Protein AF-A0A7C5RZA8-F1 (afdb_monomer)

Secondary structure (DSSP, 8-state):
-HHHHHHHHHHSS-SS--SSHHHHHHHHHHT----HHHH-TTS-HHHHHHHHHHT-SSSTTS-SSHHHHHHHHHHHHHHTT----HHHHHHHHHHHTHHHHHHHHHHHHHHHHHTTS----PPPPPPPP----------PPP----------------------------------------------------------PPPPPP-----PPP----------------SSHHHHHHHHHHHHHHHHS-------EEEEEEEEESTT-EEEETTEEEESSSPEEEEEEESEEEEEEEE-TTBPPEEEEEEEPTT-EEEEEEEPPBSS--EEEEEEEEESS--EEEETTEEPSSSSSEEEEEETTS-EEEEEE-TTS--EEEEE---TT-EEEEEEEPPPPEEEEEEEEESS--EEEETTEEEEESSEEEEEETT-EEEEEEE-TTSPPEEEEEE--SSS-EEEEEEPPPP-----------------------------SEEEEEEEEES-EEEEETTEEEEE--SS---EEEESEEEEEEEEETT--EEEEEEEEPTT-EEEEEEETT-

Mean predicted aligned error: 24.22 Å

Sequence (571 aa):
FLGIIFYEILTGERLFIGESDFSTLEKVRNVEIMPPTAYNRNIPESLEKIILKALAKDADDRYQYASEMAEDVQRFMISQGILFTRKDLGNFMKTLFAEDIARDNAQDEAKKVSSSLPPTTAQPPQQQKKPISKPDRPVPPPVPGELDNAKTVVFGGDSQKSSAPIGNEIGFKEAADEPIELATEEATKPVVKAPSKVQPAVPQPKVTAEIKKPQTAELKKGGQNKLIFIGGGAVLALVLVIVLIKLFTGGGEEAGEASLEILYTPPDSEIFIDGVKVASKSPYKNPKITAGQHTIEIKRAGFLPLKEVVILKTQERFSNNYILKPEKEVYGNITIETNPPGATVTIDGQIKSGVTPINTKVLASVEHTIIVERSGYKTIEEKFSVGENESKTLNYELKSPIAKLIINSTPKGADIFINKKKVGRTPYSQEVKVGEKYEIEISKASYETIKEVVSVEKEEDITIDRELKKPSAISEKKEKVTEKKEEVKTAKKEEKVSGGGMGYISVSVFPWAYVFIDGKEMGVGTPASKRHEVKAGPHTVLLRTSDGKEKSYKVTVKANEEVSVKENFKK

Nearest PDB structures (foldseek):
  2fum-assembly4_D  TM=9.404E-01  e=1.027E-04  Mycobacterium tuberculosis H37Rv
  2fum-assembly2_B  TM=9.627E-01  e=1.707E-04  Mycobacterium tuberculosis H37Rv
  2fum-assembly3_C  TM=9.376E-01  e=1.362E-04  Mycobacterium tuberculosis H37Rv
  2j90-assembly1_A  TM=8.344E-01  e=4.767E-03  Homo sapiens
  6hif-assembly1_Y  TM=7.015E-01  e=2.562E-03  Candidatus Kuenenia stuttgartensis

Solvent-accessible surface area (backbone atoms only — not comparable to full-atom values): 36197 Å² total; per-residue (Å²): 103,72,28,53,57,52,47,27,71,70,50,74,46,79,83,73,77,49,101,41,73,65,54,25,53,49,46,64,70,71,53,77,74,78,63,59,49,80,74,27,74,85,56,51,70,74,59,47,53,53,37,50,33,48,55,38,83,55,75,83,67,26,63,90,44,75,64,60,51,49,49,54,50,50,53,51,32,52,75,74,68,49,86,81,50,78,64,51,54,54,49,49,52,50,65,77,42,42,68,59,55,51,52,52,51,53,51,52,52,50,52,53,59,65,69,71,60,80,86,77,91,77,80,85,84,83,87,85,87,82,86,86,86,84,86,85,86,92,83,86,86,86,83,91,85,91,82,90,90,87,88,85,89,86,87,86,84,91,87,90,84,91,86,88,85,91,84,89,88,87,87,89,85,81,87,81,89,88,91,86,88,90,83,85,89,83,92,84,84,84,84,90,86,86,87,90,83,85,88,86,89,87,86,83,87,86,87,86,84,90,84,85,83,85,82,92,86,82,89,86,89,86,84,84,87,86,90,86,90,86,86,74,65,66,63,59,52,51,50,51,51,53,52,52,43,63,74,68,56,81,73,90,68,81,73,36,49,14,26,42,38,42,38,41,40,68,46,71,31,36,34,22,51,72,82,45,78,77,45,56,43,50,66,43,75,40,83,74,39,68,28,45,81,44,35,45,35,38,42,45,94,70,34,46,68,45,75,50,79,48,75,44,46,64,73,36,77,50,69,52,76,47,72,60,51,60,64,61,94,51,45,11,40,36,38,39,39,37,48,76,66,62,28,43,40,26,48,76,87,41,75,49,91,69,44,26,71,37,78,51,72,48,60,32,76,40,84,41,44,39,38,41,39,40,95,60,37,51,70,46,77,52,77,48,69,40,44,74,76,36,78,47,78,48,82,44,80,58,50,61,47,53,21,42,41,34,40,38,38,43,70,62,64,24,42,31,23,50,71,85,41,79,76,54,40,26,72,38,73,48,84,43,54,26,76,45,73,43,43,39,34,45,36,41,94,84,38,46,67,50,74,51,77,48,74,31,86,47,78,52,75,46,78,43,82,44,78,56,50,59,73,81,87,77,76,94,78,89,85,91,84,80,88,84,80,91,87,82,88,81,78,95,69,84,85,70,82,79,52,88,37,52,15,30,40,30,44,44,38,39,71,56,22,42,33,25,52,75,81,45,78,76,49,73,24,41,101,58,67,64,69,40,81,40,64,36,42,80,45,40,43,37,40,35,35,92,89,69,52,73,51,77,44,81,48,74,36,44,52,79,36,76,47,76,50,76,51,51,88,84,115

Radius of gyration: 41.5 Å; Cα contacts (8 Å, |Δi|>4): 790; chains: 1; bounding box: 116×96×117 Å

Foldseek 3Di:
DVLQVVLCVLLVDRQFDDPDPVSSVVCLQVLDGDQSCVRPVVDDPLNSVLSCQCSDNDPVSHPPDPVVSVVSVVVVCVVVVNDDDPVNVVVVVCVVCVVVVVVVVVVVVVVVVVVPDDDDDDDDDDDDDDDDDDDDDDDDDDDDDDDDDDDDDDDDDDDDDDDDDDDDDDDDDDDDDDDDDDDDDDDDDDDDDDDDDDDDDDDDDDDDDDDDDDDDDDDDDDDDDDDDDDDDCPVVVVVVVVVVCPVVVDDPDPQAWEWEWEFEPPQQKWKDKQNHTDDRGPTDIDRTDTAAKIKIWIDDPQFDIDIDIDGGDHHYHDYDYYYTHGPDFFKEKEWEAEVVWFKWKDKQNHTDPGTPRDIDIDGAPDKIWMWTGDQQWDIDIDIDHHHGHHYYYHYYYTHGQKAKEFEAEVVWFWFKDKPNHTDGTPRDMDIDTAQDKIWIWTGDPQWDIDTDIDHRHDRYHHYHYYYTHGPDDDDDDDDDDDDDDDDDDDDDDDPPPPLAAKEWEWEAEPPWWFKDKQNHTDGIHDPPGPTDIDGQAWIKIWTAHPVGDIDIDIDGTGHHYYHYDYYYPVD

Structure (mmCIF, N/CA/C/O backbone):
data_AF-A0A7C5RZA8-F1
#
_entry.id   AF-A0A7C5RZA8-F1
#
loop_
_atom_site.group_PDB
_atom_site.id
_atom_site.type_symbol
_atom_site.label_atom_id
_atom_site.label_alt_id
_atom_site.label_comp_id
_atom_site.label_asym_id
_atom_site.label_entity_id
_atom_site.label_seq_id
_atom_site.pdbx_PDB_ins_code
_atom_site.Cartn_x
_atom_site.Cartn_y
_atom_site.Cartn_z
_atom_site.occupancy
_atom_site.B_iso_or_equiv
_atom_site.auth_seq_id
_atom_site.auth_comp_id
_atom_site.auth_asym_id
_atom_site.auth_atom_id
_atom_site.pdbx_PDB_model_num
ATOM 1 N N . PHE A 1 1 ? -1.577 -25.838 2.732 1.00 80.75 1 PHE A N 1
ATOM 2 C CA . PHE A 1 1 ? -0.475 -25.556 3.681 1.00 80.75 1 PHE A CA 1
ATOM 3 C C . PHE A 1 1 ? -0.761 -24.376 4.599 1.00 80.75 1 PHE A C 1
ATOM 5 O O . PHE A 1 1 ? -0.976 -24.643 5.769 1.00 80.75 1 PHE A O 1
ATOM 12 N N . LEU A 1 2 ? -0.807 -23.114 4.143 1.00 89.19 2 LEU A N 1
ATOM 13 C CA . LEU A 1 2 ? -0.928 -21.972 5.073 1.00 89.19 2 LEU A CA 1
ATOM 14 C C . LEU A 1 2 ? -2.187 -22.032 5.967 1.00 89.19 2 LEU A C 1
ATOM 16 O O . LEU A 1 2 ? -2.076 -21.836 7.171 1.00 89.19 2 LEU A O 1
ATOM 20 N N . GLY A 1 3 ? -3.344 -22.423 5.416 1.00 92.19 3 GLY A N 1
ATOM 21 C CA . GLY A 1 3 ? -4.563 -22.673 6.202 1.00 92.19 3 GLY A CA 1
ATOM 22 C C . GLY A 1 3 ? -4.440 -23.794 7.247 1.00 92.19 3 GLY A C 1
ATOM 23 O O . GLY A 1 3 ? -5.113 -23.732 8.267 1.00 92.19 3 GLY A O 1
ATOM 24 N N . ILE A 1 4 ? -3.542 -24.771 7.045 1.00 92.06 4 ILE A N 1
ATOM 25 C CA . ILE A 1 4 ? -3.255 -25.829 8.033 1.00 92.06 4 ILE A CA 1
ATOM 26 C C . ILE A 1 4 ? -2.528 -25.195 9.217 1.00 92.06 4 ILE A C 1
ATOM 28 O O . ILE A 1 4 ? -3.005 -25.276 10.336 1.00 92.06 4 ILE A O 1
ATOM 32 N N . ILE A 1 5 ? -1.436 -24.469 8.958 1.00 93.00 5 ILE A N 1
ATOM 33 C CA . ILE A 1 5 ? -0.673 -23.761 10.000 1.00 93.00 5 ILE A CA 1
ATOM 34 C C . ILE A 1 5 ? -1.592 -22.823 10.801 1.00 93.00 5 ILE A C 1
ATOM 36 O O . ILE A 1 5 ? -1.494 -22.759 12.022 1.00 93.00 5 ILE A O 1
ATOM 40 N N . PHE A 1 6 ? -2.523 -22.136 10.133 1.00 92.00 6 PHE A N 1
ATOM 41 C CA . PHE A 1 6 ? -3.474 -21.243 10.798 1.00 92.00 6 PHE A CA 1
ATOM 42 C C . PHE A 1 6 ? -4.470 -21.994 11.695 1.00 92.00 6 PHE A C 1
ATOM 44 O O . PHE A 1 6 ? -4.730 -21.561 12.816 1.00 92.00 6 PHE A O 1
ATOM 51 N N . TYR A 1 7 ? -4.991 -23.133 11.224 1.00 93.00 7 TYR A N 1
ATOM 52 C CA . TYR A 1 7 ? -5.832 -24.030 12.016 1.00 93.00 7 TYR A CA 1
ATOM 53 C C . TYR A 1 7 ? -5.098 -24.504 13.278 1.00 93.00 7 TYR A C 1
ATOM 55 O O . TYR A 1 7 ? -5.622 -24.366 14.383 1.00 93.00 7 TYR A O 1
ATOM 63 N N . GLU A 1 8 ? -3.873 -25.013 13.123 1.00 93.19 8 GLU A N 1
ATOM 64 C CA . GLU A 1 8 ? -3.071 -25.564 14.224 1.00 93.19 8 GLU A CA 1
ATOM 65 C C . GLU A 1 8 ? -2.702 -24.487 15.262 1.00 93.19 8 GLU A C 1
ATOM 67 O O . GLU A 1 8 ? -2.755 -24.747 16.460 1.00 93.19 8 GLU A O 1
ATOM 72 N N . ILE A 1 9 ? -2.419 -23.248 14.836 1.00 92.19 9 ILE A N 1
ATOM 73 C CA . ILE A 1 9 ? -2.160 -22.113 15.746 1.00 92.19 9 ILE A CA 1
ATOM 74 C C . ILE A 1 9 ? -3.398 -21.726 16.574 1.00 92.19 9 ILE A C 1
ATOM 76 O O . ILE A 1 9 ? -3.260 -21.345 17.735 1.00 92.19 9 ILE A O 1
ATOM 80 N N . LEU A 1 10 ? -4.602 -21.785 15.996 1.00 88.75 10 LEU A N 1
ATOM 81 C CA . LEU A 1 10 ? -5.829 -21.293 16.642 1.00 88.75 10 LEU A CA 1
ATOM 82 C C . LEU A 1 10 ? -6.563 -22.356 17.473 1.00 88.75 10 LEU A C 1
ATOM 84 O O . LEU A 1 10 ? -7.300 -22.010 18.400 1.00 88.75 10 LEU A O 1
ATOM 88 N N . THR A 1 11 ? -6.361 -23.634 17.150 1.00 89.81 11 THR A N 1
ATOM 89 C CA . THR A 1 11 ? -6.908 -24.780 17.898 1.00 89.81 11 THR A CA 1
ATOM 90 C C . THR A 1 11 ? -5.916 -25.388 18.887 1.00 89.81 11 THR A C 1
ATOM 92 O O . THR A 1 11 ? -6.345 -25.965 19.880 1.00 89.81 11 THR A O 1
ATOM 95 N N . GLY A 1 12 ? -4.610 -25.263 18.628 1.00 89.25 12 GLY A N 1
ATOM 96 C CA . GLY A 1 12 ? -3.543 -25.980 19.332 1.00 89.25 12 GLY A CA 1
ATOM 97 C C . GLY A 1 12 ? -3.318 -27.418 18.842 1.00 89.25 12 GLY A C 1
ATOM 98 O O . GLY A 1 12 ? -2.342 -28.046 19.248 1.00 89.25 12 GLY A O 1
ATOM 99 N N . GLU A 1 13 ? -4.181 -27.934 17.960 1.00 84.56 13 GLU A N 1
ATOM 100 C CA . GLU A 1 13 ? -4.232 -29.345 17.561 1.00 84.56 13 GLU A CA 1
ATOM 101 C C . GLU A 1 13 ? -3.749 -29.569 16.126 1.00 84.56 13 GLU A C 1
ATOM 103 O O . GLU A 1 13 ? -3.962 -28.731 15.250 1.00 84.56 13 GLU A O 1
ATOM 108 N N . ARG A 1 14 ? -3.136 -30.731 15.856 1.00 86.75 14 ARG A N 1
ATOM 109 C CA . ARG A 1 14 ? -2.719 -31.117 14.495 1.00 86.75 14 ARG A CA 1
ATOM 110 C C . ARG A 1 14 ? -3.937 -31.470 13.645 1.00 86.75 14 ARG A C 1
ATOM 112 O O . ARG A 1 14 ? -4.663 -32.405 13.973 1.00 86.75 14 ARG A O 1
ATOM 119 N N . LEU A 1 15 ? -4.122 -30.781 12.517 1.00 86.75 15 LEU A N 1
ATOM 120 C CA . LEU A 1 15 ? -5.304 -30.978 11.665 1.00 86.75 15 LEU A CA 1
ATOM 121 C C . LEU A 1 15 ? -5.330 -32.369 11.010 1.00 86.75 15 LEU A C 1
ATOM 123 O O . LEU A 1 15 ? -6.376 -33.007 10.936 1.00 86.75 15 LEU A O 1
ATOM 127 N N . PHE A 1 16 ? -4.176 -32.842 10.535 1.00 85.31 16 PHE A N 1
ATOM 128 C CA . PHE A 1 16 ? -4.043 -34.147 9.893 1.00 85.31 16 PHE A CA 1
ATOM 129 C C . PHE A 1 16 ? -2.987 -34.979 10.614 1.00 85.31 16 PHE A C 1
ATOM 131 O O . PHE A 1 16 ? -1.788 -34.747 10.470 1.00 85.31 16 PHE A O 1
ATOM 138 N N . ILE A 1 17 ? -3.450 -35.968 11.376 1.00 80.12 17 ILE A N 1
ATOM 139 C CA . ILE A 1 17 ? -2.612 -36.962 12.047 1.00 80.12 17 ILE A CA 1
ATOM 140 C C . ILE A 1 17 ? -3.235 -38.354 11.892 1.00 80.12 17 ILE A C 1
ATOM 142 O O . ILE A 1 17 ? -4.459 -38.526 11.967 1.00 80.12 17 ILE A O 1
ATOM 146 N N . GLY A 1 18 ? -2.400 -39.356 11.644 1.00 78.12 18 GLY A N 1
ATOM 147 C CA . GLY A 1 18 ? -2.783 -40.757 11.507 1.00 78.12 18 GLY A CA 1
ATOM 148 C C . GLY A 1 18 ? -1.699 -41.676 12.063 1.00 78.12 18 GLY A C 1
ATOM 149 O O . GLY A 1 18 ? -0.566 -41.253 12.273 1.00 78.12 18 GLY A O 1
ATOM 150 N N . GLU A 1 19 ? -2.049 -42.938 12.300 1.00 78.00 19 GLU A N 1
ATOM 151 C CA . GLU A 1 19 ? -1.149 -43.953 12.876 1.00 78.00 19 GLU A CA 1
ATOM 152 C C . GLU A 1 19 ? -0.025 -44.374 11.907 1.00 78.00 19 GLU A C 1
ATOM 154 O O . GLU A 1 19 ? 0.937 -45.033 12.293 1.00 78.00 19 GLU A O 1
ATOM 159 N N . SER A 1 20 ? -0.138 -43.974 10.639 1.00 83.31 20 SER A N 1
ATOM 160 C CA . SER A 1 20 ? 0.870 -44.138 9.590 1.00 83.31 20 SER A CA 1
ATOM 161 C C . SER A 1 20 ? 0.825 -42.985 8.582 1.00 83.31 20 SER A C 1
ATOM 163 O O . SER A 1 20 ? -0.217 -42.338 8.404 1.00 83.31 20 SER A O 1
ATOM 165 N N . ASP A 1 21 ? 1.920 -42.783 7.844 1.00 79.06 21 ASP A N 1
ATOM 166 C CA . ASP A 1 21 ? 1.997 -41.816 6.738 1.00 79.06 21 ASP A CA 1
ATOM 167 C C . ASP A 1 21 ? 0.872 -42.025 5.712 1.00 79.06 21 ASP A C 1
ATOM 169 O O . ASP A 1 21 ? 0.241 -41.063 5.277 1.00 79.06 21 ASP A O 1
ATOM 173 N N . PHE A 1 22 ? 0.556 -43.285 5.383 1.00 76.12 22 PHE A N 1
ATOM 174 C CA . PHE A 1 22 ? -0.534 -43.633 4.468 1.00 76.12 22 PHE A CA 1
ATOM 175 C C . PHE A 1 22 ? -1.890 -43.127 4.981 1.00 76.12 22 PHE A C 1
ATOM 177 O O . PHE A 1 22 ? -2.585 -42.406 4.268 1.00 76.12 22 PHE A O 1
ATOM 184 N N . SER A 1 23 ? -2.231 -43.418 6.242 1.00 77.38 23 SER A N 1
ATOM 185 C CA . SER A 1 23 ? -3.481 -42.936 6.854 1.00 77.38 23 SER A CA 1
ATOM 186 C C . SER A 1 23 ? -3.541 -41.405 6.979 1.00 77.38 23 SER A C 1
ATOM 188 O O . SER A 1 23 ? -4.618 -40.814 6.930 1.00 77.38 23 SER A O 1
ATOM 190 N N . THR A 1 24 ? -2.388 -40.738 7.090 1.00 81.88 24 THR A N 1
ATOM 191 C CA . THR A 1 24 ? -2.309 -39.270 7.099 1.00 81.88 24 THR A CA 1
ATOM 192 C C . THR A 1 24 ? -2.561 -38.701 5.699 1.00 81.88 24 THR A C 1
ATOM 194 O O . THR A 1 24 ? -3.351 -37.769 5.549 1.00 81.88 24 THR A O 1
ATOM 197 N N . LEU A 1 25 ? -1.967 -39.295 4.657 1.00 81.94 25 LEU A N 1
ATOM 198 C CA . LEU A 1 25 ? -2.222 -38.938 3.256 1.00 81.94 25 LEU A CA 1
ATOM 199 C C . LEU A 1 25 ? -3.679 -39.194 2.842 1.00 81.94 25 LEU A C 1
ATOM 201 O O . LEU A 1 25 ? -4.242 -38.408 2.082 1.00 81.94 25 LEU A O 1
ATOM 205 N N . GLU A 1 26 ? -4.307 -40.250 3.359 1.00 80.50 26 GLU A N 1
ATOM 206 C CA . GLU A 1 26 ? -5.721 -40.553 3.120 1.00 80.50 26 GLU A CA 1
ATOM 207 C C . GLU A 1 26 ? -6.646 -39.488 3.730 1.00 80.50 26 GLU A C 1
ATOM 209 O O . GLU A 1 26 ? -7.493 -38.941 3.022 1.00 80.50 26 GLU A O 1
ATOM 214 N N . LYS A 1 27 ? -6.411 -39.072 4.984 1.00 79.56 27 LYS A N 1
ATOM 215 C CA . LYS A 1 27 ? -7.138 -37.947 5.607 1.00 79.56 27 LYS A CA 1
ATOM 216 C C . LYS A 1 27 ? -6.947 -36.630 4.844 1.00 79.56 27 LYS A C 1
ATOM 218 O O . LYS A 1 27 ? -7.921 -35.920 4.595 1.00 79.56 27 LYS A O 1
ATOM 223 N N . VAL A 1 28 ? -5.720 -36.336 4.400 1.00 84.94 28 VAL A N 1
ATOM 224 C CA . VAL A 1 28 ? -5.402 -35.163 3.558 1.00 84.94 28 VAL A CA 1
ATOM 225 C C . VAL A 1 28 ? -6.107 -35.223 2.195 1.00 84.94 28 VAL A C 1
ATOM 227 O O . VAL A 1 28 ? -6.487 -34.183 1.664 1.00 84.94 28 VAL A O 1
ATOM 230 N N . ARG A 1 29 ? -6.312 -36.416 1.621 1.00 81.50 29 ARG A N 1
ATOM 231 C CA . ARG A 1 29 ? -7.035 -36.613 0.353 1.00 81.50 29 ARG A CA 1
ATOM 232 C C . ARG A 1 29 ? -8.554 -36.507 0.518 1.00 81.50 29 ARG A C 1
ATOM 234 O O . ARG A 1 29 ? -9.236 -35.991 -0.370 1.00 81.50 29 ARG A O 1
ATOM 241 N N . ASN A 1 30 ? -9.090 -36.996 1.633 1.00 79.44 30 ASN A N 1
ATOM 242 C CA . ASN A 1 30 ? -10.524 -36.953 1.908 1.00 79.44 30 ASN A CA 1
ATOM 243 C C . ASN A 1 30 ? -10.986 -35.559 2.347 1.00 79.44 30 ASN A C 1
ATOM 245 O O . ASN A 1 30 ? -12.092 -35.163 1.974 1.00 79.44 30 ASN A O 1
ATOM 249 N N . VAL A 1 31 ? -10.107 -34.799 3.012 1.00 74.25 31 VAL A N 1
ATOM 250 C CA . VAL A 1 31 ? -10.339 -33.435 3.523 1.00 74.25 31 VAL A CA 1
ATOM 251 C C . VAL A 1 31 ? -11.439 -33.423 4.593 1.00 74.25 31 VAL A C 1
ATOM 253 O O . VAL A 1 31 ? -12.384 -32.640 4.581 1.00 74.25 31 VAL A O 1
ATOM 256 N N . GLU A 1 32 ? -11.294 -34.340 5.548 1.00 73.12 32 GLU A N 1
ATOM 257 C CA . GLU A 1 32 ? -12.110 -34.413 6.760 1.00 73.12 32 GLU A CA 1
ATOM 258 C C . GLU A 1 32 ? -11.626 -33.355 7.761 1.00 73.12 32 GLU A C 1
ATOM 260 O O . GLU A 1 32 ? -10.637 -33.550 8.467 1.00 73.12 32 GLU A O 1
ATOM 265 N N . ILE A 1 33 ? -12.305 -32.206 7.787 1.00 84.94 33 ILE A N 1
ATOM 266 C CA . ILE A 1 33 ? -11.981 -31.065 8.651 1.00 84.94 33 ILE A CA 1
ATOM 267 C C . ILE A 1 33 ? -13.157 -30.814 9.592 1.00 84.94 33 ILE A C 1
ATOM 269 O O . ILE A 1 33 ? -14.260 -30.492 9.148 1.00 84.94 33 ILE A O 1
ATOM 273 N N . MET A 1 34 ? -12.918 -30.913 10.899 1.00 84.44 34 MET A N 1
ATOM 274 C CA . MET A 1 34 ? -13.840 -30.364 11.894 1.00 84.44 34 MET A CA 1
ATOM 275 C C . MET A 1 34 ? -13.669 -28.836 11.971 1.00 84.44 34 MET A C 1
ATOM 277 O O . MET A 1 34 ? -12.545 -28.357 11.835 1.00 84.44 34 MET A O 1
ATOM 281 N N . PRO A 1 35 ? -14.737 -28.045 12.184 1.00 88.06 35 PRO A N 1
ATOM 282 C CA . PRO A 1 35 ? -14.608 -26.595 12.323 1.00 88.06 35 PRO A CA 1
ATOM 283 C C . PRO A 1 35 ? -13.701 -26.211 13.513 1.00 88.06 35 PRO A C 1
ATOM 285 O O . PRO A 1 35 ? -13.876 -26.779 14.596 1.00 88.06 35 PRO A O 1
ATOM 288 N N . PRO A 1 36 ? -12.767 -25.249 13.368 1.00 90.31 36 PRO A N 1
ATOM 289 C CA . PRO A 1 36 ? -11.951 -24.729 14.471 1.00 90.31 36 PRO A CA 1
ATOM 290 C C . PRO A 1 36 ? -12.734 -24.398 15.757 1.00 90.31 36 PRO A C 1
ATOM 292 O O . PRO A 1 36 ? -12.257 -24.664 16.863 1.00 90.31 36 PRO A O 1
ATOM 295 N N . THR A 1 37 ? -13.956 -23.872 15.630 1.00 90.38 37 THR A N 1
ATOM 296 C CA . THR A 1 37 ? -14.863 -23.540 16.745 1.00 90.38 37 THR A CA 1
ATOM 297 C C . THR A 1 37 ? -15.310 -24.746 17.576 1.00 90.38 37 THR A C 1
ATOM 299 O O . THR A 1 37 ? -15.703 -24.571 18.733 1.00 90.38 37 THR A O 1
ATOM 302 N N . ALA A 1 38 ? -15.206 -25.972 17.047 1.00 87.69 38 ALA A N 1
ATOM 303 C CA . ALA A 1 38 ? -15.447 -27.202 17.803 1.00 87.69 38 ALA A CA 1
ATOM 304 C C . ALA A 1 38 ? -14.391 -27.421 18.903 1.00 87.69 38 ALA A C 1
ATOM 306 O O . ALA A 1 38 ? -14.724 -27.928 19.974 1.00 87.69 38 ALA A O 1
ATOM 307 N N . TYR A 1 39 ? -13.150 -26.989 18.655 1.00 87.56 39 TYR A N 1
ATOM 308 C CA . TYR A 1 39 ? -12.032 -27.051 19.601 1.00 87.56 39 TYR A CA 1
ATOM 309 C C . TYR A 1 39 ? -11.949 -25.779 20.452 1.00 87.56 39 TYR A C 1
ATOM 311 O O . TYR A 1 39 ? -11.837 -25.846 21.674 1.00 87.56 39 TYR A O 1
ATOM 319 N N . ASN A 1 40 ? -12.045 -24.609 19.814 1.00 86.50 40 ASN A N 1
ATOM 320 C CA . ASN A 1 40 ? -11.888 -23.312 20.464 1.00 86.50 40 ASN A CA 1
ATOM 321 C C . ASN A 1 40 ? -13.057 -22.377 20.118 1.00 86.50 40 ASN A C 1
ATOM 323 O O . ASN A 1 40 ? -13.032 -21.640 19.133 1.00 86.50 40 ASN A O 1
ATOM 327 N N . ARG A 1 41 ? -14.078 -22.366 20.983 1.00 87.56 41 ARG A N 1
ATOM 328 C CA . ARG A 1 41 ? -15.298 -21.547 20.829 1.00 87.56 41 ARG A CA 1
ATOM 329 C C . ARG A 1 41 ? -15.073 -20.029 20.858 1.00 87.56 41 ARG A C 1
ATOM 331 O O . ARG A 1 41 ? -16.017 -19.290 20.600 1.00 87.56 41 ARG A O 1
ATOM 338 N N . ASN A 1 42 ? -13.864 -19.561 21.176 1.00 85.75 42 ASN A N 1
ATOM 339 C CA . ASN A 1 42 ? -13.523 -18.137 21.143 1.00 85.75 42 ASN A CA 1
ATOM 340 C C . ASN A 1 42 ? -13.069 -17.665 19.747 1.00 85.75 42 ASN A C 1
ATOM 342 O O . ASN A 1 42 ? -12.857 -16.469 19.558 1.00 85.75 42 ASN A O 1
ATOM 346 N N . ILE A 1 43 ? -12.904 -18.572 18.773 1.00 89.75 43 ILE A N 1
ATOM 347 C CA . ILE A 1 43 ? -12.603 -18.219 17.378 1.00 89.75 43 ILE A CA 1
ATOM 348 C C . ILE A 1 43 ? -13.838 -17.546 16.751 1.00 89.75 43 ILE A C 1
ATOM 350 O O . ILE A 1 43 ? -14.902 -18.166 16.714 1.00 89.75 43 ILE A O 1
ATOM 354 N N . PRO A 1 44 ? -13.736 -16.312 16.218 1.00 90.44 44 PRO A N 1
ATOM 355 C CA . PRO A 1 44 ? -14.857 -15.677 15.534 1.00 90.44 44 PRO A CA 1
ATOM 356 C C . PRO A 1 44 ? -15.220 -16.393 14.226 1.00 90.44 44 PRO A C 1
ATOM 358 O O . PRO A 1 44 ? -14.343 -16.757 13.442 1.00 90.44 44 PRO A O 1
ATOM 361 N N . GLU A 1 45 ? -16.517 -16.507 13.939 1.00 89.12 45 GLU A N 1
ATOM 362 C CA . GLU A 1 45 ? -17.066 -17.159 12.735 1.00 89.12 45 GLU A CA 1
ATOM 363 C C . GLU A 1 45 ? -16.478 -16.600 11.419 1.00 89.12 45 GLU A C 1
ATOM 365 O O . GLU A 1 45 ? -16.275 -17.322 10.443 1.00 89.12 45 GLU A O 1
ATOM 370 N N . SER A 1 46 ? -16.160 -15.303 11.389 1.00 91.00 46 SER A N 1
ATOM 371 C CA . SER A 1 46 ? -15.507 -14.638 10.255 1.00 91.00 46 SER A CA 1
ATOM 372 C C . SER A 1 46 ? -14.072 -15.119 10.015 1.00 91.00 46 SER A C 1
ATOM 374 O O . SER A 1 46 ? -13.673 -15.253 8.862 1.00 91.00 46 SER A O 1
ATOM 376 N N . LEU A 1 47 ? -13.318 -15.433 11.073 1.00 92.88 47 LEU A N 1
ATOM 377 C CA . LEU A 1 47 ? -11.978 -16.019 10.976 1.00 92.88 47 LEU A CA 1
ATOM 378 C C . LEU A 1 47 ? -12.048 -17.509 10.612 1.00 92.88 47 LEU A C 1
ATOM 380 O O . LEU A 1 47 ? -11.273 -17.976 9.779 1.00 92.88 47 LEU A O 1
ATOM 384 N N . GLU A 1 48 ? -13.017 -18.242 11.165 1.00 93.31 48 GLU A N 1
ATOM 385 C CA . GLU A 1 48 ? -13.269 -19.641 10.802 1.00 93.31 48 GLU A CA 1
ATOM 386 C C . GLU A 1 48 ? -13.547 -19.810 9.299 1.00 93.31 48 GLU A C 1
ATOM 388 O O . GLU A 1 48 ? -12.942 -20.669 8.657 1.00 93.31 48 GLU A O 1
ATOM 393 N N . LYS A 1 49 ? -14.376 -18.945 8.701 1.00 94.75 49 LYS A N 1
ATOM 394 C CA . LYS A 1 49 ? -14.662 -18.966 7.252 1.00 94.75 49 LYS A CA 1
ATOM 395 C C . LYS A 1 49 ? -13.408 -18.809 6.387 1.00 94.75 49 LYS A C 1
ATOM 397 O O . LYS A 1 49 ? -13.285 -19.496 5.374 1.00 94.75 49 LYS A O 1
ATOM 402 N N . ILE A 1 50 ? -12.462 -17.962 6.797 1.00 95.31 50 ILE A N 1
ATOM 403 C CA . ILE A 1 50 ? -11.179 -17.766 6.099 1.00 95.31 50 ILE A CA 1
ATOM 404 C C . ILE A 1 50 ? -10.332 -19.045 6.163 1.00 95.31 50 ILE A C 1
ATOM 406 O O . ILE A 1 50 ? -9.767 -19.469 5.154 1.00 95.31 50 ILE A O 1
ATOM 410 N N . ILE A 1 51 ? -10.272 -19.690 7.333 1.00 94.50 51 ILE A N 1
ATOM 411 C CA . ILE A 1 51 ? -9.523 -20.939 7.540 1.00 94.50 51 ILE A CA 1
ATOM 412 C C . ILE A 1 51 ? -10.128 -22.069 6.704 1.00 94.50 51 ILE A C 1
ATOM 414 O O . ILE A 1 51 ? -9.401 -22.740 5.974 1.00 94.50 51 ILE A O 1
ATOM 418 N N . LEU A 1 52 ? -11.453 -22.244 6.751 1.00 93.94 52 LEU A N 1
ATOM 419 C CA . LEU A 1 52 ? -12.154 -23.282 5.993 1.00 93.94 52 LEU A CA 1
ATOM 420 C C . LEU A 1 52 ? -12.026 -23.068 4.476 1.00 93.94 52 LEU A C 1
ATOM 422 O O . LEU A 1 52 ? -11.755 -24.030 3.763 1.00 93.94 52 LEU A O 1
ATOM 426 N N . LYS A 1 53 ? -12.093 -21.824 3.974 1.00 94.94 53 LYS A N 1
ATOM 427 C CA . LYS A 1 53 ? -11.800 -21.520 2.560 1.00 94.94 53 LYS A CA 1
ATOM 428 C C . LYS A 1 53 ? -10.343 -21.830 2.192 1.00 94.94 53 LYS A C 1
ATOM 430 O O . LYS A 1 53 ? -10.079 -22.455 1.169 1.00 94.94 53 LYS A O 1
ATOM 435 N N . ALA A 1 54 ? -9.377 -21.470 3.039 1.00 95.38 54 ALA A N 1
ATOM 436 C CA . ALA A 1 54 ? -7.961 -21.800 2.832 1.00 95.38 54 ALA A CA 1
ATOM 437 C C . ALA A 1 54 ? -7.644 -23.311 2.922 1.00 95.38 54 ALA A C 1
ATOM 439 O O . ALA A 1 54 ? -6.533 -23.732 2.576 1.00 95.38 54 ALA A O 1
ATOM 440 N N . LEU A 1 55 ? -8.606 -24.114 3.383 1.00 94.00 55 LEU A N 1
ATOM 441 C CA . LEU A 1 55 ? -8.545 -25.565 3.523 1.00 94.00 55 LEU A CA 1
ATOM 442 C C . LEU A 1 55 ? -9.551 -26.319 2.631 1.00 94.00 55 LEU A C 1
ATOM 444 O O . LEU A 1 55 ? -9.633 -27.541 2.747 1.00 94.00 55 LEU A O 1
ATOM 448 N N . ALA A 1 56 ? -10.286 -25.635 1.741 1.00 92.81 56 ALA A N 1
ATOM 449 C CA . ALA A 1 56 ? -11.297 -26.250 0.875 1.00 92.81 56 ALA A CA 1
ATOM 450 C C . ALA A 1 56 ? -10.735 -27.459 0.103 1.00 92.81 56 ALA A C 1
ATOM 452 O O . ALA A 1 56 ? -9.528 -27.532 -0.150 1.00 92.81 56 ALA A O 1
ATOM 453 N N . LYS A 1 57 ? -11.582 -28.437 -0.238 1.00 88.56 57 LYS A N 1
ATOM 454 C CA . LYS A 1 57 ? -11.127 -29.721 -0.796 1.00 88.56 57 LYS A CA 1
ATOM 455 C C . LYS A 1 57 ? -10.511 -29.568 -2.180 1.00 88.56 57 LYS A C 1
ATOM 457 O O . LYS A 1 57 ? -9.354 -29.947 -2.392 1.00 88.56 57 LYS A O 1
ATOM 462 N N . ASP A 1 58 ? -11.271 -28.976 -3.080 1.00 89.31 58 ASP A N 1
ATOM 463 C CA . ASP A 1 58 ? -10.864 -28.715 -4.447 1.00 89.31 58 ASP A CA 1
ATOM 464 C C . ASP A 1 58 ? -9.999 -27.451 -4.515 1.00 89.31 58 ASP A C 1
ATOM 466 O O . ASP A 1 58 ? -10.006 -26.610 -3.613 1.00 89.31 58 ASP A O 1
ATOM 470 N N . ALA A 1 59 ? -9.142 -27.360 -5.533 1.00 89.31 59 ALA A N 1
ATOM 471 C CA . ALA A 1 59 ? -8.153 -26.285 -5.601 1.00 89.31 59 ALA A CA 1
ATOM 472 C C . ALA A 1 59 ? -8.795 -24.923 -5.896 1.00 89.31 59 ALA A C 1
ATOM 474 O O . ALA A 1 59 ? -8.333 -23.918 -5.360 1.00 89.31 59 ALA A O 1
ATOM 475 N N . ASP A 1 60 ? -9.862 -24.908 -6.696 1.00 92.69 60 ASP A N 1
ATOM 476 C CA . ASP A 1 60 ? -10.470 -23.680 -7.209 1.00 92.69 60 ASP A CA 1
ATOM 477 C C . ASP A 1 60 ? -11.405 -22.973 -6.216 1.00 92.69 60 ASP A C 1
ATOM 479 O O . ASP A 1 60 ? -11.616 -21.768 -6.337 1.00 92.69 60 ASP A O 1
ATOM 483 N N . ASP A 1 61 ? -11.880 -23.683 -5.185 1.00 91.69 61 ASP A N 1
ATOM 484 C CA . ASP A 1 61 ? -12.634 -23.111 -4.056 1.00 91.69 61 ASP A CA 1
ATOM 485 C C . ASP A 1 61 ? -11.731 -22.401 -3.026 1.00 91.69 61 ASP A C 1
ATOM 487 O O . ASP A 1 61 ? -12.212 -21.691 -2.134 1.00 91.69 61 ASP A O 1
ATOM 491 N N . ARG A 1 62 ? -10.408 -22.594 -3.114 1.00 94.56 62 ARG A N 1
ATOM 492 C CA . ARG A 1 62 ? -9.431 -21.951 -2.226 1.00 94.56 62 ARG A CA 1
ATOM 493 C C . ARG A 1 62 ? -9.158 -20.509 -2.654 1.00 94.56 62 ARG A C 1
ATOM 495 O O . ARG A 1 62 ? -9.609 -20.015 -3.680 1.00 94.56 62 ARG A O 1
ATOM 502 N N . TYR A 1 63 ? -8.354 -19.821 -1.851 1.00 93.50 63 TYR A N 1
ATOM 503 C CA . TYR A 1 63 ? -7.642 -18.633 -2.312 1.00 93.50 63 TYR A CA 1
ATOM 504 C C . TYR A 1 63 ? -6.650 -19.019 -3.418 1.00 93.50 63 TYR A C 1
ATOM 506 O O . TYR A 1 63 ? -5.770 -19.853 -3.189 1.00 93.50 63 TYR A O 1
ATOM 514 N N . GLN A 1 64 ? -6.789 -18.404 -4.592 1.00 94.44 64 GLN A N 1
ATOM 515 C CA . GLN A 1 64 ? -5.917 -18.616 -5.751 1.00 94.44 64 GLN A CA 1
ATOM 516 C C . GLN A 1 64 ? -4.572 -17.901 -5.556 1.00 94.44 64 GLN A C 1
ATOM 518 O O . GLN A 1 64 ? -3.533 -18.368 -6.027 1.00 94.44 64 GLN A O 1
ATOM 523 N N . TYR A 1 65 ? -4.567 -16.805 -4.786 1.00 92.19 65 TYR A N 1
ATOM 524 C CA . TYR A 1 65 ? -3.356 -16.076 -4.416 1.00 92.19 65 TYR A CA 1
ATOM 525 C C . TYR A 1 65 ? -3.262 -15.852 -2.903 1.00 92.19 65 TYR A C 1
ATOM 527 O O . TYR A 1 65 ? -4.241 -15.544 -2.227 1.00 92.19 65 TYR A O 1
ATOM 535 N N . ALA A 1 66 ? -2.044 -15.930 -2.358 1.00 87.38 66 ALA A N 1
ATOM 536 C CA . ALA A 1 66 ? -1.798 -15.663 -0.937 1.00 87.38 66 ALA A CA 1
ATOM 537 C C . ALA A 1 66 ? -2.153 -14.217 -0.522 1.00 87.38 66 ALA A C 1
ATOM 539 O O . ALA A 1 66 ? -2.433 -13.973 0.650 1.00 87.38 66 ALA A O 1
ATOM 540 N N . SER A 1 67 ? -2.180 -13.277 -1.474 1.00 85.69 67 SER A N 1
ATOM 541 C CA . SER A 1 67 ? -2.665 -11.907 -1.277 1.00 85.69 67 SER A CA 1
ATOM 542 C C . SER A 1 67 ? -4.156 -11.851 -0.947 1.00 85.69 67 SER A C 1
ATOM 544 O O . SER A 1 67 ? -4.526 -11.132 -0.031 1.00 85.69 67 SER A O 1
ATOM 546 N N . GLU A 1 68 ? -5.002 -12.646 -1.607 1.00 89.31 68 GLU A N 1
ATOM 547 C CA . GLU A 1 68 ? -6.448 -12.693 -1.331 1.00 89.31 68 GLU A CA 1
ATOM 548 C C . GLU A 1 68 ? -6.723 -13.194 0.095 1.00 89.31 68 GLU A C 1
ATOM 550 O O . GLU A 1 68 ? -7.566 -12.655 0.810 1.00 89.31 68 GLU A O 1
ATOM 555 N N . MET A 1 69 ? -5.967 -14.211 0.527 1.00 93.31 69 MET A N 1
ATOM 556 C CA . MET A 1 69 ? -6.036 -14.723 1.894 1.00 93.31 69 MET A CA 1
ATOM 557 C C . MET A 1 69 ? -5.549 -13.672 2.901 1.00 93.31 69 MET A C 1
ATOM 559 O O . MET A 1 69 ? -6.170 -13.494 3.945 1.00 93.31 69 MET A O 1
ATOM 563 N N . ALA A 1 70 ? -4.466 -12.952 2.592 1.00 89.31 70 ALA A N 1
ATOM 564 C CA . ALA A 1 70 ? -3.966 -11.868 3.436 1.00 89.31 70 ALA A CA 1
ATOM 565 C C . ALA A 1 70 ? -4.955 -10.690 3.524 1.00 89.31 70 ALA A C 1
ATOM 567 O O . ALA A 1 70 ? -5.142 -10.146 4.610 1.00 89.31 70 ALA A O 1
ATOM 568 N N . GLU A 1 71 ? -5.630 -10.335 2.427 1.00 88.25 71 GLU A N 1
ATOM 569 C CA . GLU A 1 71 ? -6.680 -9.314 2.406 1.00 88.25 71 GLU A CA 1
ATOM 570 C C . GLU A 1 71 ? -7.859 -9.686 3.304 1.00 88.25 71 GLU A C 1
ATOM 572 O O . GLU A 1 71 ? -8.269 -8.866 4.122 1.00 88.25 71 GLU A O 1
ATOM 577 N N . ASP A 1 72 ? -8.396 -10.905 3.203 1.00 93.50 72 ASP A N 1
ATOM 578 C CA . ASP A 1 72 ? -9.513 -11.324 4.057 1.00 93.50 72 ASP A CA 1
ATOM 579 C C . ASP A 1 72 ? -9.108 -11.396 5.541 1.00 93.50 72 ASP A C 1
ATOM 581 O O . ASP A 1 72 ? -9.875 -10.965 6.406 1.00 93.50 72 ASP A O 1
ATOM 585 N N . VAL A 1 73 ? -7.882 -11.836 5.856 1.00 91.19 73 VAL A N 1
ATOM 586 C CA . VAL A 1 73 ? -7.334 -11.787 7.226 1.00 91.19 73 VAL A CA 1
ATOM 587 C C . VAL A 1 73 ? -7.208 -10.343 7.719 1.00 91.19 73 VAL A C 1
ATOM 589 O O . VAL A 1 73 ? -7.613 -10.040 8.841 1.00 91.19 73 VAL A O 1
ATOM 592 N N . GLN A 1 74 ? -6.706 -9.428 6.888 1.00 88.31 74 GLN A N 1
ATOM 593 C CA . GLN A 1 74 ? -6.575 -8.012 7.233 1.00 88.31 74 GLN A CA 1
ATOM 594 C C . GLN A 1 74 ? -7.949 -7.346 7.424 1.00 88.31 74 GLN A C 1
ATOM 596 O O . GLN A 1 74 ? -8.136 -6.605 8.389 1.00 88.31 74 GLN A O 1
ATOM 601 N N . ARG A 1 75 ? -8.937 -7.652 6.571 1.00 86.88 75 ARG A N 1
ATOM 602 C CA . ARG A 1 75 ? -10.338 -7.217 6.725 1.00 86.88 75 ARG A CA 1
ATOM 603 C C . ARG A 1 75 ? -10.940 -7.744 8.028 1.00 86.88 75 ARG A C 1
ATOM 605 O O . ARG A 1 75 ? -11.577 -6.979 8.751 1.00 86.88 75 ARG A O 1
ATOM 612 N N . PHE A 1 76 ? -10.694 -9.012 8.370 1.00 89.75 76 PHE A N 1
ATOM 613 C CA . PHE A 1 76 ? -11.091 -9.575 9.660 1.00 89.75 76 PHE A CA 1
ATOM 614 C C . PHE A 1 76 ? -10.463 -8.794 10.826 1.00 89.75 76 PHE A C 1
ATOM 616 O O . PHE A 1 76 ? -11.199 -8.321 11.692 1.00 89.75 76 PHE A O 1
ATOM 623 N N . MET A 1 77 ? -9.144 -8.579 10.830 1.00 86.81 77 MET A N 1
ATOM 624 C CA . MET A 1 77 ? -8.456 -7.842 11.900 1.00 86.81 77 MET A CA 1
ATOM 625 C C . MET A 1 77 ? -9.009 -6.416 12.059 1.00 86.81 77 MET A C 1
ATOM 627 O O . MET A 1 77 ? -9.367 -6.023 13.171 1.00 86.81 77 MET A O 1
ATOM 631 N N . ILE A 1 78 ? -9.208 -5.691 10.952 1.00 82.69 78 ILE A N 1
ATOM 632 C CA . ILE A 1 78 ? -9.842 -4.362 10.943 1.00 82.69 78 ILE A CA 1
ATOM 633 C C . ILE A 1 78 ? -11.264 -4.417 11.531 1.00 82.69 78 ILE A C 1
ATOM 635 O O . ILE A 1 78 ? -11.596 -3.585 12.375 1.00 82.69 78 ILE A O 1
ATOM 639 N N . SER A 1 79 ? -12.084 -5.417 11.176 1.00 82.19 79 SER A N 1
ATOM 640 C CA . SER A 1 79 ? -13.449 -5.568 11.720 1.00 82.19 79 SER A CA 1
ATOM 641 C C . SER A 1 79 ? -13.476 -5.723 13.248 1.00 82.19 79 SER A C 1
ATOM 643 O O . SER A 1 79 ? -14.366 -5.194 13.916 1.00 82.19 79 SER A O 1
ATOM 645 N N . GLN A 1 80 ? -12.467 -6.392 13.817 1.00 80.56 80 GLN A N 1
ATOM 646 C CA . GLN A 1 80 ? -12.310 -6.556 15.264 1.00 80.56 80 GLN A CA 1
ATOM 647 C C . GLN A 1 80 ? -11.696 -5.314 15.944 1.00 80.56 80 GLN A C 1
ATOM 649 O O . GLN A 1 80 ? -11.630 -5.253 17.168 1.00 80.56 80 GLN A O 1
ATOM 654 N N . GLY A 1 81 ? -11.263 -4.304 15.179 1.00 78.25 81 GLY A N 1
ATOM 655 C CA . GLY A 1 81 ? -10.499 -3.157 15.683 1.00 78.25 81 GLY A CA 1
ATOM 656 C C . GLY A 1 81 ? -9.024 -3.466 15.967 1.00 78.25 81 GLY A C 1
ATOM 657 O O . GLY A 1 81 ? -8.349 -2.666 16.610 1.00 78.25 81 GLY A O 1
ATOM 658 N N . ILE A 1 82 ? -8.514 -4.610 15.500 1.00 75.38 82 ILE A N 1
ATOM 659 C CA . ILE A 1 82 ? -7.123 -5.031 15.685 1.00 75.38 82 ILE A CA 1
ATOM 660 C C . ILE A 1 82 ? -6.264 -4.351 14.615 1.00 75.38 82 ILE A C 1
ATOM 662 O O . ILE A 1 82 ? -6.144 -4.827 13.486 1.00 75.38 82 ILE A O 1
ATOM 666 N N . LEU A 1 83 ? -5.644 -3.232 14.984 1.00 72.69 83 LEU A N 1
ATOM 667 C CA . LEU A 1 83 ? -4.582 -2.618 14.193 1.00 72.69 83 LEU A CA 1
ATOM 668 C C . LEU A 1 83 ? -3.262 -3.341 14.485 1.00 72.69 83 LEU A C 1
ATOM 670 O O . LEU A 1 83 ? -2.786 -3.334 15.617 1.00 72.69 83 LEU A O 1
ATOM 674 N N . PHE A 1 84 ? -2.673 -3.962 13.464 1.00 75.31 84 PHE A N 1
ATOM 675 C CA . PHE A 1 84 ? -1.390 -4.657 13.562 1.00 75.31 84 PHE A CA 1
ATOM 676 C C . PHE A 1 84 ? -0.472 -4.198 12.432 1.00 75.31 84 PHE A C 1
ATOM 678 O O . PHE A 1 84 ? -0.787 -4.359 11.253 1.00 75.31 84 PHE A O 1
ATOM 685 N N . THR A 1 85 ? 0.660 -3.592 12.782 1.00 81.12 85 THR A N 1
ATOM 686 C CA . THR A 1 85 ? 1.573 -2.963 11.824 1.00 81.12 85 THR A CA 1
ATOM 687 C C . THR A 1 85 ? 2.905 -3.709 11.720 1.00 81.12 85 THR A C 1
ATOM 689 O O . THR A 1 85 ? 3.263 -4.542 12.556 1.00 81.12 85 THR A O 1
ATOM 692 N N . A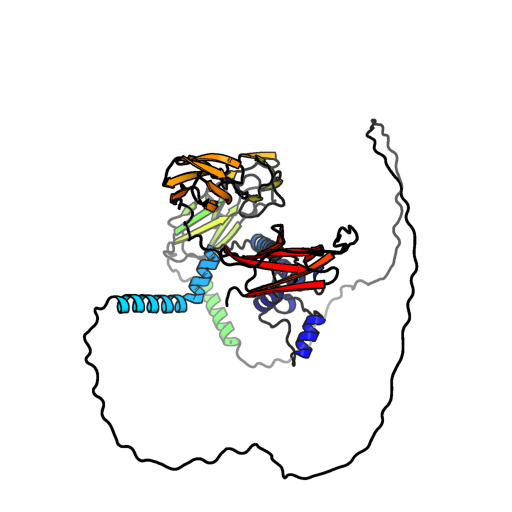RG A 1 86 ? 3.725 -3.339 10.725 1.00 77.94 86 ARG A N 1
ATOM 693 C CA . ARG A 1 86 ? 5.122 -3.806 10.624 1.00 77.94 86 ARG A CA 1
ATOM 694 C C . ARG A 1 86 ? 5.965 -3.452 11.864 1.00 77.94 86 ARG A C 1
ATOM 696 O O . ARG A 1 86 ? 6.927 -4.160 12.151 1.00 77.94 86 ARG A O 1
ATOM 703 N N . LYS A 1 87 ? 5.598 -2.406 12.618 1.00 76.94 87 LYS A N 1
ATOM 704 C CA . LYS A 1 87 ? 6.240 -2.048 13.894 1.00 76.94 87 LYS A CA 1
ATOM 705 C C . LYS A 1 87 ? 5.880 -3.044 14.997 1.00 76.94 87 LYS A C 1
ATOM 707 O O . LYS A 1 87 ? 6.757 -3.423 15.763 1.00 76.94 87 LYS A O 1
ATOM 712 N N . ASP A 1 88 ? 4.634 -3.506 15.041 1.00 79.75 88 ASP A N 1
ATOM 713 C CA . ASP A 1 88 ? 4.149 -4.420 16.081 1.00 79.75 88 ASP A CA 1
ATOM 714 C C . ASP A 1 88 ? 4.701 -5.831 15.875 1.00 79.75 88 ASP A C 1
ATOM 716 O O . ASP A 1 88 ? 5.199 -6.432 16.823 1.00 79.75 88 ASP A O 1
ATOM 720 N N . LEU A 1 89 ? 4.771 -6.297 14.621 1.00 82.06 89 LEU A N 1
ATOM 721 C CA . LEU A 1 89 ? 5.534 -7.497 14.262 1.00 82.06 89 LEU A CA 1
ATOM 722 C C . LEU A 1 89 ? 7.020 -7.355 14.637 1.00 82.06 89 LEU A C 1
ATOM 724 O O . LEU A 1 89 ? 7.596 -8.259 15.238 1.00 82.06 89 LEU A O 1
ATOM 728 N N . GLY A 1 90 ? 7.642 -6.214 14.321 1.00 82.12 90 GLY A N 1
ATOM 729 C CA . GLY A 1 90 ? 9.040 -5.944 14.667 1.00 82.12 90 GLY A CA 1
ATOM 730 C C . GLY A 1 90 ? 9.306 -5.910 16.177 1.00 82.12 90 GLY A C 1
ATOM 731 O O . GLY A 1 90 ? 10.363 -6.353 16.619 1.00 82.12 90 GLY A O 1
ATOM 732 N N . ASN A 1 91 ? 8.350 -5.427 16.973 1.00 83.88 91 ASN A N 1
ATOM 733 C CA . ASN A 1 91 ? 8.406 -5.461 18.433 1.00 83.88 91 ASN A CA 1
ATOM 734 C C . ASN A 1 91 ? 8.220 -6.890 18.958 1.00 83.88 91 ASN A C 1
ATOM 736 O O . ASN A 1 91 ? 9.047 -7.356 19.734 1.00 83.88 91 ASN A O 1
ATOM 740 N N . PHE A 1 92 ? 7.197 -7.608 18.484 1.00 83.62 92 PHE A N 1
ATOM 741 C CA . PHE A 1 92 ? 6.920 -8.992 18.872 1.00 83.62 92 PHE A CA 1
ATOM 742 C C . PHE A 1 92 ? 8.121 -9.912 18.619 1.00 83.62 92 PHE A C 1
ATOM 744 O O . PHE A 1 92 ? 8.542 -10.628 19.522 1.00 83.62 92 PHE A O 1
ATOM 751 N N . MET A 1 93 ? 8.742 -9.827 17.437 1.00 86.94 93 MET A N 1
ATOM 752 C CA . MET A 1 93 ? 9.946 -10.601 17.109 1.00 86.94 93 MET A CA 1
ATOM 753 C C . MET A 1 93 ? 11.135 -10.241 18.017 1.00 86.94 93 MET A C 1
ATOM 755 O O . MET A 1 93 ? 11.859 -11.133 18.452 1.00 86.94 93 MET A O 1
ATOM 759 N N . LYS A 1 94 ? 11.325 -8.957 18.361 1.00 85.19 94 LYS A N 1
ATOM 760 C CA . LYS A 1 94 ? 12.369 -8.532 19.314 1.00 85.19 94 LYS A CA 1
ATOM 761 C C . LYS A 1 94 ? 12.128 -9.052 20.729 1.00 85.19 94 LYS A C 1
ATOM 763 O O . LYS A 1 94 ? 13.095 -9.360 21.412 1.00 85.19 94 LYS A O 1
ATOM 768 N N . THR A 1 95 ? 10.874 -9.137 21.171 1.00 87.31 95 THR A N 1
ATOM 769 C CA . THR A 1 95 ? 10.517 -9.709 22.477 1.00 87.31 95 THR A CA 1
ATOM 770 C C . THR A 1 95 ? 10.693 -11.227 22.483 1.00 87.31 95 THR A C 1
ATOM 772 O O . THR A 1 95 ? 11.273 -11.760 23.422 1.00 87.31 95 THR A O 1
ATOM 775 N N . LEU A 1 96 ? 10.237 -11.917 21.432 1.00 89.31 96 LEU A N 1
ATOM 776 C CA . LEU A 1 96 ? 10.263 -13.380 21.340 1.00 89.31 96 LEU A CA 1
ATOM 777 C C . LEU A 1 96 ? 11.688 -13.949 21.227 1.00 89.31 96 LEU A C 1
ATOM 779 O O . LEU A 1 96 ? 11.965 -14.996 21.798 1.00 89.31 96 LEU A O 1
ATOM 783 N N . PHE A 1 97 ? 12.589 -13.245 20.533 1.00 90.81 97 PHE A N 1
ATOM 784 C CA . PHE A 1 97 ? 13.980 -13.664 20.305 1.00 90.81 97 PHE A CA 1
ATOM 785 C C . PHE A 1 97 ? 15.005 -12.798 21.062 1.00 90.81 97 PHE A C 1
ATOM 787 O O . PHE A 1 97 ? 16.162 -12.700 20.654 1.00 90.81 97 PHE A O 1
ATOM 794 N N . ALA A 1 98 ? 14.599 -12.148 22.159 1.00 85.50 98 ALA A N 1
ATOM 795 C CA . ALA A 1 98 ? 15.443 -11.205 22.902 1.00 85.50 98 ALA A CA 1
ATOM 796 C C . ALA A 1 98 ? 16.783 -11.815 23.363 1.00 85.50 98 ALA A C 1
ATOM 798 O O . ALA A 1 98 ? 17.828 -11.174 23.246 1.00 85.50 98 ALA A O 1
ATOM 799 N N . GLU A 1 99 ? 16.761 -13.060 23.849 1.00 82.75 99 GLU A N 1
ATOM 800 C CA . GLU A 1 99 ? 17.959 -13.773 24.314 1.00 82.75 99 GLU A CA 1
ATOM 801 C C . GLU A 1 99 ? 18.901 -14.161 23.169 1.00 82.75 99 GLU A C 1
ATOM 803 O O . GLU A 1 99 ? 20.119 -14.056 23.312 1.00 82.75 99 GLU A O 1
ATOM 808 N N . ASP A 1 100 ? 18.354 -14.572 22.024 1.00 84.56 100 ASP A N 1
ATOM 809 C CA . ASP A 1 100 ? 19.145 -14.949 20.850 1.00 84.56 100 ASP A CA 1
ATOM 810 C C . ASP A 1 100 ? 19.811 -13.715 20.231 1.00 84.56 100 ASP A C 1
ATOM 812 O O . ASP A 1 100 ? 21.018 -13.712 20.000 1.00 84.56 100 ASP A O 1
ATOM 816 N N . ILE A 1 101 ? 19.059 -12.615 20.098 1.00 82.75 101 ILE A N 1
ATOM 817 C CA . ILE A 1 101 ? 19.578 -11.310 19.667 1.00 82.75 101 ILE A CA 1
ATOM 818 C C . ILE A 1 101 ? 20.688 -10.826 20.614 1.00 82.75 101 ILE A C 1
ATOM 820 O O . ILE A 1 101 ? 21.709 -10.310 20.158 1.00 82.75 101 ILE A O 1
ATOM 824 N N . ALA A 1 102 ? 20.533 -10.992 21.932 1.00 82.31 102 ALA A N 1
ATOM 825 C CA . ALA A 1 102 ? 21.579 -10.645 22.894 1.00 82.31 102 ALA A CA 1
ATOM 826 C C . ALA A 1 102 ? 22.831 -11.532 22.743 1.00 82.31 102 ALA A C 1
ATOM 828 O O . ALA A 1 102 ? 23.953 -11.023 22.805 1.00 82.31 102 ALA A O 1
ATOM 829 N N . ARG A 1 103 ? 22.651 -12.837 22.500 1.00 83.31 103 ARG A N 1
ATOM 830 C CA . ARG A 1 103 ? 23.743 -13.805 22.318 1.00 83.31 103 ARG A CA 1
ATOM 831 C C . ARG A 1 103 ? 24.547 -13.539 21.046 1.00 83.31 103 ARG A C 1
ATOM 833 O O . ARG A 1 103 ? 25.776 -13.560 21.100 1.00 83.31 103 ARG A O 1
ATOM 840 N N . ASP A 1 104 ? 23.876 -13.254 19.935 1.00 83.06 104 ASP A N 1
ATOM 841 C CA . ASP A 1 104 ? 24.521 -12.978 18.648 1.00 83.06 104 ASP A CA 1
ATOM 842 C C . ASP A 1 104 ? 25.273 -11.640 18.680 1.00 83.06 104 ASP A C 1
ATOM 844 O O . ASP A 1 104 ? 26.449 -11.584 18.313 1.00 83.06 104 ASP A O 1
ATOM 848 N N . ASN A 1 105 ? 24.658 -10.587 19.238 1.00 81.88 105 ASN A N 1
ATOM 849 C CA . ASN A 1 105 ? 25.331 -9.304 19.459 1.00 81.88 105 ASN A CA 1
ATOM 850 C C . ASN A 1 105 ? 26.596 -9.467 20.320 1.00 81.88 105 ASN A C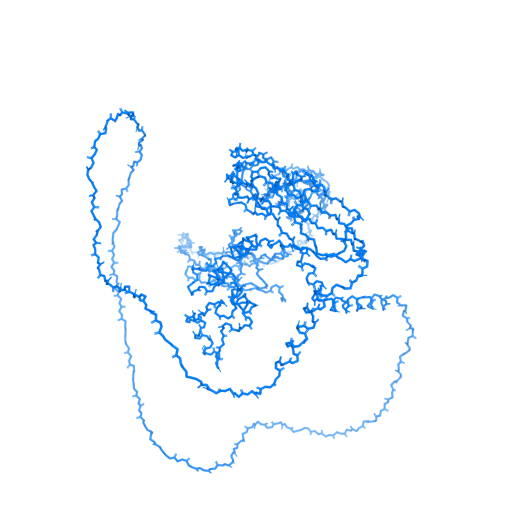 1
ATOM 852 O O . ASN A 1 105 ? 27.649 -8.944 19.963 1.00 81.88 105 ASN A O 1
ATOM 856 N N . ALA A 1 106 ? 26.531 -10.231 21.418 1.00 79.44 106 ALA A N 1
ATOM 857 C CA . ALA A 1 106 ? 27.690 -10.481 22.277 1.00 79.44 106 ALA A CA 1
ATOM 858 C C . ALA A 1 106 ? 28.816 -11.251 21.556 1.00 79.44 106 ALA A C 1
ATOM 860 O O . ALA A 1 106 ? 29.996 -10.982 21.793 1.00 79.44 106 ALA A O 1
ATOM 861 N N . GLN A 1 107 ? 28.481 -12.173 20.645 1.00 76.25 107 GLN A N 1
ATOM 862 C CA . GLN A 1 107 ? 29.479 -12.846 19.810 1.00 76.25 107 GLN A CA 1
ATOM 863 C C . GLN A 1 107 ? 30.134 -11.898 18.799 1.00 76.25 107 GLN A C 1
ATOM 865 O O . GLN A 1 107 ? 31.338 -12.002 18.572 1.00 76.25 107 GLN A O 1
ATOM 870 N N . ASP A 1 108 ? 29.381 -10.985 18.188 1.00 77.38 108 ASP A N 1
ATOM 871 C CA . ASP A 1 108 ? 29.926 -10.042 17.204 1.00 77.38 108 ASP A CA 1
ATOM 872 C C . ASP A 1 108 ? 30.736 -8.909 17.853 1.00 77.38 108 ASP A C 1
ATOM 874 O O . ASP A 1 108 ? 31.768 -8.506 17.311 1.00 77.38 108 ASP A O 1
ATOM 878 N N . GLU A 1 109 ? 30.361 -8.466 19.055 1.00 74.94 109 GLU A N 1
ATOM 879 C CA . GLU A 1 109 ? 31.201 -7.631 19.924 1.00 74.94 109 GLU A CA 1
ATOM 880 C C . GLU A 1 109 ? 32.525 -8.348 20.254 1.00 74.94 109 GLU A C 1
ATOM 882 O O . GLU A 1 109 ? 33.606 -7.796 20.037 1.00 74.94 109 GLU A O 1
ATOM 887 N N . ALA A 1 110 ? 32.471 -9.615 20.687 1.00 70.69 110 ALA A N 1
ATOM 888 C CA . ALA A 1 110 ? 33.667 -10.403 20.997 1.00 70.69 110 ALA A CA 1
ATOM 889 C C . ALA A 1 110 ? 34.580 -10.621 19.773 1.00 70.69 110 ALA A C 1
ATOM 891 O O . ALA A 1 110 ? 35.803 -10.521 19.896 1.00 70.69 110 ALA A O 1
ATOM 892 N N . LYS A 1 111 ? 34.014 -10.851 18.577 1.00 72.69 111 LYS A N 1
ATOM 893 C CA . LYS A 1 111 ? 34.774 -10.937 17.314 1.00 72.69 111 LYS A CA 1
ATOM 894 C C . LYS A 1 111 ? 35.471 -9.612 16.987 1.00 72.69 111 LYS A C 1
ATOM 896 O O . LYS A 1 111 ? 36.658 -9.627 16.661 1.00 72.69 111 LYS A O 1
ATOM 901 N N . LYS A 1 112 ? 34.782 -8.469 17.128 1.00 69.38 112 LYS A N 1
ATOM 902 C CA . LYS A 1 112 ? 35.382 -7.135 16.927 1.00 69.38 112 LYS A CA 1
ATOM 903 C C . LYS A 1 112 ? 36.545 -6.891 17.889 1.00 69.38 112 LYS A C 1
ATOM 905 O O . LYS A 1 112 ? 37.625 -6.525 17.432 1.00 69.38 112 LYS A O 1
ATOM 910 N N . VAL A 1 113 ? 36.364 -7.152 19.187 1.00 66.94 113 VAL A N 1
ATOM 911 C CA . VAL A 1 113 ? 37.429 -6.996 20.199 1.00 66.94 113 VAL A CA 1
ATOM 912 C C . VAL A 1 113 ? 38.603 -7.934 19.914 1.00 66.94 113 VAL A C 1
ATOM 914 O O . VAL A 1 113 ? 39.755 -7.513 19.958 1.00 66.94 113 VAL A O 1
ATOM 917 N N . SER A 1 114 ? 38.341 -9.187 19.535 1.00 58.66 114 SER A N 1
ATOM 918 C CA . SER A 1 114 ? 39.407 -10.123 19.161 1.00 58.66 114 SER A CA 1
ATOM 919 C C . SER A 1 114 ? 40.188 -9.674 17.918 1.00 58.66 114 SER A C 1
ATOM 921 O O . SER A 1 114 ? 41.364 -10.009 17.799 1.00 58.66 114 SER A O 1
ATOM 923 N N . SER A 1 115 ? 39.561 -8.931 17.000 1.00 58.84 115 SER A N 1
ATOM 924 C CA . SER A 1 115 ? 40.205 -8.413 15.784 1.00 58.84 115 SER A CA 1
ATOM 925 C C . SER A 1 115 ? 41.040 -7.139 15.984 1.00 58.84 115 SER A C 1
ATOM 927 O O . SER A 1 115 ? 41.730 -6.728 15.054 1.00 58.84 115 SER A O 1
ATOM 929 N N . SER A 1 116 ? 41.000 -6.512 17.169 1.00 58.34 116 SER A N 1
ATOM 930 C CA . SER A 1 116 ? 41.708 -5.251 17.456 1.00 58.34 116 SER A CA 1
ATOM 931 C C . SER A 1 116 ? 42.992 -5.407 18.281 1.00 58.34 116 SER A C 1
ATOM 933 O O . SER A 1 116 ? 43.701 -4.425 18.505 1.00 58.34 116 SER A O 1
ATOM 935 N N . LEU A 1 117 ? 43.323 -6.627 18.718 1.00 49.38 117 LEU A N 1
ATOM 936 C CA . LEU A 1 117 ? 44.541 -6.917 19.478 1.00 49.38 117 LEU A CA 1
ATOM 937 C C . LEU A 1 117 ? 45.749 -7.136 18.542 1.00 49.38 117 LEU A C 1
ATOM 939 O O . LEU A 1 117 ? 45.639 -7.893 17.575 1.00 49.38 117 LEU A O 1
ATOM 943 N N . PRO A 1 118 ? 46.922 -6.528 18.816 1.00 53.72 118 PRO A N 1
ATOM 944 C CA . PRO A 1 118 ? 48.125 -6.764 18.023 1.00 53.72 118 PRO A CA 1
ATOM 945 C C . PRO A 1 118 ? 48.647 -8.203 18.215 1.00 53.72 118 PRO A C 1
ATOM 947 O O . PRO A 1 118 ? 48.518 -8.764 19.307 1.00 53.72 118 PRO A O 1
ATOM 950 N N . PRO A 1 119 ? 49.264 -8.817 17.188 1.00 47.72 119 PRO A N 1
ATOM 951 C CA . PRO A 1 119 ? 49.706 -10.207 17.255 1.00 47.72 119 PRO A CA 1
ATOM 952 C C . PRO A 1 119 ? 50.876 -10.389 18.233 1.00 47.72 119 PRO A C 1
ATOM 954 O O . PRO A 1 119 ? 51.997 -9.951 17.978 1.00 47.72 119 PRO A O 1
ATOM 957 N N . THR A 1 120 ? 50.627 -11.090 19.339 1.00 43.28 120 THR A N 1
ATOM 958 C CA . THR A 1 120 ? 51.667 -11.506 20.290 1.00 43.28 120 THR A CA 1
ATOM 959 C C . THR A 1 120 ? 52.564 -12.583 19.676 1.00 43.28 120 THR A C 1
ATOM 961 O O . THR A 1 120 ? 52.091 -13.641 19.262 1.00 43.28 120 THR A O 1
ATOM 964 N N . THR A 1 121 ? 53.875 -12.337 19.658 1.00 47.69 121 THR A N 1
ATOM 965 C CA . THR A 1 121 ? 54.887 -13.234 19.079 1.00 47.69 121 THR A CA 1
ATOM 966 C C . THR A 1 121 ? 55.023 -14.548 19.860 1.00 47.69 121 THR A C 1
ATOM 968 O O . THR A 1 121 ? 55.767 -14.627 20.837 1.00 47.69 121 THR A O 1
ATOM 971 N N . ALA A 1 122 ? 54.345 -15.606 19.409 1.00 41.44 122 ALA A N 1
ATOM 972 C CA . ALA A 1 122 ? 54.509 -16.965 19.930 1.00 41.44 122 ALA A CA 1
ATOM 973 C C . ALA A 1 122 ? 55.594 -17.742 19.156 1.00 41.44 122 ALA A C 1
ATOM 975 O O . ALA A 1 122 ? 55.607 -17.748 17.925 1.00 41.44 122 ALA A O 1
ATOM 976 N N . GLN A 1 123 ? 56.503 -18.415 19.870 1.00 42.62 123 GLN A N 1
ATOM 977 C CA . GLN A 1 123 ? 57.560 -19.238 19.262 1.00 42.62 123 GLN A CA 1
ATOM 978 C C . GLN A 1 123 ? 57.054 -20.647 18.873 1.00 42.62 123 GLN A C 1
ATOM 980 O O . GLN A 1 123 ? 56.156 -21.170 19.539 1.00 42.62 123 GLN A O 1
ATOM 985 N N . PRO A 1 124 ? 57.631 -21.309 17.847 1.00 37.22 124 PRO A N 1
ATOM 986 C CA . PRO A 1 124 ? 57.222 -22.659 17.446 1.00 37.22 124 PRO A CA 1
ATOM 987 C C . PRO A 1 124 ? 57.654 -23.742 18.459 1.00 37.22 124 PRO A C 1
ATOM 989 O O . PRO A 1 124 ? 58.824 -23.763 18.852 1.00 37.22 124 PRO A O 1
ATOM 992 N N . PRO A 1 125 ? 56.781 -24.699 18.835 1.00 38.88 125 PRO A N 1
ATOM 993 C CA . PRO A 1 125 ? 57.165 -25.836 19.677 1.00 38.88 125 PRO A CA 1
ATOM 994 C C . PRO A 1 125 ? 58.140 -26.800 18.981 1.00 38.88 125 PRO A C 1
ATOM 996 O O . PRO A 1 125 ? 57.973 -27.139 17.808 1.00 38.88 125 PRO A O 1
ATOM 999 N N . GLN A 1 126 ? 59.136 -27.301 19.718 1.00 34.78 126 GLN A N 1
ATOM 1000 C CA . GLN A 1 126 ? 60.082 -28.302 19.211 1.00 34.78 126 GLN A CA 1
ATOM 1001 C C . GLN A 1 126 ? 59.491 -29.722 19.223 1.00 34.78 126 GLN A C 1
ATOM 1003 O O . GLN A 1 126 ? 58.790 -30.120 20.151 1.00 34.78 126 GLN A O 1
ATOM 1008 N N . GLN A 1 127 ? 59.821 -30.518 18.202 1.00 38.00 127 GLN A N 1
ATOM 1009 C CA . GLN A 1 127 ? 59.381 -31.911 18.080 1.00 38.00 127 GLN A CA 1
ATOM 1010 C C . GLN A 1 127 ? 60.201 -32.851 18.978 1.00 38.00 127 GLN A C 1
ATOM 1012 O O . GLN A 1 127 ? 61.419 -32.940 18.823 1.00 38.00 127 GLN A O 1
ATOM 1017 N N . GLN A 1 128 ? 59.538 -33.654 19.814 1.00 36.50 128 GLN A N 1
ATOM 1018 C CA . GLN A 1 128 ? 60.143 -34.856 20.401 1.00 36.50 128 GLN A CA 1
ATOM 1019 C C . GLN A 1 128 ? 59.705 -36.108 19.634 1.00 36.50 128 GLN A C 1
ATOM 1021 O O . GLN A 1 128 ? 58.526 -36.293 19.337 1.00 36.50 128 GLN A O 1
ATOM 1026 N N . LYS A 1 129 ? 60.665 -36.980 19.310 1.00 35.81 129 LYS A N 1
ATOM 1027 C CA . LYS A 1 129 ? 60.443 -38.248 18.597 1.00 35.81 129 LYS A CA 1
ATOM 1028 C C . LYS A 1 129 ? 60.492 -39.421 19.579 1.00 35.81 129 LYS A C 1
ATOM 1030 O O . LYS A 1 129 ? 61.356 -39.450 20.451 1.00 35.81 129 LYS A O 1
ATOM 1035 N N . LYS A 1 130 ? 59.644 -40.432 19.373 1.00 30.69 130 LYS A N 1
ATOM 1036 C CA . LYS A 1 130 ? 59.827 -41.790 19.919 1.00 30.69 130 LYS A CA 1
ATOM 1037 C C . LYS A 1 130 ? 59.792 -42.833 18.786 1.00 30.69 130 LYS A C 1
ATOM 1039 O O . LYS A 1 130 ? 59.375 -42.488 17.680 1.00 30.69 130 LYS A O 1
ATOM 1044 N N . PRO A 1 131 ? 60.384 -44.026 18.992 1.00 35.59 131 PRO A N 1
ATOM 1045 C CA . PRO A 1 131 ? 61.056 -44.743 17.909 1.00 35.59 131 PRO A CA 1
ATOM 1046 C C . PRO A 1 131 ? 60.155 -45.658 17.073 1.00 35.59 131 PRO A C 1
ATOM 1048 O O . PRO A 1 131 ? 59.051 -46.026 17.459 1.00 35.59 131 PRO A O 1
ATOM 1051 N N . ILE A 1 132 ? 60.696 -46.037 15.915 1.00 34.78 132 ILE A N 1
ATOM 1052 C CA . ILE A 1 132 ? 60.079 -46.901 14.908 1.00 34.78 132 ILE A CA 1
ATOM 1053 C C . ILE A 1 132 ? 60.446 -48.365 15.179 1.00 34.78 132 ILE A C 1
ATOM 1055 O O . ILE A 1 132 ? 61.626 -48.682 15.322 1.00 34.78 132 ILE A O 1
ATOM 1059 N N . SER A 1 133 ? 59.464 -49.260 15.093 1.00 36.38 133 SER A N 1
ATOM 1060 C CA . SER A 1 133 ? 59.669 -50.654 14.685 1.00 36.38 133 SER A CA 1
ATOM 1061 C C . SER A 1 133 ? 58.981 -50.908 13.334 1.00 36.38 133 SER A C 1
ATOM 1063 O O . SER A 1 133 ? 58.022 -50.232 12.960 1.00 36.38 133 SER A O 1
ATOM 1065 N N . LYS A 1 134 ? 59.529 -51.844 12.556 1.00 36.81 134 LYS A N 1
ATOM 1066 C CA . LYS A 1 134 ? 59.045 -52.312 11.244 1.00 36.81 134 LYS A CA 1
ATOM 1067 C C . LYS A 1 134 ? 59.204 -53.846 11.205 1.00 36.81 134 LYS A C 1
ATOM 1069 O O . LYS A 1 134 ? 59.959 -54.365 12.025 1.00 36.81 134 LYS A O 1
ATOM 1074 N N . PRO A 1 135 ? 58.718 -54.531 10.161 1.00 45.88 135 PRO A N 1
ATOM 1075 C CA . PRO A 1 135 ? 57.325 -54.584 9.713 1.00 45.88 135 PRO A CA 1
ATOM 1076 C C . PRO A 1 135 ? 56.889 -56.056 9.547 1.00 45.88 135 PRO A C 1
ATOM 1078 O O . PRO A 1 135 ? 57.724 -56.949 9.638 1.00 45.88 135 PRO A O 1
ATOM 1081 N N . ASP A 1 136 ? 55.643 -56.317 9.147 1.00 36.03 136 ASP A N 1
ATOM 1082 C CA . ASP A 1 136 ? 55.406 -57.482 8.283 1.00 36.03 136 ASP A CA 1
ATOM 1083 C C . ASP A 1 136 ? 54.275 -57.251 7.265 1.00 36.03 136 ASP A C 1
ATOM 1085 O O . ASP A 1 136 ? 53.607 -56.212 7.295 1.00 36.03 136 ASP A O 1
ATOM 1089 N N . ARG A 1 137 ? 54.164 -58.143 6.274 1.00 38.91 137 ARG A N 1
ATOM 1090 C CA . ARG A 1 137 ? 53.435 -57.919 5.007 1.00 38.91 137 ARG A CA 1
ATOM 1091 C C . ARG A 1 137 ? 51.980 -58.453 4.983 1.00 38.91 137 ARG A C 1
ATOM 1093 O O . ARG A 1 137 ? 51.582 -59.198 5.871 1.00 38.91 137 ARG A O 1
ATOM 1100 N N . PRO A 1 138 ? 51.150 -58.016 4.005 1.00 44.25 138 PRO A N 1
ATOM 1101 C CA . PRO A 1 138 ? 49.688 -58.092 4.104 1.00 44.25 138 PRO A CA 1
ATOM 1102 C C . PRO A 1 138 ? 49.059 -59.389 3.569 1.00 44.25 138 PRO A C 1
ATOM 1104 O O . PRO A 1 138 ? 49.631 -60.081 2.729 1.00 44.25 138 PRO A O 1
ATOM 1107 N N . VAL A 1 139 ? 47.807 -59.620 3.979 1.00 39.75 139 VAL A N 1
ATOM 1108 C CA . VAL A 1 139 ? 46.874 -60.641 3.466 1.00 39.75 139 VAL A CA 1
ATOM 1109 C C . VAL A 1 139 ? 45.532 -59.941 3.140 1.00 39.75 139 VAL A C 1
ATOM 1111 O O . VAL A 1 139 ? 45.152 -59.034 3.884 1.00 39.75 139 VAL A O 1
ATOM 1114 N N . PRO A 1 140 ? 44.839 -60.266 2.026 1.00 49.31 140 PRO A N 1
ATOM 1115 C CA . PRO A 1 140 ? 43.650 -59.533 1.561 1.00 49.31 140 PRO A CA 1
ATOM 1116 C C . PRO A 1 140 ? 42.341 -59.909 2.295 1.00 49.31 140 PRO A C 1
ATOM 1118 O O . PRO A 1 140 ? 42.278 -60.958 2.938 1.00 49.31 140 PRO A O 1
ATOM 1121 N N . PRO A 1 141 ? 41.275 -59.087 2.183 1.00 45.44 141 PRO A N 1
ATOM 1122 C CA . PRO A 1 141 ? 39.987 -59.341 2.833 1.00 45.44 141 PRO A CA 1
ATOM 1123 C C . PRO A 1 141 ? 39.105 -60.359 2.073 1.00 45.44 141 PRO A C 1
ATOM 1125 O O . PRO A 1 141 ? 39.053 -60.315 0.841 1.00 45.44 141 PRO A O 1
ATOM 1128 N N . PRO A 1 142 ? 38.349 -61.223 2.779 1.00 39.75 142 PRO A N 1
ATOM 1129 C CA . PRO A 1 142 ? 37.273 -62.030 2.201 1.00 39.75 142 PRO A CA 1
ATOM 1130 C C . PRO A 1 142 ? 35.931 -61.270 2.129 1.00 39.75 142 PRO A C 1
ATOM 1132 O O . PRO A 1 142 ? 35.707 -60.286 2.833 1.00 39.75 142 PRO A O 1
ATOM 1135 N N . VAL A 1 143 ? 35.025 -61.770 1.284 1.00 38.16 143 VAL A N 1
ATOM 1136 C CA . VAL A 1 143 ? 33.648 -61.281 1.043 1.00 38.16 143 VAL A CA 1
ATOM 1137 C C . VAL A 1 143 ? 32.648 -62.262 1.714 1.00 38.16 143 VAL A C 1
ATOM 1139 O O . VAL A 1 143 ? 33.008 -63.431 1.858 1.00 38.16 143 VAL A O 1
ATOM 1142 N N . PRO A 1 144 ? 31.460 -61.834 2.206 1.00 46.84 144 PRO A N 1
ATOM 1143 C CA . PRO A 1 144 ? 30.728 -62.574 3.250 1.00 46.84 144 PRO A CA 1
ATOM 1144 C C . PRO A 1 144 ? 29.683 -63.604 2.764 1.00 46.84 144 PRO A C 1
ATOM 1146 O O . PRO A 1 144 ? 29.297 -63.627 1.598 1.00 46.84 144 PRO A O 1
ATOM 1149 N N . GLY A 1 145 ? 29.211 -64.414 3.724 1.00 28.78 145 GLY A N 1
ATOM 1150 C CA . GLY A 1 145 ? 28.169 -65.454 3.630 1.00 28.78 145 GLY A CA 1
ATOM 1151 C C . GLY A 1 145 ? 28.460 -66.542 4.686 1.00 28.78 145 GLY A C 1
ATOM 1152 O O . GLY A 1 145 ? 29.423 -67.279 4.515 1.00 28.78 145 GLY A O 1
ATOM 1153 N N . GLU A 1 146 ? 27.900 -66.564 5.903 1.00 29.84 146 GLU A N 1
ATOM 1154 C CA . GLU A 1 146 ? 26.482 -66.641 6.330 1.00 29.84 146 GLU A CA 1
ATOM 1155 C C . GLU A 1 146 ? 25.898 -68.068 6.238 1.00 29.84 146 GLU A C 1
ATOM 1157 O O . GLU A 1 146 ? 25.778 -68.601 5.139 1.00 29.84 146 GLU A O 1
ATOM 1162 N N . LEU A 1 147 ? 25.536 -68.673 7.388 1.00 30.72 147 LEU A N 1
ATOM 1163 C CA . LEU A 1 147 ? 24.179 -69.192 7.674 1.00 30.72 147 LEU A CA 1
ATOM 1164 C C . LEU A 1 147 ? 24.027 -69.757 9.112 1.00 30.72 147 LEU A C 1
ATOM 1166 O O . LEU A 1 147 ? 24.897 -70.469 9.603 1.00 30.72 147 LEU A O 1
ATOM 1170 N N . ASP A 1 148 ? 22.865 -69.475 9.713 1.00 32.53 148 ASP A N 1
ATOM 1171 C CA . ASP A 1 148 ? 22.002 -70.338 10.547 1.00 32.53 148 ASP A CA 1
ATOM 1172 C C . ASP A 1 148 ? 22.508 -71.190 11.734 1.00 32.53 148 ASP A C 1
ATOM 1174 O O . ASP A 1 148 ? 23.421 -72.007 11.635 1.00 32.53 148 ASP A O 1
ATOM 1178 N N . ASN A 1 149 ? 21.695 -71.202 12.808 1.00 28.55 149 ASN A N 1
ATOM 1179 C CA . ASN A 1 149 ? 20.769 -72.331 13.055 1.00 28.55 149 ASN A CA 1
ATOM 1180 C C . ASN A 1 149 ? 19.676 -72.022 14.106 1.00 28.55 149 ASN A C 1
ATOM 1182 O O . ASN A 1 149 ? 19.975 -71.868 15.288 1.00 28.55 149 ASN A O 1
ATOM 1186 N N . ALA A 1 150 ? 18.400 -72.059 13.692 1.00 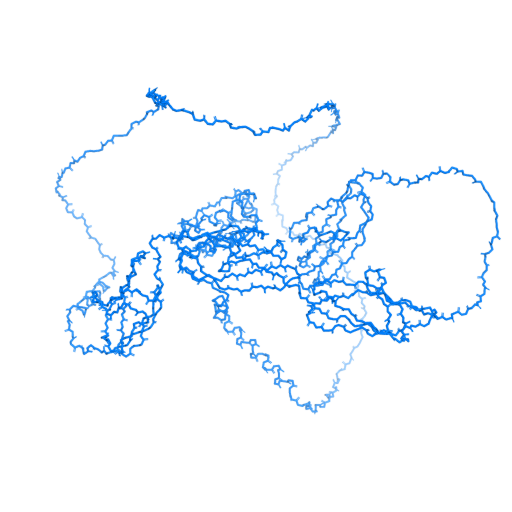30.70 150 ALA A N 1
ATOM 1187 C CA . ALA A 1 150 ? 17.230 -72.242 14.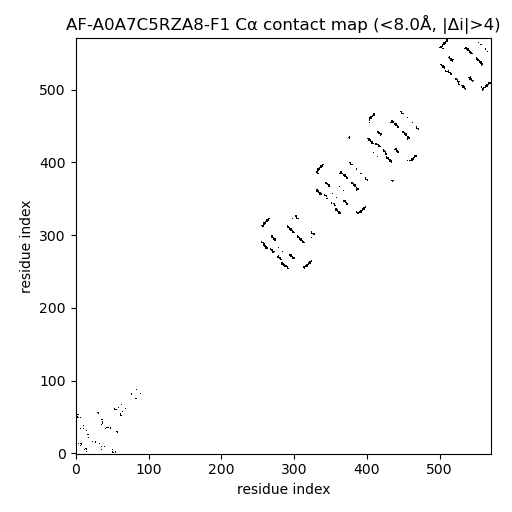569 1.00 30.70 150 ALA A CA 1
ATOM 1188 C C . ALA A 1 150 ? 16.025 -72.829 13.786 1.00 30.70 150 ALA A C 1
ATOM 1190 O O . ALA A 1 150 ? 15.181 -72.109 13.262 1.00 30.70 150 ALA A O 1
ATOM 1191 N N . LYS A 1 151 ? 15.965 -74.163 13.678 1.00 35.22 151 LYS A N 1
ATOM 1192 C CA . LYS A 1 151 ? 14.892 -74.963 13.031 1.00 35.22 151 LYS A CA 1
ATOM 11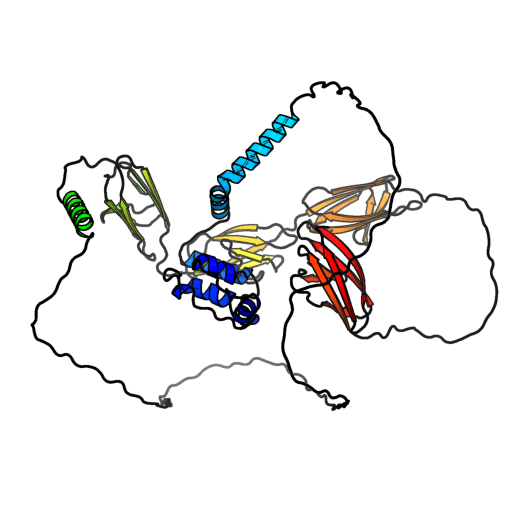93 C C . LYS A 1 151 ? 13.697 -75.188 13.989 1.00 35.22 151 LYS A C 1
ATOM 1195 O O . LYS A 1 151 ? 13.930 -75.143 15.190 1.00 35.22 151 LYS A O 1
ATOM 1200 N N . THR A 1 152 ? 12.445 -75.543 13.639 1.00 30.70 152 THR A N 1
ATOM 1201 C CA . THR A 1 152 ? 11.571 -75.663 12.420 1.00 30.70 152 THR A CA 1
ATOM 1202 C C . THR A 1 152 ? 10.113 -75.897 12.943 1.00 30.70 152 THR A C 1
ATOM 1204 O O . THR A 1 152 ? 9.949 -75.989 14.155 1.00 30.70 152 THR A O 1
ATOM 1207 N N . VAL A 1 153 ? 8.991 -76.044 12.211 1.00 31.25 153 VAL A N 1
ATOM 1208 C CA . VAL A 1 153 ? 8.681 -76.330 10.781 1.00 31.25 153 VAL A CA 1
ATOM 1209 C C . VAL A 1 153 ? 7.585 -75.335 10.271 1.00 31.25 153 VAL A C 1
ATOM 1211 O O . VAL A 1 153 ? 7.727 -74.172 10.620 1.00 31.25 153 VAL A O 1
ATOM 1214 N N . VAL A 1 154 ? 6.517 -75.563 9.471 1.00 30.33 154 VAL A N 1
ATOM 1215 C CA . VAL A 1 154 ? 5.786 -76.734 8.901 1.00 30.33 154 VAL A CA 1
ATOM 1216 C C . VAL A 1 154 ? 5.204 -76.402 7.495 1.00 30.33 154 VAL A C 1
ATOM 1218 O O . VAL A 1 154 ? 5.565 -75.394 6.897 1.00 30.33 154 VAL A O 1
ATOM 1221 N N . PHE A 1 155 ? 4.344 -77.271 6.947 1.00 29.59 155 PHE A N 1
ATOM 1222 C CA . PHE A 1 155 ? 3.683 -77.209 5.625 1.00 29.59 155 PHE A CA 1
ATOM 1223 C C . PHE A 1 155 ? 2.288 -76.531 5.693 1.00 29.59 155 PHE A C 1
ATOM 1225 O O . PHE A 1 155 ? 1.730 -76.435 6.783 1.00 29.59 155 PHE A O 1
ATOM 1232 N N . GLY A 1 156 ? 1.631 -76.118 4.592 1.00 26.02 156 GLY A N 1
ATOM 1233 C CA . GLY A 1 156 ? 2.023 -76.107 3.164 1.00 26.02 156 GLY A CA 1
ATOM 1234 C C . GLY A 1 156 ? 0.817 -76.015 2.188 1.00 26.02 156 GLY A C 1
ATOM 1235 O O . GLY A 1 156 ? -0.326 -76.032 2.637 1.00 26.02 156 GLY A O 1
ATOM 1236 N N . GLY A 1 157 ? 1.084 -75.954 0.869 1.00 26.47 157 GLY A N 1
ATOM 1237 C CA . GLY A 1 157 ? 0.108 -75.870 -0.251 1.00 26.47 157 GLY A CA 1
ATOM 1238 C C . GLY A 1 157 ? 0.045 -74.464 -0.890 1.00 26.47 157 GLY A C 1
ATOM 1239 O O . GLY A 1 157 ? -0.265 -73.504 -0.196 1.00 26.47 157 GLY A O 1
ATOM 1240 N N . ASP A 1 158 ? 0.560 -74.221 -2.105 1.00 30.31 158 ASP A N 1
ATOM 1241 C CA . ASP A 1 158 ? 0.047 -74.558 -3.463 1.00 30.31 158 ASP A CA 1
ATOM 1242 C C . ASP A 1 158 ? -1.104 -73.653 -3.971 1.00 30.31 158 ASP A C 1
ATOM 1244 O O . ASP A 1 158 ? -1.997 -73.321 -3.203 1.00 30.31 158 ASP A O 1
ATOM 1248 N N . SER A 1 159 ? -1.255 -73.286 -5.259 1.00 31.31 159 SER A N 1
ATOM 1249 C CA . SER A 1 159 ? -0.355 -73.133 -6.436 1.00 31.31 159 SER A CA 1
ATOM 1250 C C . SER A 1 159 ? -1.219 -72.822 -7.682 1.00 31.31 159 SER A C 1
ATOM 1252 O O . SER A 1 159 ? -2.185 -73.550 -7.876 1.00 31.31 159 SER A O 1
ATOM 1254 N N . GLN A 1 160 ? -0.864 -71.850 -8.558 1.00 30.44 160 GLN A N 1
ATOM 1255 C CA . GLN A 1 160 ? -0.926 -71.907 -10.057 1.00 30.44 160 GLN A CA 1
ATOM 1256 C C . GLN A 1 160 ? -0.752 -70.533 -10.777 1.00 30.44 160 GLN A C 1
ATOM 1258 O O . GLN A 1 160 ? -0.450 -69.528 -10.139 1.00 30.44 160 GLN A O 1
ATOM 1263 N N . LYS A 1 161 ? -0.796 -70.525 -12.128 1.00 32.38 161 LYS A N 1
ATOM 1264 C CA . LYS A 1 161 ? -0.317 -69.480 -13.077 1.00 32.38 161 LYS A CA 1
ATOM 1265 C C . LYS A 1 161 ? -1.392 -69.071 -14.125 1.00 32.38 161 LYS A C 1
ATOM 1267 O O . LYS A 1 161 ? -2.489 -69.612 -14.094 1.00 32.38 161 LYS A O 1
ATOM 1272 N N . SER A 1 162 ? -0.976 -68.269 -15.132 1.00 27.94 162 SER A N 1
ATOM 1273 C CA . SER A 1 162 ? -1.615 -67.970 -16.452 1.00 27.94 162 SER A CA 1
ATOM 1274 C C . SER A 1 162 ? -2.437 -66.657 -16.494 1.00 27.94 162 SER A C 1
ATOM 1276 O O . SER A 1 162 ? -3.029 -66.313 -15.481 1.00 27.94 162 SER A O 1
ATOM 1278 N N . SER A 1 163 ? -2.543 -65.850 -17.572 1.00 29.28 163 SER A N 1
ATOM 1279 C CA . SER A 1 163 ? -1.848 -65.724 -18.890 1.00 29.28 163 SER A CA 1
ATOM 1280 C C . SER A 1 163 ? -2.180 -64.352 -19.553 1.00 29.28 163 SER A C 1
ATOM 1282 O O . SER A 1 163 ? -3.064 -63.652 -19.076 1.00 29.28 163 SER A O 1
ATOM 1284 N N . ALA A 1 164 ? -1.511 -63.980 -20.658 1.00 29.98 164 ALA A N 1
ATOM 1285 C CA . ALA A 1 164 ? -1.809 -62.813 -21.536 1.00 29.98 164 ALA A CA 1
ATOM 1286 C C . ALA A 1 164 ? -2.310 -63.297 -22.939 1.00 29.98 164 ALA A C 1
ATOM 1288 O O . ALA A 1 164 ? -2.500 -64.514 -23.038 1.00 29.98 164 ALA A O 1
ATOM 1289 N N . PRO A 1 165 ? -2.447 -62.500 -24.046 1.00 59.62 165 PRO A N 1
ATOM 1290 C CA . PRO A 1 165 ? -2.317 -61.038 -24.297 1.00 59.62 165 PRO A CA 1
ATOM 1291 C C . PRO A 1 165 ? -3.452 -60.451 -25.228 1.00 59.62 165 PRO A C 1
ATOM 1293 O O . PRO A 1 165 ? -4.536 -61.019 -25.258 1.00 59.62 165 PRO A O 1
ATOM 1296 N N . ILE A 1 166 ? -3.166 -59.402 -26.049 1.00 29.62 166 ILE A N 1
ATOM 1297 C CA . ILE A 1 166 ? -3.952 -58.835 -27.209 1.00 29.62 166 ILE A CA 1
ATOM 1298 C C . ILE A 1 166 ? -5.056 -57.806 -26.810 1.00 29.62 166 ILE A C 1
ATOM 130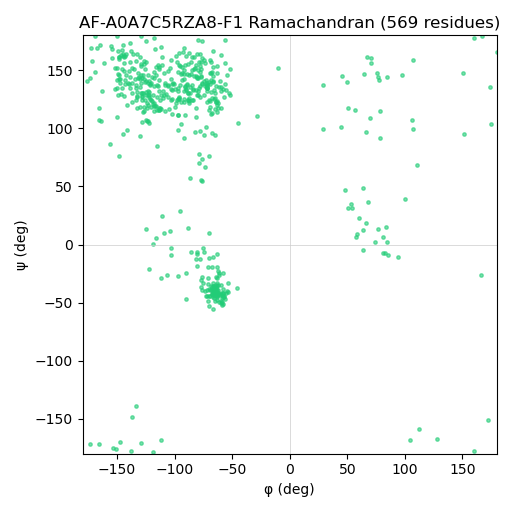0 O O . ILE A 1 166 ? -5.654 -57.962 -25.756 1.00 29.62 166 ILE A O 1
ATOM 1304 N N . GLY A 1 167 ? -5.376 -56.715 -27.546 1.00 26.47 167 GLY A N 1
ATOM 1305 C CA . GLY A 1 167 ? -4.878 -56.153 -28.828 1.00 26.47 167 GLY A CA 1
ATOM 1306 C C . GLY A 1 167 ? -5.471 -54.756 -29.179 1.00 26.47 167 GLY A C 1
ATOM 1307 O O . GLY A 1 167 ? -6.121 -54.141 -28.340 1.00 26.47 167 GLY A O 1
ATOM 1308 N N . ASN A 1 168 ? -5.222 -54.244 -30.398 1.00 33.09 168 ASN A N 1
ATOM 1309 C CA . ASN A 1 168 ? -5.603 -52.890 -30.878 1.00 33.09 168 ASN A CA 1
ATOM 1310 C C . ASN A 1 168 ? -7.103 -52.709 -31.198 1.00 33.09 168 ASN A C 1
ATOM 1312 O O . ASN A 1 168 ? -7.719 -53.656 -31.674 1.00 33.09 168 ASN A O 1
ATOM 1316 N N . GLU A 1 169 ? -7.592 -51.455 -31.204 1.00 31.52 169 GLU A N 1
ATOM 1317 C CA . GLU A 1 169 ? -8.368 -50.926 -32.351 1.00 31.52 169 GLU A CA 1
ATOM 1318 C C . GLU A 1 169 ? -8.322 -49.381 -32.467 1.00 31.52 169 GLU A C 1
ATOM 1320 O O . GLU A 1 169 ? -7.760 -48.706 -31.603 1.00 31.52 169 GLU A O 1
ATOM 1325 N N . ILE A 1 170 ? -8.829 -48.823 -33.579 1.00 31.19 170 ILE A N 1
ATOM 1326 C CA . ILE A 1 170 ? -8.712 -47.405 -33.985 1.00 31.19 170 ILE A CA 1
ATOM 1327 C C . ILE A 1 170 ? -10.049 -46.942 -34.594 1.00 31.19 170 ILE A C 1
ATOM 1329 O O . ILE A 1 170 ? -10.622 -47.671 -35.399 1.00 31.19 170 ILE A O 1
ATOM 1333 N N . GLY A 1 171 ? -10.522 -45.724 -34.295 1.00 27.06 171 GLY A N 1
ATOM 1334 C CA . GLY A 1 171 ? -11.758 -45.187 -34.887 1.00 27.06 171 GLY A CA 1
ATOM 1335 C C . GLY A 1 171 ? -11.777 -43.662 -35.037 1.00 27.06 171 GLY A C 1
ATOM 1336 O O . GLY A 1 171 ? -11.898 -42.943 -34.051 1.00 27.06 171 GLY A O 1
ATOM 1337 N N . PHE A 1 172 ? -11.702 -43.176 -36.280 1.00 28.78 172 PHE A N 1
ATOM 1338 C CA . PHE A 1 172 ? -11.959 -41.776 -36.650 1.00 28.78 172 PHE A CA 1
ATOM 1339 C C . PHE A 1 172 ? -13.445 -41.552 -36.977 1.00 28.78 172 PHE A C 1
ATOM 1341 O O . PHE A 1 172 ? -14.077 -42.412 -37.592 1.00 28.78 172 PHE A O 1
ATOM 1348 N N . LYS A 1 173 ? -13.960 -40.353 -36.672 1.00 31.12 173 LYS A N 1
ATOM 1349 C CA . LYS A 1 173 ? -15.058 -39.690 -37.401 1.00 31.12 173 LYS A CA 1
ATOM 1350 C C . LYS A 1 173 ? -14.806 -38.178 -37.466 1.00 31.12 173 LYS A C 1
ATOM 1352 O O . LYS A 1 173 ? -13.949 -37.665 -36.754 1.00 31.12 173 LYS A O 1
ATOM 1357 N N . GLU A 1 174 ? -15.499 -37.512 -38.384 1.00 30.28 174 GLU A N 1
ATOM 1358 C CA . GLU A 1 174 ? -15.023 -36.310 -39.081 1.00 30.28 174 GLU A CA 1
ATOM 1359 C C . GLU A 1 174 ? -16.185 -35.356 -39.432 1.00 30.28 174 GLU A C 1
ATOM 1361 O O . GLU A 1 174 ? -17.331 -35.804 -39.511 1.00 30.28 174 GLU A O 1
ATOM 1366 N N . ALA A 1 175 ? -15.849 -34.086 -39.708 1.00 31.61 175 ALA A N 1
ATOM 1367 C CA . ALA A 1 175 ? -16.708 -32.994 -40.203 1.00 31.61 175 ALA A CA 1
ATOM 1368 C C . ALA A 1 175 ? -17.748 -32.421 -39.196 1.00 31.61 175 ALA A C 1
ATOM 1370 O O . ALA A 1 175 ? -18.110 -33.077 -38.223 1.00 31.61 175 ALA A O 1
ATOM 1371 N N . ALA A 1 176 ? -18.238 -31.178 -39.340 1.00 31.06 176 ALA A N 1
ATOM 1372 C CA . ALA A 1 176 ? -18.049 -30.189 -40.417 1.00 31.06 176 ALA A CA 1
ATOM 1373 C C . ALA A 1 176 ? -18.006 -28.731 -39.891 1.00 31.06 176 ALA A C 1
ATOM 1375 O O . ALA A 1 176 ? -18.494 -28.457 -38.794 1.00 31.06 176 ALA A O 1
ATOM 1376 N N . ASP A 1 177 ? -17.485 -27.808 -40.707 1.00 31.98 177 ASP A N 1
ATOM 1377 C CA . ASP A 1 177 ? -17.670 -26.350 -40.579 1.00 31.98 177 ASP A CA 1
ATOM 1378 C C . ASP A 1 177 ? -19.050 -25.896 -41.111 1.00 31.98 177 ASP A C 1
ATOM 1380 O O . ASP A 1 177 ? -19.625 -26.578 -41.958 1.00 31.98 177 ASP A O 1
ATOM 1384 N N . GLU A 1 178 ? -19.562 -24.734 -40.667 1.00 34.91 178 GLU A N 1
ATOM 1385 C CA . GLU A 1 178 ? -19.779 -23.526 -41.512 1.00 34.91 178 GLU A CA 1
ATOM 1386 C C . GLU A 1 178 ? -20.390 -22.324 -40.716 1.00 34.91 178 GLU A C 1
ATOM 1388 O O . GLU A 1 178 ? -20.795 -22.510 -39.564 1.00 34.91 178 GLU A O 1
ATOM 1393 N N . PRO A 1 179 ? -20.381 -21.069 -41.247 1.00 55.59 179 PRO A N 1
ATOM 1394 C CA . PRO A 1 179 ? -20.540 -19.828 -40.460 1.00 55.59 179 PRO A CA 1
ATOM 1395 C C . PRO A 1 179 ? -21.779 -18.950 -40.793 1.00 55.59 179 PRO A C 1
ATOM 1397 O O . PRO A 1 179 ? -22.502 -19.222 -41.741 1.00 55.59 179 PRO A O 1
ATOM 1400 N N . ILE A 1 180 ? -21.948 -17.846 -40.038 1.00 34.06 180 ILE A N 1
ATOM 1401 C CA . ILE A 1 180 ? -22.685 -16.569 -40.295 1.00 34.06 180 ILE A CA 1
ATOM 1402 C C . ILE A 1 180 ? -22.137 -15.576 -39.232 1.00 34.06 180 ILE A C 1
ATOM 1404 O O . ILE A 1 180 ? -21.947 -16.006 -38.096 1.00 34.06 180 ILE A O 1
ATOM 1408 N N . GLU A 1 181 ? -21.707 -14.319 -39.430 1.00 31.12 181 GLU A N 1
ATOM 1409 C CA . GLU A 1 181 ? -22.011 -13.145 -40.294 1.00 31.12 181 GLU A CA 1
ATOM 1410 C C . GLU A 1 181 ? -22.720 -11.989 -39.513 1.00 31.12 181 GLU A C 1
ATOM 1412 O O . GLU A 1 181 ? -23.152 -12.177 -38.377 1.00 31.12 181 GLU A O 1
ATOM 1417 N N . LEU A 1 182 ? -22.663 -10.748 -40.027 1.00 31.14 182 LEU A N 1
ATOM 1418 C CA . LEU A 1 182 ? -22.716 -9.462 -39.295 1.00 31.14 182 LEU A CA 1
ATOM 1419 C C . LEU A 1 182 ? -24.117 -8.825 -39.119 1.00 31.14 182 LEU A C 1
ATOM 1421 O O . LEU A 1 182 ? -24.901 -8.806 -40.061 1.00 31.14 182 LEU A O 1
ATOM 1425 N N . ALA A 1 183 ? -24.324 -8.133 -37.984 1.00 29.80 183 ALA A N 1
ATOM 1426 C CA . ALA A 1 183 ? -24.877 -6.758 -37.838 1.00 29.80 183 ALA A CA 1
ATOM 1427 C C . ALA A 1 183 ? -24.767 -6.334 -36.343 1.00 29.80 183 ALA A C 1
ATOM 1429 O O . ALA A 1 183 ? -24.837 -7.215 -35.490 1.00 29.80 183 ALA A O 1
ATOM 1430 N N . THR A 1 184 ? -24.490 -5.114 -35.845 1.00 28.69 184 THR A N 1
ATOM 1431 C CA . THR A 1 184 ? -24.626 -3.681 -36.234 1.00 28.69 184 THR A CA 1
ATOM 1432 C C . THR A 1 184 ? -26.018 -3.044 -36.095 1.00 28.69 184 THR A C 1
ATOM 1434 O O . THR A 1 184 ? -27.016 -3.664 -36.429 1.00 28.69 184 THR A O 1
ATOM 1437 N N . GLU A 1 185 ? -26.016 -1.772 -35.653 1.00 32.31 185 GLU A N 1
ATOM 1438 C CA . GLU A 1 185 ? -27.156 -0.840 -35.468 1.00 32.31 185 GLU A CA 1
ATOM 1439 C C . GLU A 1 185 ? -28.194 -1.168 -34.369 1.00 32.31 185 GLU A C 1
ATOM 1441 O O . GLU A 1 185 ? -28.311 -2.295 -33.902 1.00 32.31 185 GLU A O 1
ATOM 1446 N N . GLU A 1 186 ? -29.010 -0.210 -33.904 1.00 29.55 186 GLU A N 1
ATOM 1447 C CA . GLU A 1 186 ? -28.639 1.099 -33.324 1.00 29.55 186 GLU A CA 1
ATOM 1448 C C . GLU A 1 186 ? -29.760 1.567 -32.356 1.00 29.55 186 GLU A C 1
ATOM 1450 O O . GLU A 1 186 ? -30.699 0.823 -32.065 1.00 29.55 186 GLU A O 1
ATOM 1455 N N . ALA A 1 187 ? -29.671 2.779 -31.797 1.00 33.41 187 ALA A N 1
ATOM 1456 C CA . ALA A 1 187 ? -30.574 3.244 -30.744 1.00 33.41 187 ALA A CA 1
ATOM 1457 C C . ALA A 1 187 ? -31.833 3.965 -31.262 1.00 33.41 187 ALA A C 1
ATOM 1459 O O . ALA A 1 187 ? -31.743 4.944 -31.996 1.00 33.41 187 ALA A O 1
ATOM 1460 N N . THR A 1 188 ? -33.009 3.619 -30.720 1.00 30.30 188 THR A N 1
ATOM 1461 C CA . THR A 1 188 ? -34.161 4.541 -30.656 1.00 30.30 188 THR A CA 1
ATOM 1462 C C . THR A 1 188 ? -34.899 4.459 -29.313 1.00 30.30 188 THR A C 1
ATOM 1464 O O . THR A 1 188 ? -35.051 3.399 -28.710 1.00 30.30 188 THR A O 1
ATOM 1467 N N . LYS A 1 189 ? -35.387 5.613 -28.842 1.00 31.86 189 LYS A N 1
ATOM 1468 C CA . LYS A 1 189 ? -36.463 5.754 -27.842 1.00 31.86 189 LYS A CA 1
ATOM 1469 C C . LYS A 1 189 ? -37.639 6.448 -28.536 1.00 31.86 189 LYS A C 1
ATOM 1471 O O . LYS A 1 189 ? -37.388 7.287 -29.401 1.00 31.86 189 LYS A O 1
ATOM 1476 N N . PRO A 1 190 ? -38.890 6.220 -28.098 1.00 39.00 190 PRO A N 1
ATOM 1477 C CA . PRO A 1 190 ? -39.628 7.380 -27.586 1.00 39.00 190 PRO A CA 1
ATOM 1478 C C . PRO A 1 190 ? -40.613 7.113 -26.423 1.00 39.00 190 PRO A C 1
ATOM 1480 O O . PRO A 1 190 ? -41.513 6.288 -26.496 1.00 39.00 190 PRO A O 1
ATOM 1483 N N . VAL A 1 191 ? -40.467 7.927 -25.373 1.00 31.03 191 VAL A N 1
ATOM 1484 C CA . VAL A 1 191 ? -41.512 8.794 -24.777 1.00 31.03 191 VAL A CA 1
ATOM 1485 C C . VAL A 1 191 ? -42.944 8.238 -24.538 1.00 31.03 191 VAL A C 1
ATOM 1487 O O . VAL A 1 191 ? -43.817 8.323 -25.391 1.00 31.03 191 VAL A O 1
ATOM 1490 N N . VAL A 1 192 ? -43.201 7.891 -23.265 1.00 32.81 192 VAL A N 1
ATOM 1491 C CA . VAL A 1 192 ? -44.382 8.248 -22.426 1.00 32.81 192 VAL A CA 1
ATOM 1492 C C . VAL A 1 192 ? -45.817 7.904 -22.892 1.00 32.81 192 VAL A C 1
ATOM 1494 O O . VAL A 1 192 ? -46.399 8.602 -23.720 1.00 32.81 192 VAL A O 1
ATOM 1497 N N . LYS A 1 193 ? -46.487 7.024 -22.121 1.00 29.83 193 LYS A N 1
ATOM 1498 C CA . LYS A 1 193 ? -47.755 7.317 -21.392 1.00 29.83 193 LYS A CA 1
ATOM 1499 C C . LYS A 1 193 ? -48.128 6.206 -20.391 1.00 29.83 193 LYS A C 1
ATOM 1501 O O . LYS A 1 193 ? -47.862 5.038 -20.639 1.00 29.83 193 LYS A O 1
ATOM 1506 N N . ALA A 1 194 ? -48.782 6.580 -19.288 1.00 32.72 194 ALA A N 1
ATOM 1507 C CA . ALA A 1 194 ? -49.482 5.674 -18.363 1.00 32.72 194 ALA A CA 1
ATOM 1508 C C . ALA A 1 194 ? -51.005 5.907 -18.471 1.00 32.72 194 ALA A C 1
ATOM 1510 O O . ALA A 1 194 ? -51.412 7.004 -18.868 1.00 32.72 194 ALA A O 1
ATOM 1511 N N . PRO A 1 195 ? -51.850 4.906 -18.153 1.00 38.34 195 PRO A N 1
ATOM 1512 C CA . PRO A 1 195 ? -52.486 4.908 -16.825 1.00 38.34 195 PRO A CA 1
ATOM 1513 C C . PRO A 1 195 ? -52.692 3.505 -16.197 1.00 38.34 195 PRO A C 1
ATOM 1515 O O . PRO A 1 195 ? -52.488 2.474 -16.830 1.00 38.34 195 PRO A O 1
ATOM 1518 N N . SER A 1 196 ? -53.113 3.469 -14.929 1.00 32.81 196 SER A N 1
ATOM 1519 C CA . SER A 1 196 ? -53.153 2.265 -14.076 1.00 32.81 196 SER A CA 1
ATOM 1520 C C . SER A 1 196 ? -54.478 1.482 -14.097 1.00 32.81 196 SER A C 1
ATOM 1522 O O . SER A 1 196 ? -55.534 2.103 -13.964 1.00 32.81 196 SER A O 1
ATOM 1524 N N . LYS A 1 197 ? -54.432 0.131 -14.046 1.00 30.17 197 LYS A N 1
ATOM 1525 C CA . LYS A 1 197 ? -55.414 -0.684 -13.279 1.00 30.17 197 LYS A CA 1
ATOM 1526 C C . LYS A 1 197 ? -55.017 -2.160 -12.998 1.00 30.17 197 LYS A C 1
ATOM 1528 O O . LYS A 1 197 ? -55.113 -3.009 -13.866 1.00 30.17 197 LYS A O 1
ATOM 1533 N N . VAL A 1 198 ? -54.660 -2.426 -11.733 1.00 30.06 198 VAL A N 1
ATOM 1534 C CA . VAL A 1 198 ? -55.176 -3.491 -10.824 1.00 30.06 198 VAL A CA 1
ATOM 1535 C C . VAL A 1 198 ? -55.248 -4.982 -11.273 1.00 30.06 198 VAL A C 1
ATOM 1537 O O . VAL A 1 198 ? -56.140 -5.352 -12.025 1.00 30.06 198 VAL A O 1
ATOM 1540 N N . GLN A 1 199 ? -54.478 -5.830 -10.552 1.00 27.83 199 GLN A N 1
ATOM 1541 C CA . GLN A 1 199 ? -54.641 -7.291 -10.271 1.00 27.83 199 GLN A CA 1
ATOM 1542 C C . GLN A 1 199 ? -54.435 -8.337 -11.401 1.00 27.83 199 GLN A C 1
ATOM 1544 O O . GLN A 1 199 ? -54.562 -7.991 -12.571 1.00 27.83 199 GLN A O 1
ATOM 1549 N N . PRO A 1 200 ? -54.188 -9.637 -11.068 1.00 38.50 200 PRO A N 1
ATOM 1550 C CA . PRO A 1 200 ? -53.903 -10.258 -9.755 1.00 38.50 200 PRO A CA 1
ATOM 1551 C C . PRO A 1 200 ? -52.515 -10.955 -9.676 1.00 38.50 200 PRO A C 1
ATOM 1553 O O . PRO A 1 200 ? -51.748 -10.955 -10.633 1.00 38.50 200 PRO A O 1
ATOM 1556 N N . ALA A 1 201 ? -52.191 -11.572 -8.530 1.00 33.25 201 ALA A N 1
ATOM 1557 C CA . ALA A 1 201 ? -50.970 -12.370 -8.330 1.00 33.25 201 ALA A CA 1
ATOM 1558 C C . ALA A 1 201 ? -51.178 -13.878 -8.603 1.00 33.25 201 ALA A C 1
ATOM 1560 O O . ALA A 1 201 ? -52.273 -14.404 -8.412 1.00 33.25 201 ALA A O 1
ATOM 1561 N N . VAL A 1 202 ? -50.105 -14.575 -8.997 1.00 33.97 202 VAL A N 1
ATOM 1562 C CA . VAL A 1 202 ? -50.062 -16.028 -9.273 1.00 33.97 202 VAL A CA 1
ATOM 1563 C C . VAL A 1 202 ? -49.435 -16.770 -8.071 1.00 33.97 202 VAL A C 1
ATOM 1565 O O . VAL A 1 202 ? -48.485 -16.245 -7.486 1.00 33.97 202 VAL A O 1
ATOM 1568 N N . PRO A 1 203 ? -49.950 -17.944 -7.644 1.00 31.86 203 PRO A N 1
ATOM 1569 C CA . PRO A 1 203 ? -49.583 -18.556 -6.361 1.00 31.86 203 PRO A CA 1
ATOM 1570 C C . PRO A 1 203 ? -48.313 -19.423 -6.394 1.00 31.86 203 PRO A C 1
ATOM 1572 O O . PRO A 1 203 ? -47.961 -20.007 -7.416 1.00 31.86 203 PRO A O 1
ATOM 1575 N N . GLN A 1 204 ? -47.691 -19.593 -5.222 1.00 31.19 204 GLN A N 1
ATOM 1576 C CA . GLN A 1 204 ? -46.695 -20.641 -4.955 1.00 31.19 204 GLN A CA 1
ATOM 1577 C C . GLN A 1 204 ? -47.367 -21.897 -4.349 1.00 31.19 204 GLN A C 1
ATOM 1579 O O . GLN A 1 204 ? -48.362 -21.764 -3.628 1.00 31.19 204 GLN A O 1
ATOM 1584 N N . PRO A 1 205 ? -46.861 -23.116 -4.622 1.00 33.47 205 PRO A N 1
ATOM 1585 C CA . PRO A 1 205 ? -47.457 -24.360 -4.134 1.00 33.47 205 PRO A CA 1
ATOM 1586 C C . PRO A 1 205 ? -47.148 -24.643 -2.653 1.00 33.47 205 PRO A C 1
ATOM 1588 O O . PRO A 1 205 ? -46.098 -24.275 -2.132 1.00 33.47 205 PRO A O 1
ATOM 1591 N N . LYS A 1 206 ? -48.061 -25.358 -1.982 1.00 27.25 206 LYS A N 1
ATOM 1592 C CA . LYS A 1 206 ? -47.887 -25.856 -0.605 1.00 27.25 206 LYS A CA 1
ATOM 1593 C C . LYS A 1 206 ? -47.189 -27.218 -0.582 1.00 27.25 206 LYS A C 1
ATOM 1595 O O . LYS A 1 206 ? -47.542 -28.086 -1.374 1.00 27.25 206 LYS A O 1
ATOM 1600 N N . VAL A 1 207 ? -46.383 -27.456 0.451 1.00 31.78 207 VAL A N 1
ATOM 1601 C CA . VAL A 1 207 ? -46.221 -28.780 1.082 1.00 31.78 207 VAL A CA 1
ATOM 1602 C C . VAL A 1 207 ? -46.356 -28.586 2.598 1.00 31.78 207 VAL A C 1
ATOM 1604 O O . VAL A 1 207 ? -45.949 -27.551 3.122 1.00 31.78 207 VAL A O 1
ATOM 1607 N N . THR A 1 208 ? -46.976 -29.542 3.294 1.00 29.77 208 THR A N 1
ATOM 1608 C CA . THR A 1 208 ? -47.390 -29.414 4.704 1.00 29.77 208 THR A CA 1
ATOM 1609 C C . THR A 1 208 ? -46.751 -30.499 5.568 1.00 29.77 208 THR A C 1
ATOM 1611 O O . THR A 1 208 ? -46.802 -31.669 5.198 1.00 29.77 208 THR A O 1
ATOM 1614 N N . ALA A 1 209 ? -46.261 -30.136 6.756 1.00 31.62 209 ALA A N 1
ATOM 1615 C CA . ALA A 1 209 ? -46.040 -31.054 7.877 1.00 31.62 209 ALA A CA 1
ATOM 1616 C C . ALA A 1 209 ? -46.239 -30.306 9.212 1.00 31.62 209 ALA A C 1
ATOM 1618 O O . ALA A 1 209 ? -45.894 -29.130 9.321 1.00 31.62 209 ALA A O 1
ATOM 1619 N N . GLU A 1 210 ? -46.825 -30.966 10.213 1.00 31.55 210 GLU A N 1
ATOM 1620 C CA . GLU A 1 210 ? -47.146 -30.376 11.523 1.00 31.55 210 GLU A CA 1
ATOM 1621 C C . GLU A 1 210 ? -46.056 -30.631 12.574 1.00 31.55 210 GLU A C 1
ATOM 1623 O O . GLU A 1 210 ? -45.526 -31.737 12.656 1.00 31.55 210 GLU A O 1
ATOM 1628 N N . ILE A 1 211 ? -45.851 -29.678 13.494 1.00 34.03 211 ILE A N 1
ATOM 1629 C CA . ILE A 1 211 ? -45.388 -29.963 14.866 1.00 34.03 211 ILE A CA 1
ATOM 1630 C C . ILE A 1 211 ? -46.261 -29.167 15.853 1.00 34.03 211 ILE A C 1
ATOM 1632 O O . ILE A 1 211 ? -46.562 -27.993 15.634 1.00 34.03 211 ILE A O 1
ATOM 1636 N N . LYS A 1 212 ? -46.711 -29.820 16.932 1.00 30.14 212 LYS A N 1
ATOM 1637 C CA . LYS A 1 212 ? -47.669 -29.272 17.912 1.00 30.14 212 LYS A CA 1
ATOM 1638 C C . LYS A 1 212 ? -47.008 -28.384 18.974 1.00 30.14 212 LYS A C 1
ATOM 1640 O O . LYS A 1 212 ? -45.886 -28.638 19.403 1.00 30.14 212 LYS A O 1
ATOM 1645 N N . LYS A 1 213 ? -47.769 -27.408 19.485 1.00 36.88 213 LYS A N 1
ATOM 1646 C CA . LYS A 1 213 ? -47.459 -26.686 20.735 1.00 36.88 213 LYS A CA 1
ATOM 1647 C C . LYS A 1 213 ? -47.591 -27.611 21.960 1.00 36.88 213 LYS A C 1
ATOM 1649 O O . LYS A 1 213 ? -48.586 -28.334 22.036 1.00 36.88 213 LYS A O 1
ATOM 1654 N N . PRO A 1 214 ? -46.710 -27.499 22.969 1.00 33.28 214 PRO A N 1
ATOM 1655 C CA . PRO A 1 214 ? -47.012 -27.880 24.350 1.00 33.28 214 PRO A CA 1
ATOM 1656 C C . PRO A 1 214 ? -47.892 -26.826 25.052 1.00 33.28 214 PRO A C 1
ATOM 1658 O O . PRO A 1 214 ? -47.946 -25.669 24.631 1.00 33.28 214 PRO A O 1
ATOM 1661 N N . GLN A 1 215 ? -48.558 -27.220 26.140 1.00 30.75 215 GLN A N 1
ATOM 1662 C CA . GLN A 1 215 ? -49.333 -26.341 27.031 1.00 30.75 215 GLN A CA 1
ATOM 1663 C C . GLN A 1 215 ? -48.654 -26.200 28.404 1.00 30.75 215 GLN A C 1
ATOM 1665 O O . GLN A 1 215 ? -47.840 -27.036 28.792 1.00 30.75 215 GLN A O 1
ATOM 1670 N N . THR A 1 216 ? -49.024 -25.158 29.150 1.00 34.00 216 THR A N 1
ATOM 1671 C CA . THR A 1 216 ? -48.602 -24.925 30.541 1.00 34.00 216 THR A CA 1
ATOM 1672 C C . THR A 1 216 ? -49.328 -25.859 31.517 1.00 34.00 216 THR A C 1
ATOM 1674 O O . THR A 1 216 ? -50.538 -26.043 31.396 1.00 34.00 216 THR A O 1
ATOM 1677 N N . ALA A 1 217 ? -48.623 -26.373 32.530 1.00 29.75 217 ALA A N 1
ATOM 1678 C CA . ALA A 1 217 ? -49.205 -27.010 33.717 1.00 29.75 217 ALA A CA 1
ATOM 1679 C C . ALA A 1 217 ? -48.283 -26.820 34.942 1.00 29.75 217 ALA A C 1
ATOM 1681 O O . ALA A 1 217 ? -47.069 -26.696 34.786 1.00 29.75 217 ALA A O 1
ATOM 1682 N N . GLU A 1 218 ? -48.851 -26.797 36.150 1.00 28.89 218 GLU A N 1
ATOM 1683 C CA . GLU A 1 218 ? -48.148 -26.506 37.412 1.00 28.89 218 GLU A CA 1
ATOM 1684 C C . GLU A 1 218 ? -48.151 -27.678 38.423 1.00 28.89 218 GLU A C 1
ATOM 1686 O O . GLU A 1 218 ? -48.966 -28.593 38.340 1.00 28.89 218 GLU A O 1
ATOM 1691 N N . LEU A 1 219 ? -47.321 -27.525 39.470 1.00 28.33 219 LEU A N 1
ATOM 1692 C CA . LEU A 1 219 ? -47.544 -27.983 40.858 1.00 28.33 219 LEU A CA 1
ATOM 1693 C C . LEU A 1 219 ? -47.528 -29.496 41.191 1.00 28.33 219 LEU A C 1
ATOM 1695 O O . LEU A 1 219 ? -48.551 -30.174 41.111 1.00 28.33 219 LEU A O 1
ATOM 1699 N N . LYS A 1 220 ? -46.465 -29.938 41.900 1.00 26.52 220 LYS A N 1
ATOM 1700 C CA . LYS A 1 220 ? -46.514 -30.165 43.376 1.00 26.52 220 LYS A CA 1
ATOM 1701 C C . LYS A 1 220 ? -45.148 -30.498 44.021 1.00 26.52 220 LYS A C 1
ATOM 1703 O O . LYS A 1 220 ? -44.154 -30.702 43.339 1.00 26.52 220 LYS A O 1
ATOM 1708 N N . LYS A 1 221 ? -45.112 -30.476 45.365 1.00 33.41 221 LYS A N 1
ATOM 1709 C CA . LYS A 1 221 ? -43.931 -30.670 46.244 1.00 33.41 221 LYS A CA 1
ATOM 1710 C C . LYS A 1 221 ? -43.720 -32.138 46.659 1.00 33.41 221 LYS A C 1
ATOM 1712 O O . LYS A 1 221 ? -44.709 -32.825 46.898 1.00 33.41 221 LYS A O 1
ATOM 1717 N N . GLY A 1 222 ? -42.475 -32.518 46.987 1.00 27.16 222 GLY A N 1
ATOM 1718 C CA . GLY A 1 222 ? -42.178 -33.534 48.020 1.00 27.16 222 GLY A CA 1
ATOM 1719 C C . GLY A 1 222 ? -40.894 -34.363 47.821 1.00 27.16 222 GLY A C 1
ATOM 1720 O O . GLY A 1 222 ? -40.556 -34.682 46.692 1.00 27.16 222 GLY A O 1
ATOM 1721 N N . GLY A 1 223 ? -40.233 -34.776 48.919 1.00 30.48 223 GLY A N 1
ATOM 1722 C CA . GLY A 1 223 ? -39.391 -35.997 48.923 1.00 30.48 223 GLY A CA 1
ATOM 1723 C C . GLY A 1 223 ? -37.858 -35.872 49.043 1.00 30.48 223 GLY A C 1
ATOM 1724 O O . GLY A 1 223 ? -37.143 -36.213 48.117 1.00 30.48 223 GLY A O 1
ATOM 1725 N N . GLN A 1 224 ? -37.380 -35.439 50.213 1.00 34.09 224 GLN A N 1
ATOM 1726 C CA . GLN A 1 224 ? -36.036 -35.585 50.823 1.00 34.09 224 GLN A CA 1
ATOM 1727 C C . GLN A 1 224 ? -34.939 -36.526 50.230 1.00 34.09 224 GLN A C 1
ATOM 1729 O O . GLN A 1 224 ? -35.202 -37.666 49.863 1.00 34.09 224 GLN A O 1
ATOM 1734 N N . ASN A 1 225 ? -33.680 -36.123 50.499 1.00 29.19 225 ASN A N 1
ATOM 1735 C CA . ASN A 1 225 ? -32.441 -36.930 50.631 1.00 29.19 225 ASN A CA 1
ATOM 1736 C C . ASN A 1 225 ? -31.791 -37.466 49.329 1.00 29.19 225 ASN A C 1
ATOM 1738 O O . ASN A 1 225 ? -32.468 -37.771 48.362 1.00 29.19 225 ASN A O 1
ATOM 1742 N N . LYS A 1 226 ? -30.456 -37.607 49.238 1.00 27.38 226 LYS A N 1
ATOM 1743 C CA . LYS A 1 226 ? -29.408 -37.627 50.287 1.00 27.38 226 LYS A CA 1
ATOM 1744 C C . LYS A 1 226 ? -28.133 -36.897 49.815 1.00 27.38 226 LYS A C 1
ATOM 1746 O O . LYS A 1 226 ? -27.781 -36.980 48.645 1.00 27.38 226 LYS A O 1
ATOM 1751 N N . LEU A 1 227 ? -27.429 -36.223 50.728 1.00 27.61 227 LEU A N 1
ATOM 1752 C CA . LEU A 1 227 ? -26.182 -35.486 50.464 1.00 27.61 227 LEU A CA 1
ATOM 1753 C C . LEU A 1 227 ? -24.973 -36.262 51.018 1.00 27.61 227 LEU A C 1
ATOM 1755 O O . LEU A 1 227 ? -25.037 -36.750 52.145 1.00 27.61 227 LEU A O 1
ATOM 1759 N N . ILE A 1 228 ? -23.871 -36.340 50.264 1.00 31.58 228 ILE A N 1
ATOM 1760 C CA . ILE A 1 228 ? -22.556 -36.805 50.747 1.00 31.58 228 ILE A CA 1
ATOM 1761 C C . ILE A 1 228 ? -21.500 -35.799 50.273 1.00 31.58 228 ILE A C 1
ATOM 1763 O O . ILE A 1 228 ? -21.501 -35.407 49.109 1.00 31.58 228 ILE A O 1
ATOM 1767 N N . PHE A 1 229 ? -20.628 -35.363 51.184 1.00 31.09 229 PHE A N 1
ATOM 1768 C CA . PHE A 1 229 ? -19.671 -34.273 50.973 1.00 31.09 229 PHE A CA 1
ATOM 1769 C C . PHE A 1 229 ? -18.230 -34.770 51.154 1.00 31.09 229 PHE A C 1
ATOM 1771 O O . PHE A 1 229 ? -17.852 -35.158 52.256 1.00 31.09 229 PHE A O 1
ATOM 1778 N N . ILE A 1 230 ? -17.418 -34.689 50.098 1.00 30.59 230 ILE A N 1
ATOM 1779 C CA . ILE A 1 230 ? -15.945 -34.689 50.138 1.00 30.59 230 ILE A CA 1
ATOM 1780 C C . ILE A 1 230 ? -15.494 -33.833 48.940 1.00 30.59 230 ILE A C 1
ATOM 1782 O O . ILE A 1 230 ? -15.968 -34.062 47.835 1.00 30.59 230 ILE A O 1
ATOM 1786 N N . GLY A 1 231 ? -14.628 -32.826 49.043 1.00 33.69 231 GLY A N 1
ATOM 1787 C CA . GLY A 1 231 ? -14.057 -32.173 50.222 1.00 33.69 231 GLY A CA 1
ATOM 1788 C C . GLY A 1 231 ? -13.013 -31.146 49.763 1.00 33.69 231 GLY A C 1
ATOM 1789 O O . GLY A 1 231 ? -11.935 -31.540 49.340 1.00 33.69 231 GLY A O 1
ATOM 1790 N N . GLY A 1 232 ? -13.330 -29.842 49.790 1.00 31.56 232 GLY A N 1
ATOM 1791 C CA . GLY A 1 232 ? -12.385 -28.799 49.339 1.00 31.56 232 GLY A CA 1
ATOM 1792 C C . GLY A 1 232 ? -12.952 -27.389 49.107 1.00 31.56 232 GLY A C 1
ATOM 1793 O O . GLY A 1 232 ? -12.231 -26.411 49.273 1.00 31.56 232 GLY A O 1
ATOM 1794 N N . GLY A 1 233 ? -14.245 -27.238 48.793 1.00 34.00 233 GLY A N 1
ATOM 1795 C CA . GLY A 1 233 ? -14.817 -25.926 48.424 1.00 34.00 233 GLY A CA 1
ATOM 1796 C C . GLY A 1 233 ? -14.955 -24.891 49.556 1.00 34.00 233 GLY A C 1
ATOM 1797 O O . GLY A 1 233 ? -15.067 -23.697 49.284 1.00 34.00 233 GLY A O 1
ATOM 1798 N N . ALA A 1 234 ? -14.944 -25.318 50.824 1.00 37.91 234 ALA A N 1
ATOM 1799 C CA . ALA A 1 234 ? -15.314 -24.463 51.959 1.00 37.91 234 ALA A CA 1
ATOM 1800 C C . ALA A 1 234 ? -14.337 -23.300 52.218 1.00 37.91 234 ALA A C 1
ATOM 1802 O O . ALA A 1 234 ? -14.774 -22.194 52.530 1.00 37.91 234 ALA A O 1
ATOM 1803 N N . VAL A 1 235 ? -13.027 -23.523 52.057 1.00 43.19 235 VAL A N 1
ATOM 1804 C CA . VAL A 1 235 ? -12.004 -22.488 52.305 1.00 43.19 235 VAL A CA 1
ATOM 1805 C C . VAL A 1 235 ? -12.105 -21.366 51.272 1.00 43.19 235 VAL A C 1
ATOM 1807 O O . VAL A 1 235 ? -12.063 -20.192 51.627 1.00 43.19 235 VAL A O 1
ATOM 1810 N N . LEU A 1 236 ? -12.300 -21.719 49.999 1.00 44.78 236 LEU A N 1
ATOM 1811 C CA . LEU A 1 236 ? -12.357 -20.758 48.896 1.00 44.78 236 LEU A CA 1
ATOM 1812 C C . LEU A 1 236 ? -13.627 -19.892 48.980 1.00 44.78 236 LEU A C 1
ATOM 1814 O O . LEU A 1 236 ? -13.552 -18.679 48.802 1.00 44.78 236 LEU A O 1
ATOM 1818 N N . ALA A 1 237 ? -14.764 -20.484 49.366 1.00 47.81 237 ALA A N 1
ATOM 1819 C CA . ALA A 1 237 ? -15.990 -19.741 49.659 1.00 47.81 237 ALA A CA 1
ATOM 1820 C C . ALA A 1 237 ? -15.835 -18.792 50.864 1.00 47.81 237 ALA A C 1
ATOM 1822 O O . ALA A 1 237 ? -16.275 -17.646 50.793 1.00 47.81 237 ALA A O 1
ATOM 1823 N N . LEU A 1 238 ? -15.173 -19.226 51.946 1.00 49.50 238 LEU A N 1
ATOM 1824 C CA . LEU A 1 238 ? -14.929 -18.373 53.115 1.00 49.50 238 LEU A CA 1
ATOM 1825 C C . LEU A 1 238 ? -13.998 -17.196 52.778 1.00 49.50 238 LEU A C 1
ATOM 1827 O O . LEU A 1 238 ? -14.265 -16.073 53.196 1.00 49.50 238 LEU A O 1
ATOM 1831 N N . VAL A 1 239 ? -12.951 -17.425 51.978 1.00 55.28 239 VAL A N 1
ATOM 1832 C CA . VAL A 1 239 ? -12.071 -16.357 51.473 1.00 55.28 239 VAL A CA 1
ATOM 1833 C C . VAL A 1 239 ? -12.846 -15.381 50.586 1.00 55.28 239 VAL A C 1
ATOM 1835 O O . VAL A 1 239 ? -12.712 -14.177 50.775 1.00 55.28 239 VAL A O 1
ATOM 1838 N N . LEU A 1 240 ? -13.710 -15.864 49.684 1.00 58.50 240 LEU A N 1
ATOM 1839 C CA . LEU A 1 240 ? -14.575 -15.002 48.868 1.00 58.50 240 LEU A CA 1
ATOM 1840 C C . LEU A 1 240 ? -15.516 -14.145 49.726 1.00 58.50 240 LEU A C 1
ATOM 1842 O O . LEU A 1 240 ? -15.656 -12.954 49.468 1.00 58.50 240 LEU A O 1
ATOM 1846 N N . VAL A 1 241 ? -16.107 -14.715 50.780 1.00 59.81 241 VAL A N 1
ATOM 1847 C CA . VAL A 1 241 ? -16.948 -13.970 51.732 1.00 59.81 241 VAL A CA 1
ATOM 1848 C C . VAL A 1 241 ? -16.128 -12.954 52.534 1.00 59.81 241 VAL A C 1
ATOM 1850 O O . VAL A 1 241 ? -16.586 -11.832 52.707 1.00 59.81 241 VAL A O 1
ATOM 1853 N N . ILE A 1 242 ? -14.906 -13.274 52.967 1.00 57.31 242 ILE A N 1
ATOM 1854 C CA . ILE A 1 242 ? -14.026 -12.323 53.674 1.00 57.31 242 ILE A CA 1
ATOM 1855 C C . ILE A 1 242 ? -13.554 -11.189 52.745 1.00 57.31 242 ILE A C 1
ATOM 1857 O O . ILE A 1 242 ? -13.473 -10.041 53.180 1.00 57.31 242 ILE A O 1
ATOM 1861 N N . VAL A 1 243 ? -13.298 -11.475 51.464 1.00 57.03 243 VAL A N 1
ATOM 1862 C CA . VAL A 1 243 ? -12.992 -10.460 50.439 1.00 57.03 243 VAL A CA 1
ATOM 1863 C C . VAL A 1 243 ? -14.211 -9.575 50.165 1.00 57.03 243 VAL A C 1
ATOM 1865 O O . VAL A 1 243 ? -14.076 -8.356 50.162 1.00 57.03 243 VAL A O 1
ATOM 1868 N N . LEU A 1 244 ? -15.408 -10.151 50.019 1.00 56.56 244 LEU A N 1
ATOM 1869 C CA . LEU A 1 244 ? -16.655 -9.393 49.853 1.00 56.56 244 LEU A CA 1
ATOM 1870 C C . LEU A 1 244 ? -16.995 -8.550 51.091 1.00 56.56 244 LEU A C 1
ATOM 1872 O O . LEU A 1 244 ? -17.429 -7.413 50.943 1.00 56.56 244 LEU A O 1
ATOM 1876 N N . ILE A 1 245 ? -16.736 -9.053 52.301 1.00 53.06 245 ILE A N 1
ATOM 1877 C CA . ILE A 1 245 ? -16.853 -8.269 53.537 1.00 53.06 245 ILE A CA 1
ATOM 1878 C C . ILE A 1 245 ? -15.848 -7.114 53.514 1.00 53.06 245 ILE A C 1
ATOM 1880 O O . ILE A 1 245 ? -16.263 -5.979 53.705 1.00 53.06 245 ILE A O 1
ATOM 1884 N N . LYS A 1 246 ? -14.569 -7.342 53.177 1.00 47.12 246 LYS A N 1
ATOM 1885 C CA . LYS A 1 246 ? -13.586 -6.250 53.031 1.00 47.12 246 LYS A CA 1
ATOM 1886 C C . LYS A 1 246 ? -13.929 -5.228 51.938 1.00 47.12 246 LYS A C 1
ATOM 1888 O O . LYS A 1 246 ? -13.487 -4.092 52.046 1.00 47.12 246 LYS A O 1
ATOM 1893 N N . LEU A 1 247 ? -14.716 -5.602 50.928 1.00 49.09 247 LEU A N 1
ATOM 1894 C CA . LEU A 1 247 ? -15.230 -4.688 49.899 1.00 49.09 247 LEU A CA 1
ATOM 1895 C C . LEU A 1 247 ? -16.475 -3.892 50.343 1.00 49.09 247 LEU A C 1
ATOM 1897 O O . LEU A 1 247 ? -16.841 -2.940 49.661 1.00 49.09 247 LEU A O 1
ATOM 1901 N N . PHE A 1 248 ? -17.118 -4.248 51.464 1.00 47.75 248 PHE A N 1
ATOM 1902 C CA . PHE A 1 248 ? -18.334 -3.585 51.967 1.00 47.75 248 PHE A CA 1
ATOM 1903 C C . PHE A 1 248 ? -18.223 -3.003 53.389 1.00 47.75 248 PHE A C 1
ATOM 1905 O O . PHE A 1 248 ? -18.980 -2.096 53.731 1.00 47.75 248 PHE A O 1
ATOM 1912 N N . THR A 1 249 ? -17.282 -3.455 54.223 1.00 43.56 249 THR A N 1
ATOM 1913 C CA . THR A 1 249 ? -16.960 -2.824 55.513 1.00 43.56 249 THR A CA 1
ATOM 1914 C C . THR A 1 249 ? -15.836 -1.815 55.312 1.00 43.56 249 THR A C 1
ATOM 1916 O O . THR A 1 249 ? -14.658 -2.171 55.373 1.00 43.56 249 THR A O 1
ATOM 1919 N N . GLY A 1 250 ? -16.202 -0.561 55.044 1.00 49.94 250 GLY A N 1
ATOM 1920 C CA . GLY A 1 250 ? -15.245 0.505 54.759 1.00 49.94 250 GLY A CA 1
ATOM 1921 C C . GLY A 1 250 ? -14.257 0.747 55.903 1.00 49.94 250 GLY A C 1
ATOM 1922 O O . GLY A 1 250 ? -14.644 1.168 56.992 1.00 49.94 250 GLY A O 1
ATOM 1923 N N . GLY A 1 251 ? -12.971 0.532 55.625 1.00 37.41 251 GLY A N 1
ATOM 1924 C CA . GLY A 1 251 ? -11.897 1.240 56.314 1.00 37.41 251 GLY A CA 1
ATOM 1925 C C . GLY A 1 251 ? -11.728 2.613 55.668 1.00 37.41 251 GLY A C 1
ATOM 1926 O O . GLY A 1 251 ? -11.702 2.712 54.444 1.00 37.41 251 GLY A O 1
ATOM 1927 N N . GLY A 1 252 ? -11.636 3.668 56.476 1.00 45.69 252 GLY A N 1
ATOM 1928 C CA . GLY A 1 252 ? -11.367 5.021 55.988 1.00 45.69 252 GLY A CA 1
ATOM 1929 C C . GLY A 1 252 ? -9.896 5.207 55.626 1.00 45.69 252 GLY A C 1
ATOM 1930 O O . GLY A 1 252 ? -9.168 5.852 56.374 1.00 45.69 252 GLY A O 1
ATOM 1931 N N . GLU A 1 253 ? -9.457 4.634 54.506 1.00 48.31 253 GLU A N 1
ATOM 1932 C CA . GLU A 1 253 ? -8.232 5.086 53.842 1.00 48.31 253 GLU A CA 1
ATOM 1933 C C . GLU A 1 253 ? -8.519 6.428 53.153 1.00 48.31 253 GLU A C 1
ATOM 1935 O O . GLU A 1 253 ? -9.565 6.600 52.522 1.00 48.31 253 GLU A O 1
ATOM 1940 N N . GLU A 1 254 ? -7.609 7.396 53.279 1.00 52.38 254 GLU A N 1
ATOM 1941 C CA . GLU A 1 254 ? -7.717 8.650 52.531 1.00 52.38 254 GLU A CA 1
ATOM 1942 C C . GLU A 1 254 ? -7.646 8.334 51.032 1.00 52.38 254 GLU A C 1
ATOM 1944 O O . GLU A 1 254 ? -6.677 7.732 50.562 1.00 52.38 254 GLU A O 1
ATOM 1949 N N . ALA A 1 255 ? -8.683 8.717 50.279 1.00 59.84 255 ALA A N 1
ATOM 1950 C CA . ALA A 1 255 ? -8.757 8.475 48.843 1.00 59.84 255 ALA A CA 1
ATOM 1951 C C . ALA A 1 255 ? -7.653 9.269 48.129 1.00 59.84 255 ALA A C 1
ATOM 1953 O O . ALA A 1 255 ? -7.805 10.457 47.843 1.00 59.84 255 ALA A O 1
ATOM 1954 N N . GLY A 1 256 ? -6.520 8.602 47.895 1.00 82.75 256 GLY A N 1
ATOM 1955 C CA . GLY A 1 256 ? -5.322 9.205 47.328 1.00 82.75 256 GLY A CA 1
ATOM 1956 C C . GLY A 1 256 ? -5.556 9.796 45.940 1.00 82.75 256 GLY A C 1
ATOM 1957 O O . GLY A 1 256 ? -6.540 9.502 45.272 1.00 82.75 256 GLY A O 1
ATOM 1958 N N . GLU A 1 257 ? -4.643 10.649 45.492 1.00 91.44 257 GLU A N 1
ATOM 1959 C CA . GLU A 1 257 ? -4.855 11.467 44.295 1.00 91.44 257 GLU A CA 1
ATOM 1960 C C . GLU A 1 257 ? -4.102 10.898 43.092 1.00 91.44 257 GLU A C 1
ATOM 1962 O O . GLU A 1 257 ? -2.945 10.495 43.212 1.00 91.44 257 GLU A O 1
ATOM 1967 N N . ALA A 1 258 ? -4.747 10.892 41.930 1.00 92.50 258 ALA A N 1
ATOM 1968 C CA . ALA A 1 258 ? -4.211 10.471 40.642 1.00 92.50 258 ALA A CA 1
ATOM 1969 C C . ALA A 1 258 ? -4.362 11.595 39.599 1.00 92.50 258 ALA A C 1
ATOM 1971 O O . ALA A 1 258 ? -4.974 12.636 39.846 1.00 92.50 258 ALA A O 1
ATOM 1972 N N . SER A 1 259 ? -3.817 11.380 38.404 1.00 91.69 259 SER A N 1
ATOM 1973 C CA . SER A 1 259 ? -3.939 12.297 37.267 1.00 91.69 259 SER A CA 1
ATOM 1974 C C . SER A 1 259 ? -4.339 11.562 35.986 1.00 91.69 259 SER A C 1
ATOM 1976 O O . SER A 1 259 ? -3.989 10.398 35.786 1.00 91.69 259 SER A O 1
ATOM 1978 N N . LEU A 1 260 ? -5.092 12.259 35.137 1.00 93.62 260 LEU A N 1
ATOM 1979 C CA . LEU A 1 260 ? -5.833 11.711 34.007 1.00 93.62 260 LEU A CA 1
ATOM 1980 C C . LEU A 1 260 ? -5.666 12.614 32.773 1.00 93.62 260 LEU A C 1
ATOM 1982 O O . LEU A 1 260 ? -6.028 13.789 32.817 1.00 93.62 260 LEU A O 1
ATOM 1986 N N . GLU A 1 261 ? -5.165 12.077 31.661 1.00 94.75 261 GLU A N 1
ATOM 1987 C CA . GLU A 1 261 ? -5.114 12.769 30.364 1.00 94.75 261 GLU A CA 1
ATOM 1988 C C . GLU A 1 261 ? -5.719 11.903 29.255 1.00 94.75 261 GLU A C 1
ATOM 1990 O O . GLU A 1 261 ? -5.103 10.943 28.793 1.00 94.75 261 GLU A O 1
ATOM 1995 N N . ILE A 1 262 ? -6.925 12.253 28.810 1.00 93.75 262 ILE A N 1
ATOM 1996 C CA . ILE A 1 262 ? -7.658 11.510 27.787 1.00 93.75 262 ILE A CA 1
ATOM 1997 C C . ILE A 1 262 ? -7.676 12.297 26.479 1.00 93.75 262 ILE A C 1
ATOM 1999 O O . ILE A 1 262 ? -8.291 13.363 26.377 1.00 93.75 262 ILE A O 1
ATOM 2003 N N . LEU A 1 263 ? -7.030 11.732 25.462 1.00 92.56 263 LEU A N 1
ATOM 2004 C CA . LEU A 1 263 ? -7.192 12.140 24.075 1.00 92.56 263 LEU A CA 1
ATOM 2005 C C . LEU A 1 263 ? -8.393 11.398 23.483 1.00 92.56 263 LEU A C 1
ATOM 2007 O O . LEU A 1 263 ? -8.676 10.252 23.837 1.00 92.56 263 LEU A O 1
ATOM 2011 N N . TYR A 1 264 ? -9.104 12.049 22.571 1.00 89.25 264 TYR A N 1
ATOM 2012 C CA . TYR A 1 264 ? -10.143 11.392 21.791 1.00 89.25 264 TYR A CA 1
ATOM 2013 C C . TYR A 1 264 ? -10.360 12.014 20.406 1.00 89.25 264 TYR A C 1
ATOM 2015 O O . TYR A 1 264 ? -10.151 13.214 20.199 1.00 89.25 264 TYR A O 1
ATOM 2023 N N . THR A 1 265 ? -10.813 11.171 19.479 1.00 86.81 265 THR A N 1
ATOM 2024 C CA . THR A 1 265 ? -11.126 11.478 18.080 1.00 86.81 265 THR A CA 1
ATOM 2025 C C . THR A 1 265 ? -12.542 10.975 17.758 1.00 86.81 265 THR A C 1
ATOM 2027 O O . THR A 1 265 ? -12.803 9.788 17.971 1.00 86.81 265 THR A O 1
ATOM 2030 N N . PRO A 1 266 ? -13.450 11.809 17.212 1.00 87.00 266 PRO A N 1
ATOM 2031 C CA . PRO A 1 266 ? -13.245 13.209 16.819 1.00 87.00 266 PRO A CA 1
ATOM 2032 C C . PRO A 1 266 ? -13.010 14.186 17.991 1.00 87.00 266 PRO A C 1
ATOM 2034 O O . PRO A 1 266 ? -13.565 13.985 19.076 1.00 87.00 266 PRO A O 1
ATOM 2037 N N . PRO A 1 267 ? -12.213 15.256 17.792 1.00 88.81 267 PRO A N 1
ATOM 2038 C CA . PRO A 1 267 ? -11.732 16.127 18.870 1.00 88.81 267 PRO A CA 1
ATOM 2039 C C . PRO A 1 267 ? -12.781 17.098 19.433 1.00 88.81 267 PRO A C 1
ATOM 2041 O O . PRO A 1 267 ? -12.491 17.833 20.369 1.00 88.81 267 PRO A O 1
ATOM 2044 N N . ASP A 1 268 ? -13.986 17.113 18.876 1.00 88.38 268 ASP A N 1
ATOM 2045 C CA . ASP A 1 268 ? -15.168 17.893 19.263 1.00 88.38 268 ASP A CA 1
ATOM 2046 C C . ASP A 1 268 ? -16.227 17.050 20.007 1.00 88.38 268 ASP A C 1
ATOM 2048 O O . ASP A 1 268 ? -17.357 17.492 20.203 1.00 88.38 268 ASP A O 1
ATOM 2052 N N . SER A 1 269 ? -15.872 15.828 20.419 1.00 92.12 269 SER A N 1
ATOM 2053 C CA . SER A 1 269 ? -16.757 14.944 21.191 1.00 92.12 269 SER A CA 1
ATOM 2054 C C . SER A 1 269 ? -16.929 15.399 22.652 1.00 92.12 269 SER A C 1
ATOM 2056 O O . SER A 1 269 ? -16.074 16.066 23.247 1.00 92.12 269 SER A O 1
ATOM 2058 N N . GLU A 1 270 ? -18.037 14.993 23.264 1.00 97.00 270 GLU A N 1
ATOM 2059 C CA . GLU A 1 270 ? -18.334 15.211 24.678 1.00 97.00 270 GLU A CA 1
ATOM 2060 C C . GLU A 1 270 ? -17.770 14.075 25.532 1.00 97.00 270 GLU A C 1
ATOM 2062 O O . GLU A 1 270 ? -18.028 12.909 25.242 1.00 97.00 270 GLU A O 1
ATOM 2067 N N . ILE A 1 271 ? -17.044 14.404 26.602 1.00 97.38 271 ILE A N 1
ATOM 2068 C CA . ILE A 1 271 ? -16.518 13.430 27.567 1.00 97.38 271 ILE A CA 1
ATOM 2069 C C . ILE A 1 271 ? -17.153 13.637 28.941 1.00 97.38 271 ILE A C 1
ATOM 2071 O O . ILE A 1 271 ? -17.299 14.761 29.435 1.00 97.38 271 ILE A O 1
ATOM 2075 N N . PHE A 1 272 ? -17.511 12.517 29.555 1.00 97.56 272 PHE A N 1
ATOM 2076 C CA . PHE A 1 272 ? -18.135 12.402 30.857 1.00 97.56 272 PHE A CA 1
ATOM 2077 C C . PHE A 1 272 ? -17.257 11.514 31.744 1.00 97.56 272 PHE A C 1
ATOM 2079 O O . PHE A 1 272 ? -16.746 10.489 31.289 1.00 97.56 272 PHE A O 1
ATOM 2086 N N . ILE A 1 273 ? -17.110 11.900 33.009 1.00 96.31 273 ILE A N 1
ATOM 2087 C CA . ILE A 1 273 ? -16.477 11.102 34.062 1.00 96.31 273 ILE A CA 1
ATOM 2088 C C . ILE A 1 273 ? -17.540 10.886 35.138 1.00 96.31 273 ILE A C 1
ATOM 2090 O O . ILE A 1 273 ? -18.173 11.840 35.585 1.00 96.31 273 ILE A O 1
ATOM 2094 N N . ASP A 1 274 ? -17.814 9.625 35.469 1.00 94.94 274 ASP A N 1
ATOM 2095 C CA . ASP A 1 274 ? -18.849 9.201 36.428 1.00 94.94 274 ASP A CA 1
ATOM 2096 C C . ASP A 1 274 ? -20.252 9.760 36.122 1.00 94.94 274 ASP A C 1
ATOM 2098 O O . ASP A 1 274 ? -21.071 10.017 37.002 1.00 94.94 274 ASP A O 1
ATOM 2102 N N . GLY A 1 275 ? -20.536 9.953 34.829 1.00 93.00 275 GLY A N 1
ATOM 2103 C CA . GLY A 1 275 ? -21.785 10.529 34.322 1.00 93.00 275 GLY A CA 1
ATOM 2104 C C . GLY A 1 275 ? -21.839 12.062 34.324 1.00 93.00 275 GLY A C 1
ATOM 2105 O O . GLY A 1 275 ? -22.758 12.629 33.735 1.00 93.00 275 GLY A O 1
ATOM 2106 N N . VAL A 1 276 ? -20.853 12.751 34.907 1.00 95.81 276 VAL A N 1
ATOM 2107 C CA . VAL A 1 276 ? -20.734 14.216 34.864 1.00 95.81 276 VAL A CA 1
ATOM 2108 C C . VAL A 1 276 ? -19.965 14.626 33.611 1.00 95.81 276 VAL A C 1
ATOM 2110 O O . VAL A 1 276 ? -18.852 14.160 33.384 1.00 95.81 276 VAL A O 1
ATOM 2113 N N . LYS A 1 277 ? -20.528 15.519 32.789 1.00 96.81 277 LYS A N 1
ATOM 2114 C CA . LYS A 1 277 ? -19.842 16.054 31.601 1.00 96.81 277 LYS A CA 1
ATOM 2115 C C . LYS A 1 277 ? -18.677 16.954 32.025 1.00 96.81 277 LYS A C 1
ATOM 2117 O O . LYS A 1 277 ? -18.909 17.986 32.650 1.00 96.81 277 LYS A O 1
ATOM 2122 N N . VAL A 1 278 ? -17.446 16.596 31.656 1.00 96.81 278 VAL A N 1
ATOM 2123 C CA . VAL A 1 278 ? -16.227 17.325 32.067 1.00 96.81 278 VAL A CA 1
ATOM 2124 C C . VAL A 1 278 ? -15.591 18.152 30.949 1.00 96.81 278 VAL A C 1
ATOM 2126 O O . VAL A 1 278 ? -14.943 19.155 31.237 1.00 96.81 278 VAL A O 1
ATOM 2129 N N . ALA A 1 279 ? -15.792 17.787 29.677 1.00 95.81 279 ALA A N 1
ATOM 2130 C CA . ALA A 1 279 ? -15.371 18.599 28.533 1.00 95.81 279 ALA A CA 1
ATOM 2131 C C . ALA A 1 279 ? -16.213 18.328 27.273 1.00 95.81 279 ALA A C 1
ATOM 2133 O O . ALA A 1 279 ? -16.992 17.377 27.200 1.00 95.81 279 ALA A O 1
ATOM 2134 N N . SER A 1 280 ? -16.054 19.200 26.272 1.00 93.75 280 SER A N 1
ATOM 2135 C CA . SER A 1 280 ? -16.633 19.049 24.920 1.00 93.75 280 SER A CA 1
ATOM 2136 C C . SER A 1 280 ? -15.570 19.129 23.814 1.00 93.75 280 SER A C 1
ATOM 2138 O O . SER A 1 280 ? -15.912 19.355 22.658 1.00 93.75 280 SER A O 1
ATOM 2140 N N . LYS A 1 281 ? -14.279 19.050 24.179 1.00 91.00 281 LYS A N 1
ATOM 2141 C CA . LYS A 1 281 ? -13.137 19.077 23.257 1.00 91.00 281 LYS A CA 1
ATOM 2142 C C . LYS A 1 281 ? -11.953 18.282 23.810 1.00 91.00 281 LYS A C 1
ATOM 2144 O O . LYS A 1 281 ? -11.667 18.349 25.003 1.00 91.00 281 LYS A O 1
ATOM 2149 N N . SER A 1 282 ? -11.266 17.588 22.911 1.00 89.62 282 SER A N 1
ATOM 2150 C CA . SER A 1 282 ? -10.020 16.849 23.132 1.00 89.62 282 SER A CA 1
ATOM 2151 C C . SER A 1 282 ? -8.805 17.794 23.095 1.00 89.62 282 SER A C 1
ATOM 2153 O O . SER A 1 282 ? -8.806 18.728 22.286 1.00 89.62 282 SER A O 1
ATOM 2155 N N . PRO A 1 283 ? -7.751 17.567 23.904 1.00 95.50 283 PRO A N 1
ATOM 2156 C CA . PRO A 1 283 ? -7.657 16.577 24.977 1.00 95.50 283 PRO A CA 1
ATOM 2157 C C . PRO A 1 283 ? -8.353 17.050 26.263 1.00 95.50 283 PRO A C 1
ATOM 2159 O O . PRO A 1 283 ? -8.336 18.237 26.591 1.00 95.50 283 PRO A O 1
ATOM 2162 N N . TYR A 1 284 ? -8.878 16.110 27.048 1.00 95.94 284 TYR A N 1
ATOM 2163 C CA . TYR A 1 284 ? -9.275 16.373 28.431 1.00 95.94 284 TYR A CA 1
ATOM 2164 C C . TYR A 1 284 ? -8.118 16.065 29.385 1.00 95.94 284 TYR A C 1
ATOM 2166 O O . TYR A 1 284 ? -7.509 14.999 29.304 1.00 95.94 284 TYR A O 1
ATOM 2174 N N . LYS A 1 285 ? -7.831 16.983 30.315 1.00 96.44 285 LYS A N 1
ATOM 2175 C CA . LYS A 1 285 ? -6.809 16.811 31.355 1.00 96.44 285 LYS A CA 1
ATOM 2176 C C . LYS A 1 285 ? -7.400 17.111 32.728 1.00 96.44 285 LYS A C 1
ATOM 2178 O O . LYS A 1 285 ? -7.928 18.200 32.941 1.00 96.44 285 LYS A O 1
ATOM 2183 N N . ASN A 1 286 ? -7.239 16.185 33.666 1.00 94.56 286 ASN A N 1
ATOM 2184 C CA . ASN A 1 286 ? -7.455 16.413 35.087 1.00 94.56 286 ASN A CA 1
ATOM 2185 C C . ASN A 1 286 ? -6.184 16.020 35.865 1.00 94.56 286 ASN A C 1
ATOM 2187 O O . ASN A 1 286 ? -5.900 14.830 35.999 1.00 94.56 286 ASN A O 1
ATOM 2191 N N . PRO A 1 287 ? -5.406 16.981 36.394 1.00 92.88 287 PRO A N 1
ATOM 2192 C CA . PRO A 1 287 ? -4.202 16.681 37.166 1.00 92.88 287 PRO A CA 1
ATOM 2193 C C . PRO A 1 287 ? -4.493 16.154 38.583 1.00 92.88 287 PRO A C 1
ATOM 2195 O O . PRO A 1 287 ? -3.542 15.809 39.280 1.00 92.88 287 PRO A O 1
ATOM 2198 N N . LYS A 1 288 ? -5.761 16.144 39.025 1.00 93.06 288 LYS A N 1
ATOM 2199 C CA . LYS A 1 288 ? -6.176 15.844 40.402 1.00 93.06 288 LYS A CA 1
ATOM 2200 C C . LYS A 1 288 ? -7.557 15.170 40.426 1.00 93.06 288 LYS A C 1
ATOM 2202 O O . LYS A 1 288 ? -8.574 15.796 40.721 1.00 93.06 288 LYS A O 1
ATOM 2207 N N . ILE A 1 289 ? -7.585 13.887 40.077 1.00 93.81 289 ILE A N 1
ATOM 2208 C CA . ILE A 1 289 ? -8.742 12.996 40.251 1.00 93.81 289 ILE A CA 1
ATOM 2209 C C . ILE A 1 289 ? -8.503 12.084 41.465 1.00 93.81 289 ILE A C 1
ATOM 2211 O O . ILE A 1 289 ? -7.364 11.900 41.890 1.00 93.81 289 ILE A O 1
ATOM 2215 N N . THR A 1 290 ? -9.556 11.529 42.055 1.00 94.06 290 THR A N 1
ATOM 2216 C CA . THR A 1 290 ? -9.433 10.494 43.091 1.00 94.06 290 THR A CA 1
ATOM 2217 C C . THR A 1 290 ? -8.844 9.196 42.530 1.00 94.06 290 THR A C 1
ATOM 2219 O O . THR A 1 290 ? -8.998 8.874 41.353 1.00 94.06 290 THR A O 1
ATOM 2222 N N . ALA A 1 291 ? -8.178 8.430 43.385 1.00 89.44 291 ALA A N 1
ATOM 2223 C CA . ALA A 1 291 ? -7.911 7.017 43.176 1.00 89.44 291 ALA A CA 1
ATOM 2224 C C . ALA A 1 291 ? -9.176 6.204 43.495 1.00 89.44 291 ALA A C 1
ATOM 2226 O O . ALA A 1 291 ? -9.967 6.571 44.365 1.00 89.44 291 ALA A O 1
ATOM 2227 N N . GLY A 1 292 ? -9.358 5.091 42.790 1.00 87.50 292 GLY A N 1
ATOM 2228 C CA . GLY A 1 292 ? -10.573 4.285 42.820 1.00 87.50 292 GLY A CA 1
ATOM 2229 C C . GLY A 1 292 ? -11.121 4.010 41.422 1.00 87.50 292 GLY A C 1
ATOM 2230 O O . GLY A 1 292 ? -10.444 4.197 40.409 1.00 87.50 292 GLY A O 1
ATOM 2231 N N . GLN A 1 293 ? -12.355 3.517 41.374 1.00 92.75 293 GLN A N 1
ATOM 2232 C CA . GLN A 1 293 ? -13.047 3.182 40.135 1.00 92.75 293 GLN A CA 1
ATOM 2233 C C . GLN A 1 293 ? -13.705 4.429 39.527 1.00 92.75 293 GLN A C 1
ATOM 2235 O O . GLN A 1 293 ? -14.551 5.044 40.170 1.00 92.75 293 GLN A O 1
ATOM 2240 N N . HIS A 1 294 ? -13.376 4.735 38.272 1.00 92.31 294 HIS A N 1
ATOM 2241 C CA . HIS A 1 294 ? -13.959 5.832 37.500 1.00 92.31 294 HIS A CA 1
ATOM 2242 C C . HIS A 1 294 ? -14.546 5.328 36.178 1.00 92.31 294 HIS A C 1
ATOM 2244 O O . HIS A 1 294 ? -13.972 4.470 35.508 1.00 92.31 294 HIS A O 1
ATOM 2250 N N . THR A 1 295 ? -15.696 5.868 35.781 1.00 93.44 295 THR A N 1
ATOM 2251 C CA . THR A 1 295 ? -16.368 5.534 34.518 1.00 93.44 295 THR A CA 1
ATOM 2252 C C . THR A 1 295 ? -16.131 6.633 33.492 1.00 93.44 295 THR A C 1
ATOM 2254 O O . THR A 1 295 ? -16.661 7.734 33.635 1.00 93.44 295 THR A O 1
ATOM 2257 N N . ILE A 1 296 ? -15.379 6.327 32.436 1.00 94.81 296 ILE A N 1
ATOM 2258 C CA . ILE A 1 296 ? -15.179 7.211 31.285 1.00 94.81 296 ILE A CA 1
ATOM 2259 C C . ILE A 1 296 ? -16.292 6.931 30.273 1.00 94.81 296 ILE A C 1
ATOM 2261 O O . ILE A 1 296 ? -16.533 5.781 29.910 1.00 94.81 296 ILE A O 1
ATOM 2265 N N . GLU A 1 297 ? -16.971 7.966 29.786 1.00 96.38 297 GLU A N 1
ATOM 2266 C CA . GLU A 1 297 ? -17.963 7.844 28.714 1.00 96.38 297 GLU A CA 1
ATOM 2267 C C . GLU A 1 297 ? -17.786 8.985 27.703 1.00 96.38 297 GLU A C 1
ATOM 2269 O O . GLU A 1 297 ? -17.689 10.147 28.092 1.00 96.38 297 GLU A O 1
ATOM 2274 N N . ILE A 1 298 ? -17.721 8.672 26.405 1.00 96.31 298 ILE A N 1
ATOM 2275 C CA . ILE A 1 298 ? -17.466 9.650 25.335 1.00 96.31 298 ILE A CA 1
ATOM 2276 C C . ILE A 1 298 ? -18.552 9.540 24.263 1.00 96.31 298 ILE A C 1
ATOM 2278 O O . ILE A 1 298 ? -18.873 8.447 23.792 1.00 96.31 298 ILE A O 1
ATOM 2282 N N . LYS A 1 299 ? -19.140 10.681 23.892 1.00 93.81 299 LYS A N 1
ATOM 2283 C CA . LYS A 1 299 ? -20.335 10.789 23.046 1.00 93.81 299 LYS A CA 1
ATOM 2284 C C . LYS A 1 299 ? -20.149 11.841 21.953 1.00 93.81 299 LYS A C 1
ATOM 2286 O O . LYS A 1 299 ? -19.688 12.948 22.216 1.00 93.81 299 LYS A O 1
ATOM 2291 N N . ARG A 1 300 ? -20.590 11.524 20.735 1.00 91.50 300 ARG A N 1
ATOM 2292 C CA . ARG A 1 300 ? -20.797 12.483 19.640 1.00 91.50 300 ARG A CA 1
ATOM 2293 C C . ARG A 1 300 ? -21.968 11.999 18.780 1.00 91.50 300 ARG A C 1
ATOM 2295 O O . ARG A 1 300 ? -22.116 10.800 18.571 1.00 91.50 300 ARG A O 1
ATOM 2302 N N . ALA A 1 301 ? -22.800 12.911 18.278 1.00 85.56 301 ALA A N 1
ATOM 2303 C CA . ALA A 1 301 ? -23.874 12.555 17.349 1.00 85.56 301 ALA A CA 1
ATOM 2304 C C . ALA A 1 301 ? -23.304 11.932 16.057 1.00 85.56 301 ALA A C 1
ATOM 2306 O O . ALA A 1 301 ? -22.321 12.439 15.512 1.00 85.56 301 ALA A O 1
ATOM 2307 N N . GLY A 1 302 ? -23.913 10.836 15.589 1.00 77.56 302 GLY A N 1
ATOM 2308 C CA . GLY A 1 302 ? -23.418 10.037 14.461 1.00 77.56 302 GLY A CA 1
ATOM 2309 C C . GLY A 1 302 ? -22.300 9.047 14.815 1.00 77.56 302 GLY A C 1
ATOM 2310 O O . GLY A 1 302 ? -21.746 8.419 13.916 1.00 77.56 302 GLY A O 1
ATOM 2311 N N . PHE A 1 303 ? -21.965 8.888 16.100 1.00 86.38 303 PHE A N 1
ATOM 2312 C CA . PHE A 1 303 ? -20.959 7.948 16.596 1.00 86.38 303 PHE A CA 1
ATOM 2313 C C . PHE A 1 303 ? -21.532 7.060 17.703 1.00 86.38 303 PHE A C 1
ATOM 2315 O O . PHE A 1 303 ? -22.336 7.503 18.524 1.00 86.38 303 PHE A O 1
ATOM 2322 N N . LEU A 1 304 ? -21.077 5.807 17.754 1.00 82.62 304 LEU A N 1
ATOM 2323 C CA . LEU A 1 304 ? -21.385 4.901 18.854 1.00 82.62 304 LEU A CA 1
ATOM 2324 C C . LEU A 1 304 ? -20.754 5.442 20.152 1.00 82.62 304 LEU A C 1
ATOM 2326 O O . LEU A 1 304 ? -19.562 5.767 20.151 1.00 82.62 304 LEU A O 1
ATOM 2330 N N . PRO A 1 305 ? -21.513 5.538 21.260 1.00 86.88 305 PRO A N 1
ATOM 2331 C CA . PRO A 1 305 ? -20.981 6.028 22.524 1.00 86.88 305 PRO A CA 1
ATOM 2332 C C . PRO A 1 305 ? -19.957 5.037 23.085 1.00 86.88 305 PRO A C 1
ATOM 2334 O O . PRO A 1 305 ? -20.257 3.857 23.276 1.00 86.88 305 PRO A O 1
ATOM 2337 N N . LEU A 1 306 ? -18.752 5.523 23.379 1.00 91.31 306 LEU A N 1
ATOM 2338 C CA . LEU A 1 306 ? -17.721 4.737 24.052 1.00 91.31 306 LEU A CA 1
ATOM 2339 C C . LEU A 1 306 ? -17.936 4.816 25.564 1.00 91.31 306 LEU A C 1
ATOM 2341 O O . LEU A 1 306 ? -18.200 5.898 26.089 1.00 91.31 306 LEU A O 1
ATOM 2345 N N . LYS A 1 307 ? -17.803 3.690 26.270 1.00 93.38 307 LYS A N 1
ATOM 2346 C CA . LYS A 1 307 ? -17.879 3.638 27.732 1.00 93.38 307 LYS A CA 1
ATOM 2347 C C . LYS A 1 307 ? -16.908 2.607 28.294 1.00 93.38 307 LYS A C 1
ATOM 2349 O O . LYS A 1 307 ? -16.935 1.454 27.876 1.00 93.38 307 LYS A O 1
ATOM 2354 N N . GLU A 1 308 ? -16.086 3.024 29.247 1.00 90.44 308 GLU A N 1
ATOM 2355 C CA . GLU A 1 308 ? -15.064 2.206 29.899 1.00 90.44 308 GLU A CA 1
ATOM 2356 C C . GLU A 1 308 ? -15.073 2.457 31.413 1.00 90.44 308 GLU A C 1
ATOM 2358 O O . GLU A 1 308 ? -15.438 3.537 31.878 1.00 90.44 308 GLU A O 1
ATOM 2363 N N . VAL A 1 309 ? -14.669 1.452 32.189 1.00 89.00 309 VAL A N 1
ATOM 2364 C CA . VAL A 1 309 ? -14.446 1.570 33.632 1.00 89.00 309 VAL A CA 1
ATOM 2365 C C . VAL A 1 309 ? -12.956 1.384 33.893 1.00 89.00 309 VAL A C 1
ATOM 2367 O O . VAL A 1 309 ? -12.420 0.304 33.658 1.00 89.00 309 VAL A O 1
ATOM 2370 N N . VAL A 1 310 ? -12.304 2.431 34.392 1.00 86.69 310 VAL A N 1
ATOM 2371 C CA . VAL A 1 310 ? -10.887 2.431 34.771 1.00 86.69 310 VAL A CA 1
ATOM 2372 C C . VAL A 1 310 ? -10.756 2.375 36.294 1.00 86.69 310 VAL A C 1
ATOM 2374 O O . VAL A 1 310 ? -11.637 2.839 37.017 1.00 86.69 310 VAL A O 1
ATOM 2377 N N . ILE A 1 311 ? -9.659 1.809 36.798 1.00 90.75 311 ILE A N 1
ATOM 2378 C CA . ILE A 1 311 ? -9.354 1.770 38.236 1.00 90.75 311 ILE A CA 1
ATOM 2379 C C . ILE A 1 311 ? -8.006 2.456 38.439 1.00 90.75 311 ILE A C 1
ATOM 2381 O O . ILE A 1 311 ? -6.967 1.889 38.109 1.00 90.75 311 ILE A O 1
ATOM 2385 N N . LEU A 1 312 ? -8.046 3.684 38.953 1.00 89.69 312 LEU A N 1
ATOM 2386 C CA . LEU A 1 312 ? -6.881 4.540 39.162 1.00 89.69 312 LEU A CA 1
ATOM 2387 C C . LEU A 1 312 ? -6.271 4.289 40.542 1.00 89.69 312 LEU A C 1
ATOM 2389 O O . LEU A 1 312 ? -6.990 4.198 41.538 1.00 89.69 312 LEU A O 1
ATOM 2393 N N . LYS A 1 313 ? -4.945 4.215 40.623 1.00 90.19 313 LYS A N 1
ATOM 2394 C CA . LYS A 1 313 ? -4.196 4.090 41.882 1.00 90.19 313 LYS A CA 1
ATOM 2395 C C . LYS A 1 313 ? -3.683 5.447 42.354 1.00 90.19 313 LYS A C 1
ATOM 2397 O O . LYS A 1 313 ? -3.464 6.364 41.566 1.00 90.19 313 LYS A O 1
ATOM 2402 N N . THR A 1 314 ? -3.420 5.558 43.652 1.00 90.06 314 THR A N 1
ATOM 2403 C CA . THR A 1 314 ? -2.763 6.728 44.248 1.00 90.06 314 THR A CA 1
ATOM 2404 C C . THR A 1 314 ? -1.447 7.045 43.525 1.00 90.06 314 THR A C 1
ATOM 2406 O O . THR A 1 314 ? -0.618 6.161 43.321 1.00 90.06 314 THR A O 1
ATOM 2409 N N . GLN A 1 315 ? -1.267 8.312 43.148 1.00 87.62 315 GLN A N 1
ATOM 2410 C CA . GLN A 1 315 ? -0.167 8.873 42.349 1.00 87.62 315 GLN A CA 1
ATOM 2411 C C . GLN A 1 315 ? -0.042 8.351 40.901 1.00 87.62 315 GLN A C 1
ATOM 2413 O O . GLN A 1 315 ? 0.948 8.639 40.225 1.00 87.62 315 GLN A O 1
ATOM 2418 N N . GLU A 1 316 ? -1.045 7.642 40.373 1.00 90.62 316 GLU A N 1
ATOM 2419 C CA . GLU A 1 316 ? -1.039 7.176 38.982 1.00 90.62 316 GLU A CA 1
ATOM 2420 C C . GLU A 1 316 ? -1.183 8.326 37.967 1.00 90.62 316 GLU A C 1
ATOM 2422 O O . GLU A 1 316 ? -1.844 9.343 38.205 1.00 90.62 316 GLU A O 1
ATOM 2427 N N . ARG A 1 317 ? -0.553 8.157 36.798 1.00 91.69 317 ARG A N 1
ATOM 2428 C CA . ARG A 1 317 ? -0.723 9.025 35.626 1.00 91.69 317 ARG A CA 1
ATOM 2429 C C . ARG A 1 317 ? -1.348 8.231 34.487 1.00 91.69 317 ARG A C 1
ATOM 2431 O O . ARG A 1 317 ? -0.636 7.690 33.645 1.00 91.69 317 ARG A O 1
ATOM 2438 N N . PHE A 1 318 ? -2.674 8.142 34.482 1.00 89.00 318 PHE A N 1
ATOM 2439 C CA . PHE A 1 318 ? -3.405 7.451 33.427 1.00 89.00 318 PHE A CA 1
ATOM 2440 C C . PHE A 1 318 ? -3.515 8.348 32.193 1.00 89.00 318 PHE A C 1
ATOM 2442 O O . PHE A 1 318 ? -3.966 9.493 32.280 1.00 89.00 318 PHE A O 1
ATOM 2449 N N . SER A 1 319 ? -3.144 7.827 31.027 1.00 91.81 319 SER A N 1
ATOM 2450 C CA . SER A 1 319 ? -3.412 8.492 29.756 1.00 91.81 319 SER A CA 1
ATOM 2451 C C . SER A 1 319 ? -3.753 7.481 28.673 1.00 91.81 319 SER A C 1
ATOM 2453 O O . SER A 1 319 ? -3.135 6.421 28.592 1.00 91.81 319 SER A O 1
ATOM 2455 N N . ASN A 1 320 ? -4.761 7.805 27.863 1.00 82.12 320 ASN A N 1
ATOM 2456 C CA . ASN A 1 320 ? -5.250 6.953 26.784 1.00 82.12 320 ASN A CA 1
ATOM 2457 C C . ASN A 1 320 ? -5.781 7.807 25.618 1.00 82.12 320 ASN A C 1
ATOM 2459 O O . ASN A 1 320 ? -6.074 8.993 25.795 1.00 82.12 320 ASN A O 1
ATOM 2463 N N . ASN A 1 321 ? -5.908 7.207 24.433 1.00 89.00 321 ASN A N 1
ATOM 2464 C CA . ASN A 1 321 ? -6.432 7.849 23.230 1.00 89.00 321 ASN A CA 1
ATOM 2465 C C . ASN A 1 321 ? -7.581 7.030 22.625 1.00 89.00 321 ASN A C 1
ATOM 2467 O O . ASN A 1 321 ? -7.365 5.922 22.135 1.00 89.00 321 ASN A O 1
ATOM 2471 N N . TYR A 1 322 ? -8.787 7.592 22.621 1.00 84.88 322 TYR A N 1
ATOM 2472 C CA . TYR A 1 322 ? -9.994 6.919 22.144 1.00 84.88 322 TYR A CA 1
ATOM 2473 C C . TYR A 1 322 ? -10.396 7.346 20.735 1.00 84.88 322 TYR A C 1
ATOM 2475 O O . TYR A 1 322 ? -10.430 8.530 20.414 1.00 84.88 322 TYR A O 1
ATOM 2483 N N . ILE A 1 323 ? -10.799 6.388 19.903 1.00 84.00 323 ILE A N 1
ATOM 2484 C CA . ILE A 1 323 ? -11.394 6.662 18.591 1.00 84.00 323 ILE A CA 1
ATOM 2485 C C . ILE A 1 323 ? -12.834 6.156 18.626 1.00 84.00 323 ILE A C 1
ATOM 2487 O O . ILE A 1 323 ? -13.066 4.955 18.782 1.00 84.00 323 ILE A O 1
ATOM 2491 N N . LEU A 1 324 ? -13.806 7.063 18.509 1.00 83.19 324 LEU A N 1
ATOM 2492 C CA . LEU A 1 324 ? -15.211 6.676 18.434 1.00 83.19 324 LEU A CA 1
ATOM 2493 C C . LEU A 1 324 ? -15.482 6.028 17.070 1.00 83.19 324 LEU A C 1
ATOM 2495 O O . LEU A 1 324 ? -15.091 6.560 16.030 1.00 83.19 324 LEU A O 1
ATOM 2499 N N . LYS A 1 325 ? -16.193 4.897 17.063 1.00 78.88 325 LYS A N 1
ATOM 2500 C CA . LYS A 1 325 ? -16.678 4.275 15.823 1.00 78.88 325 LYS A CA 1
ATOM 2501 C C . LYS A 1 325 ? -17.927 5.027 15.337 1.00 78.88 325 LYS A C 1
ATOM 2503 O O . LYS A 1 325 ? -18.789 5.312 16.172 1.00 78.88 325 LYS A O 1
ATOM 2508 N N . PRO A 1 326 ? -18.060 5.361 14.042 1.00 76.75 326 PRO A N 1
ATOM 2509 C CA . PRO A 1 326 ? -19.279 5.980 13.529 1.00 76.75 326 PRO A CA 1
ATOM 2510 C C . PRO A 1 326 ? -20.477 5.027 13.683 1.00 76.75 326 PRO A C 1
ATOM 2512 O O . PRO A 1 326 ? -20.329 3.809 13.620 1.00 76.75 326 PRO A O 1
ATOM 2515 N N . GLU A 1 327 ? -21.670 5.580 13.897 1.00 77.50 327 GLU A N 1
ATOM 2516 C CA . GLU A 1 327 ? -22.922 4.817 14.037 1.00 77.50 327 GLU A CA 1
ATOM 2517 C C . GLU A 1 327 ? -23.370 4.212 12.695 1.00 77.50 327 GLU A C 1
ATOM 2519 O O . GLU A 1 327 ? -23.989 3.148 12.650 1.00 77.50 327 GLU A O 1
ATOM 2524 N N . LYS A 1 328 ? -23.017 4.879 11.590 1.00 71.31 328 LYS A N 1
ATOM 2525 C CA . LYS A 1 328 ? -23.133 4.386 10.215 1.00 71.31 328 LYS A CA 1
ATOM 2526 C C . LYS A 1 328 ? -21.898 4.812 9.435 1.00 71.31 328 LYS A C 1
ATOM 2528 O O . LYS A 1 328 ? -21.468 5.957 9.543 1.00 71.31 328 LYS A O 1
ATOM 2533 N N . GLU A 1 329 ? -21.358 3.916 8.619 1.00 70.94 329 GLU A N 1
ATOM 2534 C CA . GLU A 1 329 ? -20.269 4.248 7.702 1.00 70.94 329 GLU A CA 1
ATOM 2535 C C . GLU A 1 329 ? -20.825 5.095 6.548 1.00 70.94 329 GLU A C 1
ATOM 2537 O O . GLU A 1 329 ? -21.491 4.601 5.638 1.00 70.94 329 GLU A O 1
ATOM 2542 N N . VAL A 1 330 ? -20.601 6.407 6.634 1.00 79.94 330 VAL A N 1
ATOM 2543 C CA . VAL A 1 330 ? -20.940 7.377 5.589 1.00 79.94 330 VAL A CA 1
ATOM 2544 C C . VAL A 1 330 ? -19.747 7.504 4.647 1.00 79.94 330 VAL A C 1
ATOM 2546 O O . VAL A 1 330 ? -18.603 7.573 5.098 1.00 79.94 330 VAL A O 1
ATOM 2549 N N . TYR A 1 331 ? -20.005 7.556 3.340 1.00 85.12 331 TYR A N 1
ATOM 2550 C CA . TYR A 1 331 ? -18.966 7.566 2.311 1.00 85.12 331 TYR A CA 1
ATOM 2551 C C . TYR A 1 331 ? -19.068 8.784 1.391 1.00 85.12 331 TYR A C 1
ATOM 2553 O O . TYR A 1 331 ? -20.165 9.220 1.034 1.00 85.12 331 TYR A O 1
ATOM 2561 N N . GLY A 1 332 ? -17.910 9.274 0.954 1.00 87.94 332 GLY A N 1
ATOM 2562 C CA . GLY A 1 332 ? -17.771 10.080 -0.256 1.00 87.94 332 GLY A CA 1
ATOM 2563 C C . GLY A 1 332 ? -17.345 9.205 -1.439 1.00 87.94 332 GLY A C 1
ATOM 2564 O O . GLY A 1 332 ? -16.736 8.145 -1.261 1.00 87.94 332 GLY A O 1
ATOM 2565 N N . ASN A 1 333 ? -17.666 9.640 -2.655 1.00 90.12 333 ASN A N 1
ATOM 2566 C CA . ASN A 1 333 ? -17.190 9.014 -3.888 1.00 90.12 333 ASN A CA 1
ATOM 2567 C C . ASN A 1 333 ? -15.925 9.734 -4.358 1.00 90.12 333 ASN A C 1
ATOM 2569 O O . ASN A 1 333 ? -15.844 10.962 -4.287 1.00 90.12 333 ASN A O 1
ATOM 2573 N N . ILE A 1 334 ? -14.957 8.988 -4.883 1.00 94.06 334 ILE A N 1
ATOM 2574 C CA . ILE A 1 334 ? -13.754 9.567 -5.479 1.00 94.06 334 ILE A CA 1
ATOM 2575 C C . ILE A 1 334 ? -13.412 8.929 -6.820 1.00 94.06 334 ILE A C 1
ATOM 2577 O O . ILE A 1 334 ? -13.540 7.717 -7.007 1.00 94.06 334 ILE A O 1
ATOM 2581 N N . THR A 1 335 ? -12.934 9.775 -7.725 1.00 94.06 335 THR A N 1
ATOM 2582 C CA . THR A 1 335 ? -12.365 9.408 -9.022 1.00 94.06 335 THR A CA 1
ATOM 2583 C C . THR A 1 335 ? -10.880 9.749 -8.983 1.00 94.06 335 THR A C 1
ATOM 2585 O O . THR A 1 335 ? -10.531 10.889 -8.691 1.00 94.06 335 THR A O 1
ATOM 2588 N N . ILE A 1 336 ? -10.002 8.783 -9.252 1.00 95.12 336 ILE A N 1
ATOM 2589 C CA . ILE A 1 336 ? -8.551 8.988 -9.315 1.00 95.12 336 ILE A CA 1
ATOM 2590 C C . ILE A 1 336 ? -8.086 8.761 -10.749 1.00 95.12 336 ILE A C 1
ATOM 2592 O O . ILE A 1 336 ? -8.185 7.643 -11.256 1.00 95.12 336 ILE A O 1
ATOM 2596 N N . GLU A 1 337 ? -7.536 9.795 -11.379 1.00 94.50 337 GLU A N 1
ATOM 2597 C CA . GLU A 1 337 ? -6.973 9.744 -12.731 1.00 94.50 337 GLU A CA 1
ATOM 2598 C C . GLU A 1 337 ? -5.474 10.069 -12.705 1.00 94.50 337 GLU A C 1
ATOM 2600 O O . GLU A 1 337 ? -5.010 10.862 -11.881 1.00 94.50 337 GLU A O 1
ATOM 2605 N N . THR A 1 338 ? -4.694 9.480 -13.618 1.00 94.88 338 THR A N 1
ATOM 2606 C CA . THR A 1 338 ? -3.286 9.863 -13.808 1.00 94.88 338 THR A CA 1
ATOM 2607 C C . THR A 1 338 ? -2.954 10.140 -15.260 1.00 94.88 338 THR A C 1
ATOM 2609 O O . THR A 1 338 ? -3.400 9.430 -16.161 1.00 94.88 338 THR A O 1
ATOM 2612 N N . ASN A 1 339 ? -2.060 11.103 -15.472 1.00 92.62 339 ASN A N 1
ATOM 2613 C CA . ASN A 1 339 ? -1.323 11.252 -16.716 1.00 92.62 339 ASN A CA 1
ATOM 2614 C C . ASN A 1 339 ? 0.127 10.764 -16.509 1.00 92.62 339 ASN A C 1
ATOM 2616 O O . ASN A 1 339 ? 0.835 11.367 -15.701 1.00 92.62 339 ASN A O 1
ATOM 2620 N N . PRO A 1 340 ? 0.600 9.704 -17.195 1.00 91.44 340 PRO A N 1
ATOM 2621 C CA . PRO A 1 340 ? -0.159 8.810 -18.069 1.00 91.44 340 PRO A CA 1
ATOM 2622 C C . PRO A 1 340 ? -1.004 7.778 -17.277 1.00 91.44 340 PRO A C 1
ATOM 2624 O O . PRO A 1 340 ? -0.665 7.450 -16.132 1.00 91.44 340 PRO A O 1
ATOM 2627 N N . PRO A 1 341 ? -2.076 7.217 -17.873 1.00 88.69 341 PRO A N 1
ATOM 2628 C CA . PRO A 1 341 ? -3.025 6.314 -17.202 1.00 88.69 341 PRO A CA 1
ATOM 2629 C C . PRO A 1 341 ? -2.485 4.886 -17.048 1.00 88.69 341 PRO A C 1
ATOM 2631 O O . PRO A 1 341 ? -1.651 4.449 -17.847 1.00 88.69 341 PRO A O 1
ATOM 2634 N N . GLY A 1 342 ? -2.962 4.150 -16.043 1.00 80.56 342 GLY A N 1
ATOM 2635 C CA . GLY A 1 342 ? -2.485 2.804 -15.707 1.00 80.56 342 GLY A CA 1
ATOM 2636 C C . GLY A 1 342 ? -1.503 2.765 -14.530 1.00 80.56 342 GLY A C 1
ATOM 2637 O O . GLY A 1 342 ? -0.516 2.034 -14.578 1.00 80.56 342 GLY A O 1
ATOM 2638 N N . ALA A 1 343 ? -1.742 3.578 -13.501 1.00 83.12 343 ALA A N 1
ATOM 2639 C CA . ALA A 1 343 ? -1.018 3.553 -12.232 1.00 83.12 343 ALA A CA 1
ATOM 2640 C C . ALA A 1 343 ? -1.776 2.747 -11.167 1.00 83.12 343 ALA A C 1
ATOM 2642 O O . ALA A 1 343 ? -3.009 2.742 -11.149 1.00 83.12 343 ALA A O 1
ATOM 2643 N N . THR A 1 344 ? -1.045 2.112 -10.256 1.00 83.38 344 THR A N 1
ATOM 2644 C CA . THR A 1 344 ? -1.607 1.492 -9.051 1.00 83.38 344 THR A CA 1
ATOM 2645 C C . THR A 1 344 ? -1.934 2.582 -8.033 1.00 83.38 344 THR A C 1
ATOM 2647 O O . THR A 1 344 ? -1.146 3.509 -7.842 1.00 83.38 344 THR A O 1
ATOM 2650 N N . VAL A 1 345 ? -3.074 2.463 -7.350 1.00 85.06 345 VAL A N 1
ATOM 2651 C CA . VAL A 1 345 ? -3.472 3.380 -6.272 1.00 85.06 345 VAL A CA 1
ATOM 2652 C C . VAL A 1 345 ? -3.698 2.589 -4.992 1.00 85.06 345 VAL A C 1
ATOM 2654 O O . VAL A 1 345 ? -4.432 1.598 -4.983 1.00 85.06 345 VAL A O 1
ATOM 2657 N N . THR A 1 346 ? -3.110 3.056 -3.894 1.00 82.12 346 THR A N 1
ATOM 2658 C CA . THR A 1 346 ? -3.466 2.613 -2.544 1.00 82.12 346 THR A CA 1
ATOM 2659 C C . THR A 1 346 ? -4.042 3.781 -1.755 1.00 82.12 346 THR A C 1
ATOM 2661 O O . THR A 1 346 ? -3.635 4.924 -1.953 1.00 82.12 346 THR A O 1
ATOM 2664 N N . ILE A 1 347 ? -5.007 3.504 -0.880 1.00 83.50 347 ILE A N 1
ATOM 2665 C CA . ILE A 1 347 ? -5.566 4.488 0.051 1.00 83.50 347 ILE A CA 1
ATOM 2666 C C . ILE A 1 347 ? -5.604 3.846 1.434 1.00 83.50 347 ILE A C 1
ATOM 2668 O O . ILE A 1 347 ? -6.089 2.722 1.577 1.00 83.50 347 ILE A O 1
ATOM 2672 N N . ASP A 1 348 ? -5.033 4.529 2.423 1.00 80.44 348 ASP A N 1
ATOM 2673 C CA . ASP A 1 348 ? -4.808 4.048 3.794 1.00 80.44 348 ASP A CA 1
ATOM 2674 C C . ASP A 1 348 ? -4.052 2.705 3.842 1.00 80.44 348 ASP A C 1
ATOM 2676 O O . ASP A 1 348 ? -4.324 1.823 4.658 1.00 80.44 348 ASP A O 1
ATOM 2680 N N . GLY A 1 349 ? -3.118 2.518 2.902 1.00 67.62 349 GLY A N 1
ATOM 2681 C CA . GLY A 1 349 ? -2.360 1.277 2.719 1.00 67.62 349 GLY A CA 1
ATOM 2682 C C . GLY A 1 349 ? -3.144 0.120 2.084 1.00 67.62 349 GLY A C 1
ATOM 2683 O O . GLY A 1 349 ? -2.586 -0.963 1.920 1.00 67.62 349 GLY A O 1
ATOM 2684 N N . GLN A 1 350 ? -4.410 0.319 1.701 1.00 64.31 350 GLN A N 1
ATOM 2685 C CA . GLN A 1 350 ? -5.205 -0.665 0.962 1.00 64.31 350 GLN A CA 1
ATOM 2686 C C . GLN A 1 350 ? -5.125 -0.389 -0.541 1.00 64.31 350 GLN A C 1
ATOM 2688 O O . GLN A 1 350 ? -5.520 0.690 -0.989 1.00 64.31 350 GLN A O 1
ATOM 2693 N N . ILE A 1 351 ? -4.679 -1.366 -1.333 1.00 67.06 351 ILE A N 1
ATOM 2694 C CA . ILE A 1 351 ? -4.764 -1.303 -2.800 1.00 67.06 351 ILE A CA 1
ATOM 2695 C C . ILE A 1 351 ? -6.242 -1.168 -3.198 1.00 67.06 351 ILE A C 1
ATOM 2697 O O . ILE A 1 351 ? -7.093 -1.904 -2.697 1.00 67.06 351 ILE A O 1
ATOM 2701 N N . LYS A 1 352 ? -6.564 -0.222 -4.085 1.00 75.56 352 LYS A N 1
ATOM 2702 C CA . LYS A 1 352 ? -7.909 -0.096 -4.665 1.00 75.56 352 LYS A CA 1
ATOM 2703 C C . LYS A 1 352 ? -7.946 -0.825 -6.007 1.00 75.56 352 LYS A C 1
ATOM 2705 O O . LYS A 1 352 ? -6.991 -0.772 -6.774 1.00 75.56 352 LYS A O 1
ATOM 2710 N N . SER A 1 353 ? -9.026 -1.563 -6.253 1.00 50.72 353 SER A N 1
ATOM 2711 C CA . SER A 1 353 ? -9.095 -2.556 -7.328 1.00 50.72 353 SER A CA 1
ATOM 2712 C C . SER A 1 353 ? -8.935 -1.935 -8.721 1.00 50.72 353 SER A C 1
ATOM 2714 O O . SER A 1 353 ? -9.790 -1.169 -9.160 1.00 50.72 353 SER A O 1
ATOM 2716 N N . GLY A 1 354 ? -7.871 -2.325 -9.426 1.00 61.31 354 GLY A N 1
ATOM 2717 C CA . GLY A 1 354 ? -7.577 -1.902 -10.796 1.00 61.31 354 GLY A CA 1
ATOM 2718 C C . GLY A 1 354 ? -6.344 -1.002 -10.902 1.00 61.31 354 GLY A C 1
ATOM 2719 O O . GLY A 1 354 ? -5.471 -1.000 -10.037 1.00 61.31 354 GLY A O 1
ATOM 2720 N N . VAL A 1 355 ? -6.283 -0.250 -11.998 1.00 78.38 355 VAL A N 1
ATOM 2721 C CA . VAL A 1 355 ? -5.295 0.806 -12.261 1.00 78.38 355 VAL A CA 1
ATOM 2722 C C . VAL A 1 355 ? -6.024 2.041 -12.788 1.00 78.38 355 VAL A C 1
ATOM 2724 O O . VAL A 1 355 ? -7.137 1.917 -13.295 1.00 78.38 355 VAL A O 1
ATOM 2727 N N . THR A 1 356 ? -5.430 3.228 -12.666 1.00 83.38 356 THR A N 1
ATOM 2728 C CA . THR A 1 356 ? -6.087 4.496 -13.039 1.00 83.38 356 THR A CA 1
ATOM 2729 C C . THR A 1 356 ? -6.580 4.525 -14.500 1.00 83.38 356 THR A C 1
ATOM 2731 O O . THR A 1 356 ? -5.828 4.128 -15.398 1.00 83.38 356 THR A O 1
ATOM 2734 N N . PRO A 1 357 ? -7.792 5.052 -14.774 1.00 89.12 357 PRO A N 1
ATOM 2735 C CA . PRO A 1 357 ? -8.700 5.721 -13.835 1.00 89.12 357 PRO A CA 1
ATOM 2736 C C . PRO A 1 357 ? -9.482 4.758 -12.919 1.00 89.12 357 PRO A C 1
ATOM 2738 O O . PRO A 1 357 ? -10.018 3.750 -13.371 1.00 89.12 357 PRO A O 1
ATOM 2741 N N . ILE A 1 358 ? -9.579 5.091 -11.626 1.00 85.62 358 ILE A N 1
ATOM 2742 C CA . ILE A 1 358 ? -10.292 4.297 -10.606 1.00 85.62 358 ILE A CA 1
ATOM 2743 C C . ILE A 1 358 ? -11.426 5.125 -10.003 1.00 85.62 358 ILE A C 1
ATOM 2745 O O . ILE A 1 358 ? -11.191 6.219 -9.498 1.00 85.62 358 ILE A O 1
ATOM 2749 N N . ASN A 1 359 ? -12.636 4.563 -9.974 1.00 87.00 359 ASN A N 1
ATOM 2750 C CA . ASN A 1 359 ? -13.755 5.081 -9.187 1.00 87.00 359 ASN A CA 1
ATOM 2751 C C . ASN A 1 359 ? -13.932 4.229 -7.928 1.00 87.00 359 ASN A C 1
ATOM 2753 O O . ASN A 1 359 ? -14.072 3.009 -8.020 1.00 87.00 359 ASN A O 1
ATOM 2757 N N . THR A 1 360 ? -13.931 4.848 -6.749 1.00 88.06 360 THR A N 1
ATOM 2758 C CA . THR A 1 360 ? -14.085 4.132 -5.475 1.00 88.06 360 THR A CA 1
ATOM 2759 C C . THR A 1 360 ? -14.768 4.990 -4.405 1.00 88.06 360 THR A C 1
ATOM 2761 O O . THR A 1 360 ? -15.146 6.135 -4.652 1.00 88.06 360 THR A O 1
ATOM 2764 N N . LYS A 1 361 ? -14.970 4.421 -3.213 1.00 88.62 361 LYS A N 1
ATOM 2765 C CA . LYS A 1 361 ? -15.551 5.094 -2.046 1.00 88.62 361 LYS A CA 1
ATOM 2766 C C . LYS A 1 361 ? -14.564 5.092 -0.886 1.00 88.62 361 LYS A C 1
ATOM 2768 O O . LYS A 1 361 ? -13.852 4.109 -0.678 1.00 88.62 361 LYS A O 1
ATOM 2773 N N . VAL A 1 362 ? -14.564 6.177 -0.120 1.00 87.50 362 VAL A N 1
ATOM 2774 C CA . VAL A 1 362 ? -13.802 6.334 1.130 1.00 87.50 362 VAL A CA 1
ATOM 2775 C C . VAL A 1 362 ? -14.680 7.016 2.180 1.00 87.50 362 VAL A C 1
ATOM 2777 O O . VAL A 1 362 ? -15.764 7.501 1.847 1.00 87.50 362 VAL A O 1
ATOM 2780 N N . LEU A 1 363 ? -14.272 6.996 3.448 1.00 83.94 363 LEU A N 1
ATOM 2781 C CA . LEU A 1 363 ? -15.110 7.482 4.544 1.00 83.94 363 LEU A CA 1
ATOM 2782 C C . LEU A 1 363 ? -15.276 9.007 4.477 1.00 83.94 363 LEU A C 1
ATOM 2784 O O . LEU A 1 363 ? -14.345 9.758 4.196 1.00 83.94 363 LEU A O 1
ATOM 2788 N N . ALA A 1 364 ? -16.493 9.473 4.732 1.00 84.81 364 ALA A N 1
ATOM 2789 C CA . ALA A 1 364 ? -16.805 10.892 4.712 1.00 84.81 364 ALA A CA 1
ATOM 2790 C C . ALA A 1 364 ? -16.217 11.619 5.931 1.00 84.81 364 ALA A C 1
ATOM 2792 O O . ALA A 1 364 ? -16.279 11.129 7.057 1.00 84.81 364 ALA A O 1
ATOM 2793 N N . SER A 1 365 ? -15.730 12.843 5.719 1.00 77.88 365 SER A N 1
ATOM 2794 C CA . SER A 1 365 ? -15.200 13.745 6.757 1.00 77.88 365 SER A CA 1
ATOM 2795 C C . SER A 1 365 ? -13.994 13.208 7.552 1.00 77.88 365 SER A C 1
ATOM 2797 O O . SER A 1 365 ? -13.732 13.676 8.661 1.00 77.88 365 SER A O 1
ATOM 2799 N N . VAL A 1 366 ? -13.242 12.260 6.985 1.00 79.75 366 VAL A N 1
ATOM 2800 C CA . VAL A 1 366 ? -11.985 11.720 7.534 1.00 79.75 366 VAL A CA 1
ATOM 2801 C C . VAL A 1 366 ? -10.812 12.110 6.620 1.00 79.75 366 VAL A C 1
ATOM 2803 O O . VAL A 1 366 ? -10.998 12.371 5.430 1.00 79.75 366 VAL A O 1
ATOM 2806 N N . GLU A 1 367 ? -9.605 12.208 7.184 1.00 83.25 367 GLU A N 1
ATOM 2807 C CA . GLU A 1 367 ? -8.365 12.370 6.417 1.00 83.25 367 GLU A CA 1
ATOM 2808 C C . GLU A 1 367 ? -7.841 10.996 5.975 1.00 83.25 367 GLU A C 1
ATOM 2810 O O . GLU A 1 367 ? -7.612 10.118 6.806 1.00 83.25 367 GLU A O 1
ATOM 2815 N N . HIS A 1 368 ? -7.637 10.842 4.671 1.00 86.62 368 HIS A N 1
ATOM 2816 C CA . HIS A 1 368 ? -7.132 9.645 4.010 1.00 86.62 368 HIS A CA 1
ATOM 2817 C C . HIS A 1 368 ? -5.751 9.912 3.406 1.00 86.62 368 HIS A C 1
ATOM 2819 O O . HIS A 1 368 ? -5.529 10.976 2.822 1.00 86.62 368 HIS A O 1
ATOM 2825 N N . THR A 1 369 ? -4.841 8.937 3.479 1.00 85.25 369 THR A N 1
ATOM 2826 C CA . THR A 1 369 ? -3.564 8.990 2.740 1.00 85.25 369 THR A CA 1
ATOM 2827 C C . THR A 1 369 ? -3.707 8.216 1.438 1.00 85.25 369 THR A C 1
ATOM 2829 O O . THR A 1 369 ? -4.048 7.035 1.464 1.00 85.25 369 THR A O 1
ATOM 2832 N N . ILE A 1 370 ? -3.401 8.848 0.305 1.00 92.75 370 ILE A N 1
ATOM 2833 C CA . ILE A 1 370 ? -3.322 8.211 -1.014 1.00 92.75 370 ILE A CA 1
ATOM 2834 C C . ILE A 1 370 ? -1.859 8.055 -1.435 1.00 92.75 370 ILE A C 1
ATOM 2836 O O . ILE A 1 370 ? -1.067 8.984 -1.295 1.00 92.75 370 ILE A O 1
ATOM 2840 N N . ILE A 1 371 ? -1.513 6.886 -1.979 1.00 89.44 371 ILE A N 1
ATOM 2841 C CA . ILE A 1 371 ? -0.225 6.632 -2.634 1.00 89.44 371 ILE A CA 1
ATOM 2842 C C . ILE A 1 371 ? -0.501 6.169 -4.066 1.00 89.44 371 ILE A C 1
ATOM 2844 O O . ILE A 1 371 ? -1.272 5.228 -4.275 1.00 89.44 371 ILE A O 1
ATOM 2848 N N . VAL A 1 372 ? 0.123 6.826 -5.043 1.00 89.12 372 VAL A N 1
ATOM 2849 C CA . VAL A 1 372 ? -0.023 6.547 -6.478 1.00 89.12 372 VAL A CA 1
ATOM 2850 C C . VAL A 1 372 ? 1.327 6.130 -7.053 1.00 89.12 372 VAL A C 1
ATOM 2852 O O . VAL A 1 372 ? 2.297 6.887 -6.987 1.00 89.12 372 VAL A O 1
ATOM 2855 N N . GLU A 1 373 ? 1.387 4.930 -7.631 1.00 84.06 373 GLU A N 1
ATOM 2856 C CA . GLU A 1 373 ? 2.632 4.297 -8.079 1.00 84.06 373 GLU A CA 1
ATOM 2857 C C . GLU A 1 373 ? 2.548 3.783 -9.517 1.00 84.06 373 GLU A C 1
ATOM 2859 O O . GLU A 1 373 ? 1.540 3.221 -9.950 1.00 84.06 373 GLU A O 1
ATOM 2864 N N . ARG A 1 374 ? 3.645 3.920 -10.266 1.00 83.06 374 ARG A N 1
ATOM 2865 C CA . ARG A 1 374 ? 3.772 3.366 -11.616 1.00 83.06 374 ARG A CA 1
ATOM 2866 C C . ARG A 1 374 ? 5.232 3.062 -11.936 1.00 83.06 374 ARG A C 1
ATOM 2868 O O . ARG A 1 374 ? 6.098 3.910 -11.749 1.00 83.06 374 ARG A O 1
ATOM 2875 N N . SER A 1 375 ? 5.500 1.878 -12.487 1.00 77.25 375 SER A N 1
ATOM 2876 C CA . SER A 1 375 ? 6.849 1.492 -12.923 1.00 77.25 375 SER A CA 1
ATOM 2877 C C . SER A 1 375 ? 7.410 2.485 -13.953 1.00 77.25 375 SER A C 1
ATOM 2879 O O . SER A 1 375 ? 6.742 2.784 -14.946 1.00 77.25 375 SER A O 1
ATOM 2881 N N . GLY A 1 376 ? 8.614 3.014 -13.703 1.00 72.62 376 GLY A N 1
ATOM 2882 C CA . GLY A 1 376 ? 9.248 4.066 -14.515 1.00 72.62 376 GLY A CA 1
ATOM 2883 C C . GLY A 1 376 ? 8.822 5.507 -14.184 1.00 72.62 376 GLY A C 1
ATOM 2884 O O . GLY A 1 376 ? 9.050 6.411 -14.995 1.00 72.62 376 GLY A O 1
ATOM 2885 N N . TYR A 1 377 ? 8.187 5.733 -13.027 1.00 83.81 377 TYR A N 1
ATOM 2886 C CA . TYR A 1 377 ? 7.719 7.041 -12.550 1.00 83.81 377 TYR A CA 1
ATOM 2887 C C . TYR A 1 377 ? 7.984 7.215 -11.050 1.00 83.81 377 TYR A C 1
ATOM 2889 O O . TYR A 1 377 ? 8.133 6.238 -10.319 1.00 83.81 377 TYR A O 1
ATOM 2897 N N . LYS A 1 378 ? 8.051 8.468 -10.589 1.00 83.19 378 LYS A N 1
ATOM 2898 C CA . LYS A 1 378 ? 8.138 8.798 -9.161 1.00 83.19 378 LYS A CA 1
ATOM 2899 C C . LYS A 1 378 ? 6.791 8.522 -8.478 1.00 83.19 378 LYS A C 1
ATOM 2901 O O . LYS A 1 378 ? 5.761 8.981 -8.973 1.00 83.19 378 LYS A O 1
ATOM 2906 N N . THR A 1 379 ? 6.814 7.824 -7.343 1.00 86.31 379 THR A N 1
ATOM 2907 C CA . THR A 1 379 ? 5.655 7.663 -6.450 1.00 86.31 379 THR A CA 1
ATOM 2908 C C . THR A 1 379 ? 5.178 9.024 -5.934 1.00 86.31 379 THR A C 1
ATOM 2910 O O . THR A 1 379 ? 5.993 9.889 -5.606 1.00 86.31 379 THR A O 1
ATOM 2913 N N . ILE A 1 380 ? 3.859 9.204 -5.848 1.00 90.00 380 ILE A N 1
ATOM 2914 C CA . ILE A 1 380 ? 3.212 10.345 -5.187 1.00 90.00 380 ILE A CA 1
ATOM 2915 C C . ILE A 1 380 ? 2.545 9.835 -3.909 1.00 90.00 380 ILE A C 1
ATOM 2917 O O . ILE A 1 380 ? 1.823 8.844 -3.960 1.00 90.00 380 ILE A O 1
ATOM 2921 N N . GLU A 1 381 ? 2.753 10.526 -2.789 1.00 92.25 381 GLU A N 1
ATOM 2922 C CA . GLU A 1 381 ? 2.005 10.344 -1.540 1.00 92.25 381 GLU A CA 1
ATOM 2923 C C . GLU A 1 381 ? 1.358 11.684 -1.160 1.00 92.25 381 GLU A C 1
ATOM 2925 O O . GLU A 1 381 ? 2.028 12.717 -1.142 1.00 92.25 381 GLU A O 1
ATOM 2930 N N . GLU A 1 382 ? 0.053 11.678 -0.891 1.00 92.12 382 GLU A N 1
ATOM 2931 C CA . GLU A 1 382 ? -0.727 12.871 -0.543 1.00 92.12 382 GLU A CA 1
ATOM 2932 C C . GLU A 1 382 ? -1.780 12.539 0.527 1.00 92.12 382 GLU A C 1
ATOM 2934 O O . GLU A 1 382 ? -2.126 11.378 0.754 1.00 92.12 382 GLU A O 1
ATOM 2939 N N . LYS A 1 383 ? -2.325 13.570 1.176 1.00 90.31 383 LYS A N 1
ATOM 2940 C CA . LYS A 1 383 ? -3.465 13.470 2.090 1.00 90.31 383 LYS A CA 1
ATOM 2941 C C . LYS A 1 383 ? -4.669 14.207 1.524 1.00 90.31 383 LYS A C 1
ATOM 2943 O O . LYS A 1 383 ? -4.540 15.334 1.054 1.00 90.31 383 LYS A O 1
ATOM 2948 N N . PHE A 1 384 ? -5.847 13.603 1.621 1.00 91.62 384 PHE A N 1
ATOM 2949 C CA . PHE A 1 384 ? -7.094 14.210 1.167 1.00 91.62 384 PHE A CA 1
ATOM 2950 C C . PHE A 1 384 ? -8.266 13.852 2.086 1.00 91.62 384 PHE A C 1
ATOM 2952 O O . PHE A 1 384 ? -8.233 12.876 2.827 1.00 91.62 384 PHE A O 1
ATOM 2959 N N . SER A 1 385 ? -9.340 14.629 1.998 1.00 87.19 385 SER A N 1
ATOM 2960 C CA . SER A 1 385 ? -10.647 14.305 2.573 1.00 87.19 385 SER A CA 1
ATOM 2961 C C . SER A 1 385 ? -11.755 14.538 1.543 1.00 87.19 385 SER A C 1
ATOM 2963 O O . SER A 1 385 ? -11.537 15.195 0.515 1.00 87.19 385 SER A O 1
ATOM 2965 N N . VAL A 1 386 ? -12.933 13.976 1.807 1.00 90.81 386 VAL A N 1
ATOM 2966 C CA . VAL A 1 386 ? -14.159 14.117 1.008 1.00 90.81 386 VAL A CA 1
ATOM 2967 C C . VAL A 1 386 ? -15.363 14.165 1.956 1.00 90.81 386 VAL A C 1
ATOM 2969 O O . VAL A 1 386 ? -15.363 13.499 2.993 1.00 90.81 386 VAL A O 1
ATOM 2972 N N . GLY A 1 387 ? -16.363 14.990 1.657 1.00 84.00 387 GLY A N 1
ATOM 2973 C CA . GLY A 1 387 ? -17.574 15.152 2.457 1.00 84.00 387 GLY A CA 1
ATOM 2974 C C . GLY A 1 387 ? -18.585 14.010 2.314 1.00 84.00 387 GLY A C 1
ATOM 2975 O O . GLY A 1 387 ? -18.437 13.090 1.508 1.00 84.00 387 GLY A O 1
ATOM 2976 N N . GLU A 1 388 ? -19.654 14.081 3.109 1.00 85.25 388 GLU A N 1
ATOM 2977 C CA . GLU A 1 388 ? -20.784 13.150 3.027 1.00 85.25 388 GLU A CA 1
ATOM 2978 C C . GLU A 1 388 ? -21.493 13.264 1.670 1.00 85.25 388 GLU A C 1
ATOM 2980 O O . GLU A 1 388 ? -21.952 14.340 1.293 1.00 85.25 388 GLU A O 1
ATOM 2985 N N . ASN A 1 389 ? -21.591 12.143 0.942 1.00 81.06 389 ASN A N 1
ATOM 2986 C CA . ASN A 1 389 ? -22.159 12.051 -0.410 1.00 81.06 389 ASN A CA 1
ATOM 2987 C C . ASN A 1 389 ? -21.491 12.959 -1.473 1.00 81.06 389 ASN A C 1
ATOM 2989 O O . ASN A 1 389 ? -21.951 13.001 -2.617 1.00 81.06 389 ASN A O 1
ATOM 2993 N N . GLU A 1 390 ? -20.389 13.641 -1.143 1.00 89.94 390 GLU A N 1
ATOM 2994 C CA . GLU A 1 390 ? -19.584 14.404 -2.101 1.00 89.94 390 GLU A CA 1
ATOM 2995 C C . GLU A 1 390 ? -18.976 13.456 -3.154 1.00 89.94 390 GLU A C 1
ATOM 2997 O O . GLU A 1 390 ? -18.783 12.258 -2.918 1.00 89.94 390 GLU A O 1
ATOM 3002 N N . SER A 1 391 ? -18.699 13.986 -4.346 1.00 92.75 391 SER A N 1
ATOM 3003 C CA . SER A 1 391 ? -17.950 13.294 -5.397 1.00 92.75 391 SER A CA 1
ATOM 3004 C C . SER A 1 391 ? -16.750 14.148 -5.795 1.00 92.75 391 SER A C 1
ATOM 3006 O O . SER A 1 391 ? -16.935 15.270 -6.263 1.00 92.75 391 SER A O 1
ATOM 3008 N N . LYS A 1 392 ? -15.533 13.634 -5.586 1.00 93.44 392 LYS A N 1
ATOM 3009 C CA . LYS A 1 392 ? -14.283 14.397 -5.728 1.00 93.44 392 LYS A CA 1
ATOM 3010 C C . LYS A 1 392 ? -13.310 13.719 -6.693 1.00 93.44 392 LYS A C 1
ATOM 3012 O O . LYS A 1 392 ? -12.990 12.544 -6.529 1.00 93.44 392 LYS A O 1
ATOM 3017 N N . THR A 1 393 ? -12.800 14.468 -7.666 1.00 96.50 393 THR A N 1
ATOM 3018 C CA . THR A 1 393 ? -11.791 13.978 -8.617 1.00 96.50 393 THR A CA 1
ATOM 3019 C C . THR A 1 393 ? -10.385 14.380 -8.171 1.00 96.50 393 THR A C 1
ATOM 3021 O O . THR A 1 393 ? -10.149 15.540 -7.833 1.00 96.50 393 THR A O 1
ATOM 3024 N N . LEU A 1 394 ? -9.452 13.428 -8.182 1.00 95.69 394 LEU A N 1
ATOM 3025 C CA . LEU A 1 394 ? -8.031 13.607 -7.888 1.00 95.69 394 LEU A CA 1
ATOM 3026 C C . LEU A 1 394 ? -7.222 13.290 -9.155 1.00 95.69 394 LEU A C 1
ATOM 3028 O O . LEU A 1 394 ? -7.284 12.171 -9.665 1.00 95.69 394 LEU A O 1
ATOM 3032 N N . ASN A 1 395 ? -6.478 14.275 -9.663 1.00 96.69 395 ASN A N 1
ATOM 3033 C CA . ASN A 1 395 ? -5.771 14.199 -10.944 1.00 96.69 395 ASN A CA 1
ATOM 3034 C C . ASN A 1 395 ? -4.257 14.300 -10.731 1.00 96.69 395 ASN A C 1
ATOM 3036 O O . ASN A 1 395 ? -3.770 15.327 -10.260 1.00 96.69 395 ASN A O 1
ATOM 3040 N N . TYR A 1 396 ? -3.512 13.263 -11.118 1.00 94.62 396 TYR A N 1
ATOM 3041 C CA . TYR A 1 396 ? -2.082 13.141 -10.820 1.00 94.62 396 TYR A CA 1
ATOM 3042 C C . TYR A 1 396 ? -1.205 13.085 -12.078 1.00 94.62 396 TYR A C 1
ATOM 3044 O O . TYR A 1 396 ? -1.320 12.176 -12.899 1.00 94.62 396 TYR A O 1
ATOM 3052 N N . GLU A 1 397 ? -0.273 14.029 -12.216 1.00 95.50 397 GLU A N 1
ATOM 3053 C CA . GLU A 1 397 ? 0.747 13.997 -13.269 1.00 95.50 397 GLU A CA 1
ATOM 3054 C C . GLU A 1 397 ? 2.007 13.269 -12.778 1.00 95.50 397 GLU A C 1
ATOM 3056 O O . GLU A 1 397 ? 2.734 13.748 -11.904 1.00 95.50 397 GLU A O 1
ATOM 3061 N N . LEU A 1 398 ? 2.269 12.094 -13.349 1.00 90.56 398 LEU A N 1
ATOM 3062 C CA . LEU A 1 398 ? 3.371 11.225 -12.961 1.00 90.56 398 LEU A CA 1
ATOM 3063 C C . LEU A 1 398 ? 4.635 11.602 -13.733 1.00 90.56 398 LEU A C 1
ATOM 3065 O O . LEU A 1 398 ? 4.685 11.538 -14.962 1.00 90.56 398 LEU A O 1
ATOM 3069 N N . LYS A 1 399 ? 5.695 11.945 -13.000 1.00 88.88 399 LYS A N 1
ATOM 3070 C CA . LYS A 1 399 ? 6.975 12.375 -13.575 1.00 88.88 399 LYS A CA 1
ATOM 3071 C C . LYS A 1 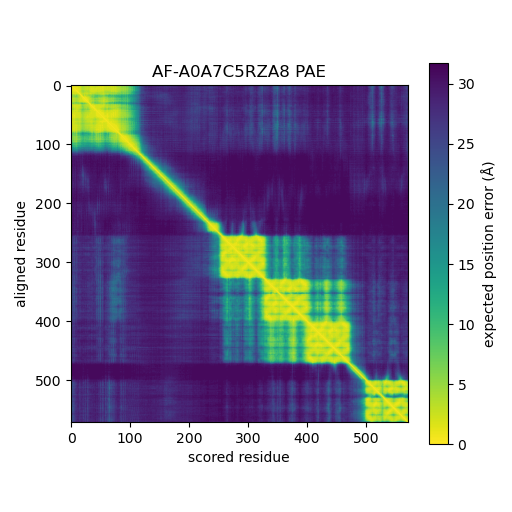399 ? 7.945 11.200 -13.627 1.00 88.88 399 LYS A C 1
ATOM 3073 O O . LYS A 1 399 ? 8.202 10.571 -12.599 1.00 88.88 399 LYS A O 1
ATOM 3078 N N . SER A 1 400 ? 8.485 10.898 -14.808 1.00 83.25 400 SER A N 1
ATOM 3079 C CA . SER A 1 400 ? 9.551 9.899 -14.928 1.00 83.25 400 SER A CA 1
ATOM 3080 C C . SER A 1 400 ? 10.837 10.409 -14.265 1.00 83.25 400 SER A C 1
ATOM 3082 O O . SER A 1 400 ? 11.242 11.538 -14.546 1.00 83.25 400 SER A O 1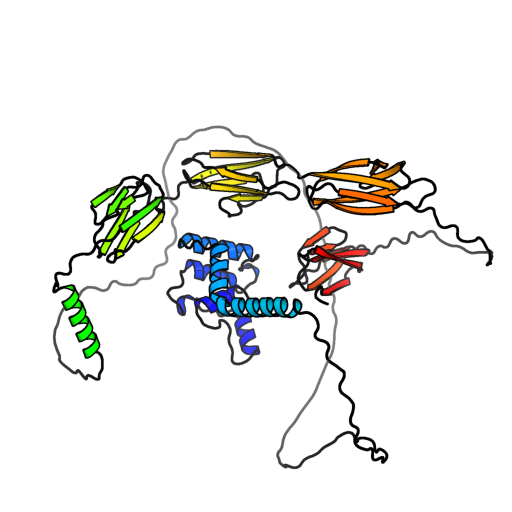
ATOM 3084 N N . PRO A 1 401 ? 11.495 9.611 -13.407 1.00 84.19 401 PRO A N 1
ATOM 3085 C CA . PRO A 1 401 ? 12.854 9.889 -12.964 1.00 84.19 401 PRO A CA 1
ATOM 3086 C C . PRO A 1 401 ? 13.817 9.831 -14.158 1.00 84.19 401 PRO A C 1
ATOM 3088 O O . PRO A 1 401 ? 13.744 8.917 -14.986 1.00 84.19 401 PRO A O 1
ATOM 3091 N N . ILE A 1 402 ? 14.726 10.802 -14.238 1.00 86.38 402 ILE A N 1
ATOM 3092 C CA . ILE A 1 402 ? 15.752 10.888 -15.282 1.00 86.38 402 ILE A CA 1
ATOM 3093 C C . ILE A 1 402 ? 17.143 10.995 -14.662 1.00 86.38 402 ILE A C 1
ATOM 3095 O O . ILE A 1 402 ? 17.319 11.522 -13.567 1.00 86.38 402 ILE A O 1
ATOM 3099 N N . ALA A 1 403 ? 18.124 10.489 -15.393 1.00 86.75 403 ALA A N 1
ATOM 3100 C CA . ALA A 1 403 ? 19.543 10.580 -15.102 1.00 86.75 403 ALA A CA 1
ATOM 3101 C C . ALA A 1 403 ? 20.274 11.080 -16.350 1.00 86.75 403 ALA A C 1
ATOM 3103 O O . ALA A 1 403 ? 19.764 10.990 -17.471 1.00 86.75 403 ALA A O 1
ATOM 3104 N N . LYS A 1 404 ? 21.490 11.591 -16.178 1.00 91.75 404 LYS A N 1
ATOM 3105 C CA . LYS A 1 404 ? 22.309 12.057 -17.294 1.00 91.75 404 LYS A CA 1
ATOM 3106 C C . LYS A 1 404 ? 23.340 11.003 -17.662 1.00 91.75 404 LYS A C 1
ATOM 3108 O O . LYS A 1 404 ? 24.214 10.664 -16.871 1.00 91.75 404 LYS A O 1
ATOM 3113 N N . LEU A 1 405 ? 23.252 10.502 -18.886 1.00 92.81 405 LEU A N 1
ATOM 3114 C CA . LEU A 1 405 ? 24.265 9.639 -19.475 1.00 92.81 405 LEU A CA 1
ATOM 3115 C C . LEU A 1 405 ? 25.370 10.515 -20.078 1.00 92.81 405 LEU A C 1
ATOM 3117 O O . LEU A 1 405 ? 25.084 11.487 -20.784 1.00 92.81 405 LEU A O 1
ATOM 3121 N N . ILE A 1 406 ? 26.630 10.185 -19.806 1.00 94.62 406 ILE A N 1
ATOM 3122 C CA . ILE A 1 406 ? 27.827 10.873 -20.307 1.00 94.62 406 ILE A CA 1
ATOM 3123 C C . ILE A 1 406 ? 28.748 9.815 -20.920 1.00 94.62 406 ILE A C 1
ATOM 3125 O O . ILE A 1 406 ? 29.097 8.841 -20.260 1.00 94.62 406 ILE A O 1
ATOM 3129 N N . ILE A 1 407 ? 29.134 9.983 -22.187 1.00 96.00 407 ILE A N 1
ATOM 3130 C CA . ILE A 1 407 ? 29.896 8.982 -22.949 1.00 96.00 407 ILE A CA 1
ATOM 3131 C C . ILE A 1 407 ? 31.141 9.625 -23.562 1.00 96.00 407 ILE A C 1
ATOM 3133 O O . ILE A 1 407 ? 31.058 10.458 -24.469 1.00 96.00 407 ILE A O 1
ATOM 3137 N N . ASN A 1 408 ? 32.304 9.184 -23.098 1.00 93.06 408 ASN A N 1
ATOM 3138 C CA . ASN A 1 408 ? 33.628 9.633 -23.505 1.00 93.06 408 ASN A CA 1
ATOM 3139 C C . ASN A 1 408 ? 34.387 8.501 -24.211 1.00 93.06 408 ASN A C 1
ATOM 3141 O O . ASN A 1 408 ? 34.174 7.319 -23.940 1.00 93.06 408 ASN A O 1
ATOM 3145 N N . SER A 1 409 ? 35.345 8.850 -25.074 1.00 95.69 409 SER A N 1
ATOM 3146 C CA . SER A 1 409 ? 36.317 7.866 -25.554 1.00 95.69 409 SER A CA 1
ATOM 3147 C C . SER A 1 409 ? 37.712 8.430 -25.763 1.00 95.69 409 SER A C 1
ATOM 3149 O O . SER A 1 409 ? 37.889 9.616 -26.055 1.00 95.69 409 SER A O 1
ATOM 3151 N N . THR A 1 410 ? 38.686 7.526 -25.703 1.00 94.75 410 THR A N 1
ATOM 3152 C CA . THR A 1 410 ? 40.074 7.749 -26.114 1.00 94.75 410 THR A CA 1
ATOM 3153 C C . THR A 1 410 ? 40.360 6.882 -27.346 1.00 94.75 410 THR A C 1
ATOM 3155 O O . THR A 1 410 ? 40.268 5.663 -27.240 1.00 94.75 410 THR A O 1
ATOM 3158 N N . PRO A 1 411 ? 40.684 7.459 -28.520 1.00 94.19 411 PRO A N 1
ATOM 3159 C CA . PRO A 1 411 ? 40.624 8.885 -28.849 1.00 94.19 411 PRO A CA 1
ATOM 3160 C C . PRO A 1 411 ? 39.181 9.421 -28.913 1.00 94.19 411 PRO A C 1
ATOM 3162 O O . PRO A 1 411 ? 38.231 8.678 -29.177 1.00 94.19 411 PRO A O 1
ATOM 3165 N N . LYS A 1 412 ? 39.032 10.740 -28.735 1.00 94.94 412 LYS A N 1
ATOM 3166 C CA . LYS A 1 412 ? 37.749 11.460 -28.842 1.00 94.94 412 LYS A CA 1
ATOM 3167 C C . LYS A 1 412 ? 37.206 11.457 -30.278 1.00 94.94 412 LYS A C 1
ATOM 3169 O O . LYS A 1 412 ? 37.922 11.145 -31.238 1.00 94.94 412 LYS A O 1
ATOM 3174 N N . GLY A 1 413 ? 35.938 11.820 -30.451 1.00 92.62 413 GLY A N 1
ATOM 3175 C CA . GLY A 1 413 ? 35.264 11.852 -31.748 1.00 92.62 413 GLY A CA 1
ATOM 3176 C C . GLY A 1 413 ? 35.052 10.459 -32.344 1.00 92.62 413 GLY A C 1
ATOM 3177 O O . GLY A 1 413 ? 35.251 10.273 -33.546 1.00 92.62 413 GLY A O 1
ATOM 3178 N N . ALA A 1 414 ? 34.757 9.467 -31.507 1.00 96.12 414 ALA A N 1
ATOM 3179 C CA . ALA A 1 414 ? 34.136 8.220 -31.944 1.00 96.12 414 ALA A CA 1
ATOM 3180 C C . ALA A 1 414 ? 32.641 8.471 -32.185 1.00 96.12 414 ALA A C 1
ATOM 3182 O O . ALA A 1 414 ? 32.046 9.279 -31.476 1.00 96.12 414 ALA A O 1
ATOM 3183 N N . ASP A 1 415 ? 32.047 7.820 -33.181 1.00 96.88 415 ASP A N 1
ATOM 3184 C CA . ASP A 1 415 ? 30.603 7.832 -33.412 1.00 96.88 415 ASP A CA 1
ATOM 3185 C C . ASP A 1 415 ? 29.895 6.975 -32.349 1.00 96.88 415 ASP A C 1
ATOM 3187 O O . ASP A 1 415 ? 30.369 5.888 -32.013 1.00 96.88 415 ASP A O 1
ATOM 3191 N N . ILE A 1 416 ? 28.761 7.460 -31.837 1.00 95.75 416 ILE A N 1
ATOM 3192 C CA . ILE A 1 416 ? 27.978 6.791 -30.789 1.00 95.75 416 ILE A CA 1
ATOM 3193 C C . ILE A 1 416 ? 26.587 6.448 -31.308 1.00 95.75 416 ILE A C 1
ATOM 3195 O O . ILE A 1 416 ? 25.906 7.290 -31.909 1.00 95.75 416 ILE A O 1
ATOM 3199 N N . PHE A 1 417 ? 26.141 5.239 -30.989 1.00 94.25 417 PHE A N 1
ATOM 3200 C CA . PHE A 1 417 ? 24.782 4.766 -31.187 1.00 94.25 417 PHE A CA 1
ATOM 3201 C C . PHE A 1 417 ? 24.196 4.346 -29.834 1.00 94.25 417 PHE A C 1
ATOM 3203 O O . PHE A 1 417 ? 24.882 3.720 -29.030 1.00 94.25 417 PHE A O 1
ATOM 3210 N N . ILE A 1 418 ? 22.931 4.689 -29.589 1.00 91.00 418 ILE A N 1
ATOM 3211 C CA . ILE A 1 418 ? 22.151 4.238 -28.430 1.00 91.00 418 ILE A CA 1
ATOM 3212 C C . ILE A 1 418 ? 20.897 3.555 -28.969 1.00 91.00 418 ILE A C 1
ATOM 3214 O O . ILE A 1 418 ? 20.211 4.103 -29.835 1.00 91.00 418 ILE A O 1
ATOM 3218 N N . ASN A 1 419 ? 20.620 2.338 -28.500 1.00 90.44 419 ASN A N 1
ATOM 3219 C CA . ASN A 1 419 ? 19.551 1.467 -28.994 1.00 90.44 419 ASN A CA 1
ATOM 3220 C C . ASN A 1 419 ? 19.566 1.381 -30.535 1.00 90.44 419 ASN A C 1
ATOM 3222 O O . ASN A 1 419 ? 18.550 1.562 -31.205 1.00 90.44 419 ASN A O 1
ATOM 3226 N N . LYS A 1 420 ? 20.770 1.165 -31.092 1.00 90.38 420 LYS A N 1
ATOM 3227 C CA . LYS A 1 420 ? 21.097 1.084 -32.532 1.00 90.38 420 LYS A CA 1
ATOM 3228 C C . LYS A 1 420 ? 20.869 2.368 -33.357 1.00 90.38 420 LYS A C 1
ATOM 3230 O O . LYS A 1 420 ? 21.265 2.418 -34.521 1.00 90.38 420 LYS A O 1
ATOM 3235 N N . LYS A 1 421 ? 20.314 3.442 -32.781 1.00 92.50 421 LYS A N 1
ATOM 3236 C CA . LYS A 1 421 ? 20.193 4.764 -33.422 1.00 92.50 421 LYS A CA 1
ATOM 3237 C C . LYS A 1 421 ? 21.464 5.580 -33.190 1.00 92.50 421 LYS A C 1
ATOM 3239 O O . LYS A 1 421 ? 21.892 5.731 -32.051 1.00 92.50 421 LYS A O 1
ATOM 3244 N N . LYS A 1 422 ? 22.050 6.167 -34.240 1.00 92.94 422 LYS A N 1
ATOM 3245 C CA . LYS A 1 422 ? 23.184 7.096 -34.090 1.00 92.94 422 LYS A CA 1
ATOM 3246 C C . LYS A 1 422 ? 22.730 8.368 -33.364 1.00 92.94 422 LYS A C 1
ATOM 3248 O O . LYS A 1 422 ? 21.783 9.010 -33.816 1.00 92.94 422 LYS A O 1
ATOM 3253 N N . VAL A 1 423 ? 23.402 8.727 -32.270 1.00 93.56 423 VAL A N 1
ATOM 3254 C CA . VAL A 1 423 ? 23.029 9.869 -31.408 1.00 93.56 423 VAL A CA 1
ATOM 3255 C C . VAL A 1 423 ? 24.024 11.028 -31.448 1.00 93.56 423 VAL A C 1
ATOM 3257 O O . VAL A 1 423 ? 23.627 12.178 -31.280 1.00 93.56 423 VAL A O 1
ATOM 3260 N N . GLY A 1 424 ? 25.308 10.762 -31.704 1.00 94.38 424 GLY A N 1
ATOM 3261 C CA . GLY A 1 424 ? 26.333 11.802 -31.645 1.00 94.38 424 GLY A CA 1
ATOM 3262 C C . GLY A 1 424 ? 27.758 11.276 -31.772 1.00 94.38 424 GLY A C 1
ATOM 3263 O O . GLY A 1 424 ? 28.005 10.255 -32.420 1.00 94.38 424 GLY A O 1
ATOM 3264 N N . ARG A 1 425 ? 28.699 12.004 -31.159 1.00 96.12 425 ARG A N 1
ATOM 3265 C CA . ARG A 1 425 ? 30.129 11.677 -31.095 1.00 96.12 425 ARG A CA 1
ATOM 3266 C C . ARG A 1 425 ? 30.706 11.973 -29.717 1.00 96.12 425 ARG A C 1
ATOM 3268 O O . ARG A 1 425 ? 30.260 12.916 -29.080 1.00 96.12 425 ARG A O 1
ATOM 3275 N N . THR A 1 426 ? 31.720 11.223 -29.290 1.00 93.56 426 THR A N 1
ATOM 3276 C CA . THR A 1 426 ? 32.374 11.427 -27.984 1.00 93.56 426 THR A CA 1
ATOM 3277 C C . THR A 1 426 ? 33.196 12.732 -27.930 1.00 93.56 426 THR A C 1
ATOM 3279 O O . THR A 1 426 ? 33.928 13.025 -28.882 1.00 93.56 426 THR A O 1
ATOM 3282 N N . PRO A 1 427 ? 33.183 13.494 -26.817 1.00 94.31 427 PRO A N 1
ATOM 3283 C CA . PRO A 1 427 ? 32.327 13.329 -25.642 1.00 94.31 427 PRO A CA 1
ATOM 3284 C C . PRO A 1 427 ? 30.871 13.722 -25.942 1.00 94.31 427 PRO A C 1
ATOM 3286 O O . PRO A 1 427 ? 30.616 14.736 -26.589 1.00 94.31 427 PRO A O 1
ATOM 3289 N N . TYR A 1 428 ? 29.925 12.925 -25.453 1.00 93.62 428 TYR A N 1
ATOM 3290 C CA . TYR A 1 428 ? 28.486 13.106 -25.653 1.00 93.62 428 TYR A CA 1
ATOM 3291 C C . TYR A 1 428 ? 27.747 13.046 -24.320 1.00 93.62 428 TYR A C 1
ATOM 3293 O O . TYR A 1 428 ? 28.219 12.407 -23.380 1.00 93.62 428 TYR A O 1
ATOM 3301 N N . SER A 1 429 ? 26.571 13.665 -24.242 1.00 92.94 429 SER A N 1
ATOM 3302 C CA . SER A 1 429 ? 25.679 13.498 -23.101 1.00 92.94 429 SER A CA 1
ATOM 3303 C C . SER A 1 429 ? 24.215 13.602 -23.520 1.00 92.94 429 SER A C 1
ATOM 3305 O O . SER A 1 429 ? 23.885 14.343 -24.446 1.00 92.94 429 SER A O 1
ATOM 3307 N N . GLN A 1 430 ? 23.358 12.837 -22.846 1.00 90.12 430 GLN A N 1
ATOM 3308 C CA . GLN A 1 430 ? 21.921 12.769 -23.086 1.00 90.12 430 GLN A CA 1
ATOM 3309 C C . GLN A 1 430 ? 21.198 12.458 -21.772 1.00 90.12 430 GLN A C 1
ATOM 3311 O O . GLN A 1 430 ? 21.709 11.699 -20.949 1.00 90.12 430 GLN A O 1
ATOM 3316 N N . GLU A 1 431 ? 19.992 12.985 -21.593 1.00 91.94 431 GLU A N 1
ATOM 3317 C CA . GLU A 1 431 ? 19.084 12.508 -20.550 1.00 91.94 431 GLU A CA 1
ATOM 3318 C C . GLU A 1 431 ? 18.538 11.118 -20.918 1.00 91.94 431 GLU A C 1
ATOM 3320 O O . GLU A 1 431 ? 18.222 10.827 -22.080 1.00 91.94 431 GLU A O 1
ATOM 3325 N N . VAL A 1 432 ? 18.459 10.250 -19.915 1.00 88.50 432 VAL A N 1
ATOM 3326 C CA . VAL A 1 432 ? 17.968 8.870 -19.981 1.00 88.50 432 VAL A CA 1
ATOM 3327 C C . VAL A 1 432 ? 17.037 8.614 -18.799 1.00 88.50 432 VAL A C 1
ATOM 3329 O O . VAL A 1 432 ? 17.175 9.238 -17.749 1.00 88.50 432 VAL A O 1
ATOM 3332 N N . LYS A 1 433 ? 16.065 7.715 -18.947 1.00 85.75 433 LYS A N 1
ATOM 3333 C CA . LYS A 1 433 ? 15.128 7.399 -17.862 1.00 85.75 433 LYS A CA 1
ATOM 3334 C C . LYS A 1 433 ? 15.727 6.385 -16.901 1.00 85.75 433 LYS A C 1
ATOM 3336 O O . LYS A 1 433 ? 16.383 5.434 -17.323 1.00 85.75 433 LYS A O 1
ATOM 3341 N N . VAL A 1 434 ? 15.397 6.532 -15.625 1.00 82.69 434 VAL A N 1
ATOM 3342 C CA . VAL A 1 434 ? 15.699 5.522 -14.608 1.00 82.69 434 VAL A CA 1
ATOM 3343 C C . VAL A 1 434 ? 14.715 4.353 -14.728 1.00 82.69 434 VAL A C 1
ATOM 3345 O O . VAL A 1 434 ? 13.522 4.548 -14.958 1.00 82.69 434 VAL A O 1
ATOM 3348 N N . GLY A 1 435 ? 15.228 3.130 -14.605 1.00 75.12 435 GLY A N 1
ATOM 3349 C CA . GLY A 1 435 ? 14.529 1.865 -14.838 1.00 75.12 435 GLY A CA 1
ATOM 3350 C C . GLY A 1 435 ? 14.701 1.287 -16.250 1.00 75.12 435 GLY A C 1
ATOM 3351 O O . GLY A 1 435 ? 14.340 0.132 -16.473 1.00 75.12 435 GLY A O 1
ATOM 3352 N N . GLU A 1 436 ? 15.262 2.037 -17.206 1.00 80.81 436 GLU A N 1
ATOM 3353 C CA . GLU A 1 436 ? 15.514 1.554 -18.573 1.00 80.81 436 GLU A CA 1
ATOM 3354 C C . GLU A 1 436 ? 16.954 1.022 -18.758 1.00 80.81 436 GLU A C 1
ATOM 3356 O O . GLU A 1 436 ? 17.897 1.428 -18.072 1.00 80.81 436 GLU A O 1
ATOM 3361 N N . LYS A 1 437 ? 17.123 0.098 -19.717 1.00 85.69 437 LYS A N 1
ATOM 3362 C CA . LYS A 1 437 ? 18.430 -0.398 -20.183 1.00 85.69 437 LYS A CA 1
ATOM 3363 C C . LYS A 1 437 ? 18.721 0.136 -21.586 1.00 85.69 437 LYS A C 1
ATOM 3365 O O . LYS A 1 437 ? 17.845 0.101 -22.450 1.00 85.69 437 LYS A O 1
ATOM 3370 N N . TYR A 1 438 ? 19.956 0.571 -21.823 1.00 87.94 438 TYR A N 1
ATOM 3371 C CA . TYR A 1 438 ? 20.396 1.171 -23.085 1.00 87.94 438 TYR A CA 1
ATOM 3372 C C . TYR A 1 438 ? 21.539 0.363 -23.710 1.00 87.94 438 TYR A C 1
ATOM 3374 O O . TYR A 1 438 ? 22.565 0.140 -23.071 1.00 87.94 438 TYR A O 1
ATOM 3382 N N . GLU A 1 439 ? 21.368 -0.073 -24.959 1.00 93.19 439 GLU A N 1
ATOM 3383 C CA . GLU A 1 439 ? 22.409 -0.707 -25.780 1.00 93.19 439 GLU A CA 1
ATOM 3384 C C . GLU A 1 439 ? 23.278 0.394 -26.401 1.00 93.19 439 GLU A C 1
ATOM 3386 O O . GLU A 1 439 ? 22.811 1.146 -27.258 1.00 93.19 439 GLU A O 1
ATOM 3391 N N . ILE A 1 440 ? 24.524 0.511 -25.949 1.00 94.31 440 ILE A N 1
ATOM 3392 C CA . ILE A 1 440 ? 25.467 1.560 -26.341 1.00 94.31 440 ILE A CA 1
ATOM 3393 C C . ILE A 1 440 ? 26.532 0.952 -27.248 1.00 94.31 440 ILE A C 1
ATOM 3395 O O . ILE A 1 440 ? 27.163 -0.047 -26.909 1.00 94.31 440 ILE A O 1
ATOM 3399 N N . GLU A 1 441 ? 26.756 1.580 -28.398 1.00 96.12 441 GLU A N 1
ATOM 3400 C CA . GLU A 1 441 ? 27.793 1.203 -29.355 1.00 96.12 441 GLU A CA 1
ATOM 3401 C C . GLU A 1 441 ? 28.684 2.407 -29.669 1.00 96.12 441 GLU A C 1
ATOM 3403 O O . GLU A 1 441 ? 28.202 3.464 -30.081 1.00 96.12 441 GLU A O 1
ATOM 3408 N N . ILE A 1 442 ? 29.993 2.239 -29.468 1.00 95.62 442 ILE A N 1
ATOM 3409 C CA . ILE A 1 442 ? 31.017 3.266 -29.683 1.00 95.62 442 ILE A CA 1
ATOM 3410 C C . ILE A 1 442 ? 31.968 2.760 -30.767 1.00 95.62 442 ILE A C 1
ATOM 3412 O O . ILE A 1 442 ? 32.676 1.769 -30.575 1.00 95.62 442 ILE A O 1
ATOM 3416 N N . SER A 1 443 ? 31.990 3.446 -31.910 1.00 94.56 443 SER A N 1
ATOM 3417 C CA . SER A 1 443 ? 32.735 3.027 -33.101 1.00 94.56 443 SER A CA 1
ATOM 3418 C C . SER A 1 443 ? 33.580 4.163 -33.674 1.00 94.56 443 SER A C 1
ATOM 3420 O O . SER A 1 443 ? 33.184 5.329 -33.666 1.00 94.56 443 SER A O 1
ATOM 3422 N N . LYS A 1 444 ? 34.762 3.846 -34.208 1.00 93.62 444 LYS A N 1
ATOM 3423 C CA . LYS A 1 444 ? 35.623 4.818 -34.892 1.00 93.62 444 LYS A CA 1
ATOM 3424 C C . LYS A 1 444 ? 36.397 4.129 -36.012 1.00 93.62 444 LYS A C 1
ATOM 3426 O O . LYS A 1 444 ? 36.890 3.020 -35.835 1.00 93.62 444 LYS A O 1
ATOM 3431 N N . ALA A 1 445 ? 36.531 4.791 -37.161 1.00 92.12 445 ALA A N 1
ATOM 3432 C CA . ALA A 1 445 ? 37.276 4.251 -38.297 1.00 92.12 445 ALA A CA 1
ATOM 3433 C C . ALA A 1 445 ? 38.720 3.878 -37.901 1.00 92.12 445 ALA A C 1
ATOM 3435 O O . ALA A 1 445 ? 39.406 4.669 -37.252 1.00 92.12 445 ALA A O 1
ATOM 3436 N N . SER A 1 446 ? 39.159 2.682 -38.306 1.00 87.56 446 SER A N 1
ATOM 3437 C CA . SER A 1 446 ? 40.449 2.061 -37.946 1.00 87.56 446 SER A CA 1
ATOM 3438 C C . SER A 1 446 ? 40.630 1.687 -36.462 1.00 87.56 446 SER A C 1
ATOM 3440 O O . SER A 1 446 ? 41.759 1.459 -36.024 1.00 87.56 446 SER A O 1
ATOM 3442 N N . TYR A 1 447 ? 39.534 1.582 -35.704 1.00 92.81 447 TYR A N 1
ATOM 3443 C CA . TYR A 1 447 ? 39.495 1.074 -34.331 1.00 92.81 447 TYR A CA 1
ATOM 3444 C C . TYR A 1 447 ? 38.461 -0.053 -34.186 1.00 92.81 447 TYR A C 1
ATOM 3446 O O . TYR A 1 447 ? 37.521 -0.167 -34.975 1.00 92.81 447 TYR A O 1
ATOM 3454 N N . GLU A 1 448 ? 38.634 -0.889 -33.166 1.00 90.62 448 GLU A N 1
ATOM 3455 C CA . GLU A 1 448 ? 37.644 -1.878 -32.742 1.00 90.62 448 GLU A CA 1
ATOM 3456 C C . GLU A 1 448 ? 36.393 -1.172 -32.190 1.00 90.62 448 GLU A C 1
ATOM 3458 O O . GLU A 1 448 ? 36.478 -0.105 -31.578 1.00 90.62 448 GLU A O 1
ATOM 3463 N N . THR A 1 449 ? 35.215 -1.751 -32.433 1.00 91.19 449 THR A N 1
ATOM 3464 C CA . THR A 1 449 ? 33.927 -1.193 -31.988 1.00 91.19 449 THR A CA 1
ATOM 3465 C C . THR A 1 449 ? 33.502 -1.841 -30.678 1.00 91.19 449 THR A C 1
ATOM 3467 O O . THR A 1 449 ? 33.415 -3.065 -30.594 1.00 91.19 449 THR A O 1
ATOM 3470 N N . ILE A 1 450 ? 33.209 -1.021 -29.670 1.00 90.62 450 ILE A N 1
ATOM 3471 C CA . ILE A 1 450 ? 32.714 -1.475 -28.367 1.00 90.62 450 ILE A CA 1
ATOM 3472 C C . ILE A 1 450 ? 31.186 -1.494 -28.401 1.00 90.62 450 ILE A C 1
ATOM 3474 O O . ILE A 1 450 ? 30.570 -0.548 -28.892 1.00 90.62 450 ILE A O 1
ATOM 3478 N N . LYS A 1 451 ? 30.583 -2.558 -27.860 1.00 92.62 451 LYS A N 1
ATOM 3479 C CA . LYS A 1 451 ? 29.142 -2.667 -27.604 1.00 92.62 451 LYS A CA 1
ATOM 3480 C C . LYS A 1 451 ? 28.925 -3.100 -26.160 1.00 92.62 451 LYS A C 1
ATOM 3482 O O . LYS A 1 451 ? 29.535 -4.073 -25.722 1.00 92.62 451 LYS A O 1
ATOM 3487 N N . GLU A 1 452 ? 28.058 -2.403 -25.441 1.00 89.12 452 GLU A N 1
ATOM 3488 C CA . GLU A 1 452 ? 27.718 -2.693 -24.047 1.00 89.12 452 GLU A CA 1
ATOM 3489 C C . GLU A 1 452 ? 26.250 -2.357 -23.750 1.00 89.12 452 GLU A C 1
ATOM 3491 O O . GLU A 1 452 ? 25.596 -1.659 -24.521 1.00 89.12 452 GLU A O 1
ATOM 3496 N N . VAL A 1 453 ? 25.709 -2.879 -22.647 1.00 90.06 453 VAL A N 1
ATOM 3497 C CA . VAL A 1 453 ? 24.342 -2.576 -22.196 1.00 90.06 453 VAL A CA 1
ATOM 3498 C C . VAL A 1 453 ? 24.414 -1.975 -20.803 1.00 90.06 453 VAL A C 1
ATOM 3500 O O . VAL A 1 453 ? 24.983 -2.582 -19.899 1.00 90.06 453 VAL A O 1
ATOM 3503 N N . VAL A 1 454 ? 23.830 -0.791 -20.634 1.00 86.38 454 VAL A N 1
ATOM 3504 C CA . VAL A 1 454 ? 23.896 -0.015 -19.392 1.00 86.38 454 VAL A CA 1
ATOM 3505 C C . VAL A 1 454 ? 22.510 0.104 -18.774 1.00 86.38 454 VAL A C 1
ATOM 3507 O O . VAL A 1 454 ? 21.551 0.488 -19.441 1.00 86.38 454 VAL A O 1
ATOM 3510 N N . SER A 1 455 ? 22.423 -0.270 -17.499 1.00 82.62 455 SER A N 1
ATOM 3511 C CA . SER A 1 455 ? 21.225 -0.216 -16.658 1.00 82.62 455 SER A CA 1
ATOM 3512 C C . SER A 1 455 ? 21.202 1.124 -15.922 1.00 82.62 455 SER A C 1
ATOM 3514 O O . SER A 1 455 ? 22.186 1.467 -15.266 1.00 82.62 455 SER A O 1
ATOM 3516 N N . VAL A 1 456 ? 20.122 1.898 -16.041 1.00 81.81 456 VAL A N 1
ATOM 3517 C CA . VAL A 1 456 ? 19.979 3.176 -15.325 1.00 81.81 456 VAL A CA 1
ATOM 3518 C C . VAL A 1 456 ? 19.159 2.931 -14.066 1.00 81.81 456 VAL A C 1
ATOM 3520 O O . VAL A 1 456 ? 17.938 2.850 -14.126 1.00 81.81 456 VAL A O 1
ATOM 3523 N N . GLU A 1 457 ? 19.817 2.774 -12.920 1.00 77.31 457 GLU A N 1
ATOM 3524 C CA . GLU A 1 457 ? 19.164 2.263 -11.698 1.00 77.31 457 GLU A CA 1
ATOM 3525 C C . GLU A 1 457 ? 18.844 3.349 -10.661 1.00 77.31 457 GLU A C 1
ATOM 3527 O O . GLU A 1 457 ? 18.121 3.093 -9.700 1.00 77.31 457 GLU A O 1
ATOM 3532 N N . LYS A 1 458 ? 19.334 4.578 -10.869 1.00 76.75 458 LYS A N 1
ATOM 3533 C CA . LYS A 1 458 ? 19.100 5.739 -10.000 1.00 76.75 458 LYS A CA 1
ATOM 3534 C C . LYS A 1 458 ? 19.093 7.056 -10.778 1.00 76.75 458 LYS A C 1
ATOM 3536 O O . LYS A 1 458 ? 19.610 7.120 -11.889 1.00 76.75 458 LYS A O 1
ATOM 3541 N N . GLU A 1 459 ? 18.611 8.120 -10.137 1.00 83.19 459 GLU A N 1
ATOM 3542 C CA . GLU A 1 459 ? 18.759 9.524 -10.565 1.00 83.19 459 GLU A CA 1
ATOM 3543 C C . GLU A 1 459 ? 20.174 10.068 -10.244 1.00 83.19 459 GLU A C 1
ATOM 3545 O O . GLU A 1 459 ? 20.333 11.055 -9.532 1.00 83.19 459 GLU A O 1
ATOM 3550 N N . GLU A 1 460 ? 21.216 9.385 -10.729 1.00 85.69 460 GLU A N 1
ATOM 3551 C CA . GLU A 1 460 ? 22.635 9.753 -10.569 1.00 85.69 460 GLU A CA 1
ATOM 3552 C C . GLU A 1 460 ? 23.309 9.813 -11.959 1.00 85.69 460 GLU A C 1
ATOM 3554 O O . GLU A 1 460 ? 23.001 8.994 -12.823 1.00 85.69 460 GLU A O 1
ATOM 3559 N N . ASP A 1 461 ? 24.220 10.767 -12.200 1.00 87.81 461 ASP A N 1
ATOM 3560 C CA . ASP A 1 461 ? 24.921 10.920 -13.491 1.00 87.81 461 ASP A CA 1
ATOM 3561 C C . ASP A 1 461 ? 25.797 9.689 -13.814 1.00 87.81 461 ASP A C 1
ATOM 3563 O O . ASP A 1 461 ? 26.753 9.373 -13.101 1.00 87.81 461 ASP A O 1
ATOM 3567 N N . ILE A 1 462 ? 25.517 9.015 -14.934 1.00 88.81 462 ILE A N 1
ATOM 3568 C CA . ILE A 1 462 ? 26.229 7.806 -15.374 1.00 88.81 462 ILE A CA 1
ATOM 3569 C C . ILE A 1 462 ? 27.302 8.193 -16.389 1.00 88.81 462 ILE A C 1
ATOM 3571 O O . ILE A 1 462 ? 26.993 8.566 -17.522 1.00 88.81 462 ILE A O 1
ATOM 3575 N N . THR A 1 463 ? 28.573 8.057 -16.005 1.00 91.38 463 THR A N 1
ATOM 3576 C CA . THR A 1 463 ? 29.721 8.333 -16.885 1.00 91.38 463 THR A CA 1
ATOM 3577 C C . THR A 1 463 ? 30.347 7.047 -17.424 1.00 91.38 463 THR A C 1
ATOM 3579 O O . THR A 1 463 ? 30.601 6.097 -16.686 1.00 91.38 463 THR A O 1
ATOM 3582 N N . ILE A 1 464 ? 30.607 7.032 -18.732 1.00 91.69 464 ILE A N 1
ATOM 3583 C CA . ILE A 1 464 ? 31.191 5.925 -19.486 1.00 91.69 464 ILE A CA 1
ATOM 3584 C C . ILE A 1 464 ? 32.457 6.424 -20.179 1.00 91.69 464 ILE A C 1
ATOM 3586 O O . ILE A 1 464 ? 32.387 7.129 -21.184 1.00 91.69 464 ILE A O 1
ATOM 3590 N N . ASP A 1 465 ? 33.618 6.019 -19.672 1.00 92.00 465 ASP A N 1
ATOM 3591 C CA . ASP A 1 465 ? 34.914 6.249 -20.313 1.00 92.00 465 ASP A CA 1
ATOM 3592 C C . ASP A 1 465 ? 35.403 4.964 -20.992 1.00 92.00 465 ASP A C 1
ATOM 3594 O O . ASP A 1 465 ? 35.499 3.909 -20.354 1.00 92.00 465 ASP A O 1
ATOM 3598 N N . ARG A 1 466 ? 35.696 5.021 -22.299 1.00 94.06 466 ARG A N 1
ATOM 3599 C CA . ARG A 1 466 ? 36.137 3.851 -23.081 1.00 94.06 466 ARG A CA 1
ATOM 3600 C C . ARG A 1 466 ? 37.352 4.144 -23.958 1.00 94.06 466 ARG A C 1
ATOM 3602 O O . ARG A 1 466 ? 37.332 5.035 -24.805 1.00 94.06 466 ARG A O 1
ATOM 3609 N N . GLU A 1 467 ? 38.413 3.362 -23.795 1.00 94.12 467 GLU A N 1
ATOM 3610 C CA . GLU A 1 467 ? 39.561 3.390 -24.704 1.00 94.12 467 GLU A CA 1
ATOM 3611 C C . GLU A 1 467 ? 39.330 2.434 -25.881 1.00 94.12 467 GLU A C 1
ATOM 3613 O O . GLU A 1 467 ? 39.081 1.242 -25.694 1.00 94.12 467 GLU A O 1
ATOM 3618 N N . LEU A 1 468 ? 39.407 2.962 -27.102 1.00 92.12 468 LEU A N 1
ATOM 3619 C CA . LEU A 1 468 ? 39.271 2.186 -28.327 1.00 92.12 468 LEU A CA 1
ATOM 3620 C C . LEU A 1 468 ? 40.637 1.645 -28.746 1.00 92.12 468 LEU A C 1
ATOM 3622 O O . LEU A 1 468 ? 41.583 2.403 -28.977 1.00 92.12 468 LEU A O 1
ATOM 3626 N N . LYS A 1 469 ? 40.728 0.326 -28.911 1.00 93.06 469 LYS A N 1
ATOM 3627 C CA . LYS A 1 469 ? 41.934 -0.348 -29.406 1.00 93.06 469 LYS A CA 1
ATOM 3628 C C . LYS A 1 469 ? 41.953 -0.353 -30.932 1.00 93.06 469 LYS A C 1
ATOM 3630 O O . LYS A 1 469 ? 40.908 -0.358 -31.579 1.00 93.06 469 LYS A O 1
ATOM 3635 N N . LYS A 1 470 ? 43.147 -0.335 -31.524 1.00 85.94 470 LYS A N 1
ATOM 3636 C CA . LYS A 1 470 ? 43.309 -0.633 -32.955 1.00 85.94 470 LYS A CA 1
ATOM 3637 C C . LYS A 1 470 ? 43.307 -2.155 -33.142 1.00 85.94 470 LYS A C 1
ATOM 3639 O O . LYS A 1 470 ? 43.904 -2.825 -32.297 1.00 85.94 470 LYS A O 1
ATOM 3644 N N . PRO A 1 471 ? 42.728 -2.689 -34.234 1.00 79.81 471 PRO A N 1
ATOM 3645 C CA . PRO A 1 471 ? 42.806 -4.113 -34.545 1.00 79.81 471 PRO A CA 1
ATOM 3646 C C . PRO A 1 471 ? 44.254 -4.611 -34.521 1.00 79.81 471 PRO A C 1
ATOM 3648 O O . PRO A 1 471 ? 45.134 -4.013 -35.147 1.00 79.81 471 PRO A O 1
ATOM 3651 N N . SER A 1 472 ? 44.509 -5.693 -33.785 1.00 60.16 472 SER A N 1
ATOM 3652 C CA . SER A 1 472 ? 45.863 -6.241 -33.640 1.00 60.16 472 SER A CA 1
ATOM 3653 C C . SER A 1 472 ? 46.349 -6.875 -34.947 1.00 60.16 472 SER A C 1
ATOM 3655 O O . SER A 1 472 ? 45.804 -7.878 -35.404 1.00 60.16 472 SER A O 1
ATOM 3657 N N . ALA A 1 473 ? 47.397 -6.304 -35.544 1.00 52.44 473 ALA A N 1
ATOM 3658 C CA . ALA A 1 473 ? 47.980 -6.794 -36.790 1.00 52.44 473 ALA A CA 1
ATOM 3659 C C . ALA A 1 473 ? 48.798 -8.081 -36.565 1.00 52.44 473 ALA A C 1
ATOM 3661 O O . ALA A 1 473 ? 49.986 -8.028 -36.245 1.00 52.44 473 ALA A O 1
ATOM 3662 N N . ILE A 1 474 ? 48.170 -9.245 -36.754 1.00 42.16 474 ILE A N 1
ATOM 3663 C CA . ILE A 1 474 ? 48.849 -10.547 -36.707 1.00 42.16 474 ILE A CA 1
ATOM 3664 C C . ILE A 1 474 ? 49.257 -10.980 -38.122 1.00 42.16 474 ILE A C 1
ATOM 3666 O O . ILE A 1 474 ? 48.435 -11.442 -38.904 1.00 42.16 474 ILE A O 1
ATOM 3670 N N . SER A 1 475 ? 50.557 -10.842 -38.399 1.00 35.94 475 SER A N 1
ATOM 3671 C CA . SER A 1 475 ? 51.383 -11.700 -39.267 1.00 35.94 475 SER A CA 1
ATOM 3672 C C . SER A 1 475 ? 50.693 -12.427 -40.438 1.00 35.94 475 SER A C 1
ATOM 3674 O O . SER A 1 475 ? 50.238 -13.564 -40.292 1.00 35.94 475 SER A O 1
ATOM 3676 N N . GLU A 1 476 ? 50.810 -11.883 -41.653 1.00 43.88 476 GLU A N 1
ATOM 3677 C CA . GLU A 1 476 ? 50.689 -12.709 -42.860 1.00 43.88 476 GLU A CA 1
ATOM 3678 C C . GLU A 1 476 ? 51.831 -13.740 -42.940 1.00 43.88 476 GLU A C 1
ATOM 3680 O O . GLU A 1 476 ? 52.994 -13.386 -43.144 1.00 43.88 476 GLU A O 1
ATOM 3685 N N . LYS A 1 477 ? 51.501 -15.035 -42.895 1.00 35.25 477 LYS A N 1
ATOM 3686 C CA . LYS A 1 477 ? 52.276 -16.069 -43.597 1.00 35.25 477 LYS A CA 1
ATOM 3687 C C . LYS A 1 477 ? 51.370 -17.230 -44.010 1.00 35.25 477 LYS A C 1
ATOM 3689 O O . LYS A 1 477 ? 50.511 -17.657 -43.249 1.00 35.25 477 LYS A O 1
ATOM 3694 N N . LYS A 1 478 ? 51.527 -17.683 -45.256 1.00 39.06 478 LYS A N 1
ATOM 3695 C CA . LYS A 1 478 ? 50.622 -18.624 -45.936 1.00 39.06 478 LYS A CA 1
ATOM 3696 C C . LYS A 1 478 ? 51.132 -20.059 -45.849 1.00 39.06 478 LYS A C 1
ATOM 3698 O O . LYS A 1 478 ? 52.266 -20.286 -46.253 1.00 39.06 478 LYS A O 1
ATOM 3703 N N . GLU A 1 479 ? 50.250 -21.008 -45.532 1.00 34.78 479 GLU A N 1
ATOM 3704 C CA . GLU A 1 479 ? 50.268 -22.356 -46.125 1.00 34.78 479 GLU A CA 1
ATOM 3705 C C . GLU A 1 479 ? 48.913 -23.086 -45.946 1.00 34.78 479 GLU A C 1
ATOM 3707 O O . GLU A 1 479 ? 48.190 -22.789 -45.001 1.00 34.78 479 GLU A O 1
ATOM 3712 N N . LYS A 1 480 ? 48.522 -24.079 -46.765 1.00 27.75 480 LYS A N 1
ATOM 3713 C CA . LYS A 1 480 ? 48.116 -23.992 -48.196 1.00 27.75 480 LYS A CA 1
ATOM 3714 C C . LYS A 1 480 ? 47.411 -25.297 -48.635 1.00 27.75 480 LYS A C 1
ATOM 3716 O O . LYS A 1 480 ? 48.087 -26.286 -48.900 1.00 27.75 480 LYS A O 1
ATOM 3721 N N . VAL A 1 481 ? 46.087 -25.271 -48.824 1.00 30.73 481 VAL A N 1
ATOM 3722 C CA . VAL A 1 481 ? 45.316 -26.258 -49.624 1.00 30.73 481 VAL A CA 1
ATOM 3723 C C . VAL A 1 481 ? 44.168 -25.483 -50.306 1.00 30.73 481 VAL A C 1
ATOM 3725 O O . VAL A 1 481 ? 43.265 -25.031 -49.617 1.00 30.73 481 VAL A O 1
ATOM 3728 N N . THR A 1 482 ? 44.272 -25.015 -51.555 1.00 26.45 482 THR A N 1
ATOM 3729 C CA . THR A 1 482 ? 44.258 -25.746 -52.847 1.00 26.45 482 THR A CA 1
ATOM 3730 C C . THR A 1 482 ? 42.836 -26.142 -53.295 1.00 26.45 482 THR A C 1
ATOM 3732 O O . THR A 1 482 ? 42.356 -27.225 -52.984 1.00 26.45 482 THR A O 1
ATOM 3735 N N . GLU A 1 483 ? 42.194 -25.268 -54.088 1.00 32.41 483 GLU A N 1
ATOM 3736 C CA . GLU A 1 483 ? 41.216 -25.665 -55.126 1.00 32.41 483 GLU A CA 1
ATOM 3737 C C . GLU A 1 483 ? 41.878 -26.661 -56.111 1.00 32.41 483 GLU A C 1
ATOM 3739 O O . GLU A 1 483 ? 43.094 -26.612 -56.276 1.00 32.41 483 GLU A O 1
ATOM 3744 N N . LYS A 1 484 ? 41.213 -27.549 -56.862 1.00 26.88 484 LYS A N 1
ATOM 3745 C CA . LYS A 1 484 ? 39.833 -27.666 -57.404 1.00 26.88 484 LYS A CA 1
ATOM 3746 C C . LYS A 1 484 ? 39.526 -29.195 -57.530 1.00 26.88 484 LYS A C 1
ATOM 3748 O O . LYS A 1 484 ? 40.370 -29.984 -57.119 1.00 26.88 484 LYS A O 1
ATOM 3753 N N . LYS A 1 485 ? 38.420 -29.743 -58.057 1.00 25.44 485 LYS A N 1
ATOM 3754 C CA . LYS A 1 485 ? 37.527 -29.385 -59.184 1.00 25.44 485 LYS A CA 1
ATOM 3755 C C . LYS A 1 485 ? 36.285 -30.320 -59.152 1.00 25.44 485 LYS A C 1
ATOM 3757 O O . LYS A 1 485 ? 36.444 -31.411 -58.629 1.00 25.44 485 LYS A O 1
ATOM 3762 N N . GLU A 1 486 ? 35.156 -29.917 -59.762 1.00 27.25 486 GLU A N 1
ATOM 3763 C CA . GLU A 1 486 ? 34.115 -30.744 -60.459 1.00 27.25 486 GLU A CA 1
ATOM 3764 C C . GLU A 1 486 ? 33.558 -32.065 -59.845 1.00 27.25 486 GLU A C 1
ATOM 3766 O O . GLU A 1 486 ? 34.283 -32.883 -59.306 1.00 27.25 486 GLU A O 1
ATOM 3771 N N . GLU A 1 487 ? 32.280 -32.442 -60.003 1.00 25.58 487 GLU A N 1
ATOM 3772 C CA . GLU A 1 487 ? 31.038 -31.732 -60.372 1.00 25.58 487 GLU A CA 1
ATOM 3773 C C . GLU A 1 487 ? 29.812 -32.633 -60.034 1.00 25.58 487 GLU A C 1
ATOM 3775 O O . GLU A 1 487 ? 29.982 -33.722 -59.494 1.00 25.58 487 GLU A O 1
ATOM 3780 N N . VAL A 1 488 ? 28.607 -32.210 -60.458 1.00 27.19 488 VAL A N 1
ATOM 3781 C CA . VAL A 1 488 ? 27.297 -32.911 -60.505 1.00 27.19 488 VAL A CA 1
ATOM 3782 C C . VAL A 1 488 ? 26.260 -32.458 -59.461 1.00 27.19 488 VAL A C 1
ATOM 3784 O O . VAL A 1 488 ? 26.255 -32.881 -58.313 1.00 27.19 488 VAL A O 1
ATOM 3787 N N . LYS A 1 489 ? 25.341 -31.604 -59.947 1.00 26.30 489 LYS A N 1
ATOM 3788 C CA . LYS A 1 489 ? 23.856 -31.674 -59.892 1.00 26.30 489 LYS A CA 1
ATOM 3789 C C . LYS A 1 489 ? 23.243 -32.418 -58.676 1.00 26.30 489 LYS A C 1
ATOM 3791 O O . LYS A 1 489 ? 23.541 -33.573 -58.418 1.00 26.30 489 LYS A O 1
ATOM 3796 N N . THR A 1 490 ? 22.185 -31.920 -58.031 1.00 23.77 490 THR A N 1
ATOM 3797 C CA . THR A 1 490 ? 20.953 -31.401 -58.666 1.00 23.77 490 THR A CA 1
ATOM 3798 C C . THR A 1 490 ? 20.083 -30.631 -57.653 1.00 23.77 490 THR A C 1
ATOM 3800 O O . THR A 1 490 ? 20.271 -30.759 -56.452 1.00 23.77 490 THR A O 1
ATOM 3803 N N . ALA A 1 491 ? 19.060 -29.931 -58.154 1.00 27.81 491 ALA A N 1
ATOM 3804 C CA . ALA A 1 491 ? 17.826 -29.566 -57.445 1.00 27.81 491 ALA A CA 1
ATOM 3805 C C . ALA A 1 491 ? 17.926 -28.586 -56.256 1.00 27.81 491 ALA A C 1
ATOM 3807 O O . ALA A 1 491 ? 18.032 -28.953 -55.090 1.00 27.81 491 ALA A O 1
ATOM 3808 N N . LYS A 1 492 ? 17.663 -27.317 -56.589 1.00 39.28 492 LYS A N 1
ATOM 3809 C CA . LYS A 1 492 ? 16.903 -26.356 -55.774 1.00 39.28 492 LYS A CA 1
ATOM 3810 C C . LYS A 1 492 ? 15.873 -27.054 -54.865 1.00 39.28 492 LYS A C 1
ATOM 3812 O O . LYS A 1 492 ? 14.839 -27.508 -55.354 1.00 39.28 492 LYS A O 1
ATOM 3817 N N . LYS A 1 493 ? 16.101 -27.037 -53.551 1.00 24.48 493 LYS A N 1
ATOM 3818 C CA . LYS A 1 493 ? 15.059 -27.251 -52.543 1.00 24.48 493 LYS A CA 1
ATOM 3819 C C . LYS A 1 493 ? 15.298 -26.308 -51.372 1.00 24.48 493 LYS A C 1
ATOM 3821 O O . LYS A 1 493 ? 16.342 -26.352 -50.733 1.00 24.48 493 LYS A O 1
ATOM 3826 N N . GLU A 1 494 ? 14.322 -25.453 -51.102 1.00 31.81 494 GLU A N 1
ATOM 3827 C CA . GLU A 1 494 ? 14.248 -24.740 -49.832 1.00 31.81 494 GLU A CA 1
ATOM 3828 C C . GLU A 1 494 ? 13.949 -25.789 -48.764 1.00 31.81 494 GLU A C 1
ATOM 3830 O O . GLU A 1 494 ? 12.859 -26.372 -48.771 1.00 31.81 494 GLU A O 1
ATOM 3835 N N . GLU A 1 495 ? 14.884 -26.056 -47.848 1.00 28.28 495 GLU A N 1
ATOM 3836 C CA . GLU A 1 495 ? 14.573 -26.889 -46.686 1.00 28.28 495 GLU A CA 1
ATOM 3837 C C . GLU A 1 495 ? 13.827 -26.064 -45.636 1.00 28.28 495 GLU A C 1
ATOM 3839 O O . GLU A 1 495 ? 14.304 -25.690 -44.567 1.00 28.28 495 GLU A O 1
ATOM 3844 N N . LYS A 1 496 ? 12.588 -25.763 -46.027 1.00 32.66 496 LYS A N 1
ATOM 3845 C CA . LYS A 1 496 ? 11.468 -25.392 -45.183 1.00 32.66 496 LYS A CA 1
ATOM 3846 C C . LYS A 1 496 ? 11.451 -26.354 -43.996 1.00 32.66 496 LYS A C 1
ATOM 3848 O O . LYS A 1 496 ? 11.022 -27.497 -44.143 1.00 32.66 496 LYS A O 1
ATOM 3853 N N . VAL A 1 497 ? 11.886 -25.891 -42.823 1.00 36.66 497 VAL A N 1
ATOM 3854 C CA . VAL A 1 497 ? 11.671 -26.603 -41.556 1.00 36.66 497 VAL A CA 1
ATOM 3855 C C . VAL A 1 497 ? 10.180 -26.509 -41.235 1.00 36.66 497 VAL A C 1
ATOM 3857 O O . VAL A 1 497 ? 9.730 -25.717 -40.412 1.00 36.66 497 VAL A O 1
ATOM 3860 N N . SER A 1 498 ? 9.383 -27.310 -41.941 1.00 35.84 498 SER A N 1
ATOM 3861 C CA . SER A 1 498 ? 7.951 -27.481 -41.724 1.00 35.84 498 SER A CA 1
ATOM 3862 C C . SER A 1 498 ? 7.701 -28.368 -40.503 1.00 35.84 498 SER A C 1
ATOM 3864 O O . SER A 1 498 ? 6.991 -29.365 -40.580 1.00 35.84 498 SER A O 1
ATOM 3866 N N . GLY A 1 499 ? 8.280 -27.979 -39.366 1.00 39.69 499 GLY A N 1
ATOM 3867 C CA . GLY A 1 499 ? 7.865 -28.400 -38.032 1.00 39.69 499 GLY A CA 1
ATOM 3868 C C . GLY A 1 499 ? 6.756 -27.477 -37.536 1.00 39.69 499 GLY A C 1
ATOM 3869 O O . GLY A 1 499 ? 6.924 -26.797 -36.532 1.00 39.69 499 GLY A O 1
ATOM 3870 N N . GLY A 1 500 ? 5.657 -27.382 -38.292 1.00 46.34 500 GLY A N 1
ATOM 3871 C CA . GLY A 1 500 ? 4.518 -26.511 -37.990 1.00 46.34 500 GLY A CA 1
ATOM 3872 C C . GLY A 1 500 ? 3.685 -27.042 -36.825 1.00 46.34 500 GLY A C 1
ATOM 3873 O O . GLY A 1 500 ? 2.552 -27.459 -37.027 1.00 46.34 500 GLY A O 1
ATOM 3874 N N . GLY A 1 501 ? 4.262 -27.057 -35.627 1.00 65.56 501 GLY A N 1
ATOM 3875 C CA . GLY A 1 501 ? 3.635 -27.538 -34.404 1.00 65.56 501 GLY A CA 1
ATOM 3876 C C . GLY A 1 501 ? 4.248 -26.882 -33.172 1.00 65.56 501 GLY A C 1
ATOM 3877 O O . GLY A 1 501 ? 5.349 -26.322 -33.226 1.00 65.56 501 GLY A O 1
ATOM 3878 N N . MET A 1 502 ? 3.512 -26.938 -32.068 1.00 73.50 502 MET A N 1
ATOM 3879 C CA . MET A 1 502 ? 3.964 -26.432 -30.776 1.00 73.50 502 MET A CA 1
ATOM 3880 C C . MET A 1 502 ? 4.725 -27.524 -30.016 1.00 73.50 502 MET A C 1
ATOM 3882 O O . MET A 1 502 ? 4.527 -28.711 -30.259 1.00 73.50 502 MET A O 1
ATOM 3886 N N . GLY A 1 503 ? 5.604 -27.128 -29.106 1.00 80.94 503 GLY A N 1
ATOM 3887 C CA . GLY A 1 503 ? 6.233 -27.981 -28.101 1.00 80.94 503 GLY A CA 1
ATOM 3888 C C . GLY A 1 503 ? 6.266 -27.251 -26.759 1.00 80.94 503 GLY A C 1
ATOM 3889 O O . GLY A 1 503 ? 5.758 -26.134 -26.640 1.00 80.94 503 GLY A O 1
ATOM 3890 N N . TYR A 1 504 ? 6.857 -27.863 -25.736 1.00 82.56 504 TYR A N 1
ATOM 3891 C CA . TYR A 1 504 ? 6.786 -27.350 -24.368 1.00 82.56 504 TYR A CA 1
ATOM 3892 C C . TYR A 1 504 ? 8.168 -27.089 -23.771 1.00 82.56 504 TYR A C 1
ATOM 3894 O O . TYR A 1 504 ? 9.092 -27.885 -23.915 1.00 82.56 504 TYR A O 1
ATOM 3902 N N . ILE A 1 505 ? 8.293 -25.993 -23.028 1.00 84.88 505 ILE A N 1
ATOM 3903 C CA . ILE A 1 505 ? 9.414 -25.746 -22.121 1.00 84.88 505 ILE A CA 1
ATOM 3904 C C . ILE A 1 505 ? 8.882 -25.840 -20.693 1.00 84.88 505 ILE A C 1
ATOM 3906 O O . ILE A 1 505 ? 7.929 -25.146 -20.338 1.00 84.88 505 ILE A O 1
ATOM 3910 N N . SER A 1 506 ? 9.496 -26.676 -19.858 1.00 79.69 506 SER A N 1
ATOM 3911 C CA . SER A 1 506 ? 9.245 -26.684 -18.414 1.00 79.69 506 SER A CA 1
ATOM 3912 C C . SER A 1 506 ? 10.442 -26.123 -17.663 1.00 79.69 506 SER A C 1
ATOM 3914 O O . SER A 1 506 ? 11.594 -26.397 -17.994 1.00 79.69 506 SER A O 1
ATOM 3916 N N . VAL A 1 507 ? 10.173 -25.309 -16.645 1.00 79.69 507 VAL A N 1
ATOM 3917 C CA . VAL A 1 507 ? 11.209 -24.651 -15.846 1.00 79.69 507 VAL A CA 1
ATOM 3918 C C . VAL A 1 507 ? 11.024 -25.010 -14.379 1.00 79.69 507 VAL A C 1
ATOM 3920 O O . VAL A 1 507 ? 9.921 -24.930 -13.842 1.00 79.69 507 VAL A O 1
ATOM 3923 N N . SER A 1 508 ? 12.116 -25.411 -13.732 1.00 76.44 508 SER A N 1
ATOM 3924 C CA . SER A 1 508 ? 12.172 -25.708 -12.301 1.00 76.44 508 SER A CA 1
ATOM 3925 C C . SER A 1 508 ? 13.399 -25.024 -11.706 1.00 76.44 508 SER A C 1
ATOM 3927 O O . SER A 1 508 ? 14.527 -25.294 -12.117 1.00 76.44 508 SER A O 1
ATOM 3929 N N . VAL A 1 509 ? 13.177 -24.097 -10.777 1.00 76.31 509 VAL A N 1
ATOM 3930 C CA . VAL A 1 509 ? 14.209 -23.179 -10.284 1.00 76.31 509 VAL A CA 1
ATOM 3931 C C . VAL A 1 509 ? 14.104 -22.992 -8.772 1.00 76.31 509 VAL A C 1
ATOM 3933 O O . VAL A 1 509 ? 13.009 -22.840 -8.227 1.00 76.31 509 VAL A O 1
ATOM 3936 N N . PHE A 1 510 ? 15.244 -23.052 -8.080 1.00 66.06 510 PHE A N 1
ATOM 3937 C CA . PHE A 1 510 ? 15.307 -22.934 -6.621 1.00 66.06 510 PHE A CA 1
ATOM 3938 C C . PHE A 1 510 ? 16.399 -21.950 -6.154 1.00 66.06 510 PHE A C 1
ATOM 3940 O O . PHE A 1 510 ? 17.559 -22.137 -6.520 1.00 66.06 510 PHE A O 1
ATOM 3947 N N . PRO A 1 511 ? 16.091 -20.944 -5.307 1.00 72.88 511 PRO A N 1
ATOM 3948 C CA . PRO A 1 511 ? 14.750 -20.429 -5.000 1.00 72.88 511 PRO A CA 1
ATOM 3949 C C . PRO A 1 511 ? 13.994 -19.984 -6.266 1.00 72.88 511 PRO A C 1
ATOM 3951 O O . PRO A 1 511 ? 14.537 -20.023 -7.367 1.00 72.88 511 PRO A O 1
ATOM 3954 N N . TRP A 1 512 ? 12.736 -19.576 -6.098 1.00 78.25 512 TRP A N 1
ATOM 3955 C CA . TRP A 1 512 ? 11.906 -19.080 -7.194 1.00 78.25 512 TRP A CA 1
ATOM 3956 C C . TRP A 1 512 ? 12.585 -17.928 -7.956 1.00 78.25 512 TRP A C 1
ATOM 3958 O O . TRP A 1 512 ? 13.300 -17.104 -7.381 1.00 78.25 512 TRP A O 1
ATOM 3968 N N . ALA A 1 513 ? 12.342 -17.877 -9.263 1.00 76.62 513 ALA A N 1
ATOM 3969 C CA . ALA A 1 513 ? 12.871 -16.865 -10.170 1.00 76.62 513 ALA A CA 1
ATOM 3970 C C . ALA A 1 513 ? 11.825 -16.530 -11.239 1.00 76.62 513 ALA A C 1
ATOM 3972 O O . ALA A 1 513 ? 11.040 -17.396 -11.626 1.00 76.62 513 ALA A O 1
ATOM 3973 N N . TYR A 1 514 ? 11.826 -15.296 -11.734 1.00 80.44 514 TYR A N 1
ATOM 3974 C CA . TYR A 1 514 ? 11.068 -14.899 -12.916 1.00 80.44 514 TYR A CA 1
ATOM 3975 C C . TYR A 1 514 ? 11.627 -15.612 -14.150 1.00 80.44 514 TYR A C 1
ATOM 3977 O O . TYR A 1 514 ? 12.843 -15.650 -14.358 1.00 80.44 514 TYR A O 1
ATOM 3985 N N . VAL A 1 515 ? 10.734 -16.181 -14.954 1.00 80.81 515 VAL A N 1
ATOM 3986 C CA . VAL A 1 515 ? 11.050 -16.948 -16.160 1.00 80.81 515 VAL A CA 1
ATOM 3987 C C . VAL A 1 515 ? 10.712 -16.107 -17.384 1.00 80.81 515 VAL A C 1
ATOM 3989 O O . VAL A 1 515 ? 9.578 -15.656 -17.535 1.00 80.81 515 VAL A O 1
ATOM 3992 N N . PHE A 1 516 ? 11.673 -15.947 -18.289 1.00 84.00 516 PHE A N 1
ATOM 3993 C CA . PHE A 1 516 ? 11.472 -15.316 -19.589 1.00 84.00 516 PHE A CA 1
ATOM 3994 C C . PHE A 1 516 ? 11.832 -16.305 -20.697 1.00 84.00 516 PHE A C 1
ATOM 3996 O O . PHE A 1 516 ? 12.843 -17.001 -20.601 1.00 84.00 516 PHE A O 1
ATOM 4003 N N . ILE A 1 517 ? 11.034 -16.346 -21.762 1.00 83.56 517 ILE A N 1
ATOM 4004 C CA . ILE A 1 517 ? 11.306 -17.140 -22.966 1.00 83.56 517 ILE A CA 1
ATOM 4005 C C . ILE A 1 517 ? 11.292 -16.184 -24.158 1.00 83.56 517 ILE A C 1
ATOM 4007 O O . ILE A 1 517 ? 10.326 -15.453 -24.362 1.00 83.56 517 ILE A O 1
ATOM 4011 N N . ASP A 1 518 ? 12.407 -16.123 -24.886 1.00 85.00 518 ASP A N 1
ATOM 4012 C CA . ASP A 1 518 ? 12.671 -15.172 -25.980 1.00 85.00 518 ASP A CA 1
ATOM 4013 C C . ASP A 1 518 ? 12.406 -13.698 -25.606 1.00 85.00 518 ASP A C 1
ATOM 4015 O O . ASP A 1 518 ? 12.014 -12.874 -26.429 1.00 85.00 518 ASP A O 1
ATOM 4019 N N . GLY A 1 519 ? 12.617 -13.362 -24.329 1.00 74.50 519 GLY A N 1
ATOM 4020 C CA . GLY A 1 519 ? 12.383 -12.030 -23.764 1.00 74.50 519 GLY A CA 1
ATOM 4021 C C . GLY A 1 519 ? 10.946 -11.760 -23.300 1.00 74.50 519 GLY A C 1
ATOM 4022 O O . GLY A 1 519 ? 10.723 -10.762 -22.618 1.00 74.50 519 GLY A O 1
ATOM 4023 N N . LYS A 1 520 ? 9.980 -12.643 -23.585 1.00 74.75 520 LYS A N 1
ATOM 4024 C CA . LYS A 1 520 ? 8.625 -12.565 -23.018 1.00 74.75 520 LYS A CA 1
ATOM 4025 C C . LYS A 1 520 ? 8.612 -13.147 -21.606 1.00 74.75 520 LYS A C 1
ATOM 4027 O O . LYS A 1 520 ? 9.061 -14.272 -21.406 1.00 74.75 520 LYS A O 1
ATOM 4032 N N . GLU A 1 521 ? 8.071 -12.409 -20.638 1.00 78.69 521 GLU A N 1
ATOM 4033 C CA . GLU A 1 521 ? 7.878 -12.915 -19.275 1.00 78.69 521 GLU A CA 1
ATOM 4034 C C . GLU A 1 521 ? 6.754 -13.960 -19.215 1.00 78.69 521 GLU A C 1
ATOM 4036 O O . GLU A 1 521 ? 5.688 -13.789 -19.812 1.00 78.69 521 GLU A O 1
ATOM 4041 N N . MET A 1 522 ? 7.005 -15.044 -18.481 1.00 74.31 522 MET A N 1
ATOM 4042 C CA . MET A 1 522 ? 6.122 -16.206 -18.350 1.00 74.31 522 MET A CA 1
ATOM 4043 C C . MET A 1 522 ? 5.657 -16.456 -16.900 1.00 74.31 522 MET A C 1
ATOM 4045 O O . MET A 1 522 ? 4.891 -17.392 -16.656 1.00 74.31 522 MET A O 1
ATOM 4049 N N . GLY A 1 523 ? 6.086 -15.610 -15.953 1.00 66.81 523 GLY A N 1
ATOM 4050 C CA . GLY A 1 523 ? 5.757 -15.665 -14.524 1.00 66.81 523 GLY A CA 1
ATOM 4051 C C . GLY A 1 523 ? 6.890 -16.203 -13.641 1.00 66.81 523 GLY A C 1
ATOM 4052 O O . GLY A 1 523 ? 8.033 -16.337 -14.077 1.00 66.81 523 GLY A O 1
ATOM 4053 N N . VAL A 1 524 ? 6.575 -16.508 -12.378 1.00 63.28 524 VAL A N 1
ATOM 4054 C CA . VAL A 1 524 ? 7.527 -17.060 -11.396 1.00 63.28 524 VAL A CA 1
ATOM 4055 C C . VAL A 1 524 ? 7.609 -18.590 -11.463 1.00 63.28 524 VAL A C 1
ATOM 4057 O O . VAL A 1 524 ? 6.596 -19.283 -11.543 1.00 63.28 524 VAL A O 1
ATOM 4060 N N . GLY A 1 525 ? 8.830 -19.123 -11.428 1.00 58.91 525 GLY A N 1
ATOM 4061 C CA . GLY A 1 525 ? 9.116 -20.549 -11.569 1.00 58.91 525 GLY A CA 1
ATOM 4062 C C . GLY A 1 525 ? 9.086 -21.327 -10.250 1.00 58.91 525 GLY A C 1
ATOM 4063 O O . GLY A 1 525 ? 9.880 -21.055 -9.347 1.00 58.91 525 GLY A O 1
ATOM 4064 N N . THR A 1 526 ? 8.260 -22.382 -10.219 1.00 54.28 526 THR A N 1
ATOM 4065 C CA . THR A 1 526 ? 8.075 -23.369 -9.127 1.00 54.28 526 THR A CA 1
ATOM 4066 C C . THR A 1 526 ? 7.498 -22.806 -7.802 1.00 54.28 526 THR A C 1
ATOM 4068 O O . THR A 1 526 ? 7.743 -21.650 -7.473 1.00 54.28 526 THR A O 1
ATOM 4071 N N . PRO A 1 527 ? 6.692 -23.574 -7.024 1.00 44.41 527 PRO A N 1
ATOM 4072 C CA . PRO A 1 527 ? 6.625 -25.041 -6.928 1.00 44.41 527 PRO A CA 1
ATOM 4073 C C . PRO A 1 527 ? 5.555 -25.756 -7.787 1.00 44.41 527 PRO A C 1
ATOM 4075 O O . PRO A 1 527 ? 5.135 -26.853 -7.437 1.00 44.41 527 PRO A O 1
ATOM 4078 N N . ALA A 1 528 ? 5.152 -25.205 -8.935 1.00 40.91 528 ALA A N 1
ATOM 4079 C CA . ALA A 1 528 ? 4.506 -25.980 -10.000 1.00 40.91 528 ALA A CA 1
ATOM 4080 C C . ALA A 1 528 ? 5.210 -25.745 -11.347 1.00 40.91 528 ALA A C 1
ATOM 4082 O O . ALA A 1 528 ? 5.444 -24.599 -11.734 1.00 40.91 528 ALA A O 1
ATOM 4083 N N . SER A 1 529 ? 5.545 -26.821 -12.065 1.00 49.97 529 SER A N 1
ATOM 4084 C CA . SER A 1 529 ? 6.181 -26.759 -13.389 1.00 49.97 529 SER A CA 1
ATOM 4085 C C . SER A 1 529 ? 5.142 -26.439 -14.467 1.00 49.97 529 SER A C 1
ATOM 4087 O O . SER A 1 529 ? 4.682 -27.331 -15.181 1.00 49.97 529 SER A O 1
ATOM 4089 N N . LYS A 1 530 ? 4.736 -25.170 -14.578 1.00 56.00 530 LYS A N 1
ATOM 4090 C CA . LYS A 1 530 ? 3.823 -24.732 -15.640 1.00 56.00 530 LYS A CA 1
ATOM 4091 C C . LYS A 1 530 ? 4.507 -24.945 -16.995 1.00 56.00 530 LYS A C 1
ATOM 4093 O O . LYS A 1 530 ? 5.523 -24.320 -17.279 1.00 56.00 530 LYS A O 1
ATOM 4098 N N . ARG A 1 531 ? 3.969 -25.851 -17.818 1.00 72.38 531 ARG A N 1
ATOM 4099 C CA . ARG A 1 531 ? 4.441 -26.061 -19.194 1.00 72.38 531 ARG A CA 1
ATOM 4100 C C . ARG A 1 531 ? 4.194 -24.786 -19.995 1.00 72.38 531 ARG A C 1
ATOM 4102 O O . ARG A 1 531 ? 3.061 -24.315 -20.079 1.00 72.38 531 ARG A O 1
ATOM 4109 N N . HIS A 1 532 ? 5.251 -24.232 -20.569 1.00 78.50 532 HIS A N 1
ATOM 4110 C CA . HIS A 1 532 ? 5.187 -23.074 -21.445 1.00 78.50 532 HIS A CA 1
ATOM 4111 C C . HIS A 1 532 ? 5.178 -23.554 -22.891 1.00 78.50 532 HIS A C 1
ATOM 4113 O O . HIS A 1 532 ? 6.161 -24.118 -23.369 1.00 78.50 532 HIS A O 1
ATOM 4119 N N . GLU A 1 533 ? 4.052 -23.366 -23.568 1.00 83.31 533 GLU A N 1
ATOM 4120 C CA . GLU A 1 533 ? 3.896 -23.738 -24.970 1.00 83.31 533 GLU A CA 1
ATOM 4121 C C . GLU A 1 533 ? 4.638 -22.747 -25.881 1.00 83.31 533 GLU A C 1
ATOM 4123 O O . GLU A 1 533 ? 4.477 -21.528 -25.769 1.00 83.31 533 GLU A O 1
ATOM 4128 N N . VAL A 1 534 ? 5.471 -23.279 -26.774 1.00 83.94 534 VAL A N 1
ATOM 4129 C CA . VAL A 1 534 ? 6.308 -22.538 -27.727 1.00 83.94 534 VAL A CA 1
ATOM 4130 C C . VAL A 1 534 ? 6.245 -23.203 -29.101 1.00 83.94 534 VAL A C 1
ATOM 4132 O O . VAL A 1 534 ? 5.808 -24.342 -29.223 1.00 83.94 534 VAL A O 1
ATOM 4135 N N . LYS A 1 535 ? 6.662 -22.510 -30.163 1.00 85.12 535 LYS A N 1
ATOM 4136 C CA . LYS A 1 535 ? 6.775 -23.130 -31.497 1.00 85.12 535 LYS A CA 1
ATOM 4137 C C . LYS A 1 535 ? 7.928 -24.141 -31.509 1.00 85.12 535 LYS A C 1
ATOM 4139 O O . LYS A 1 535 ? 8.837 -24.037 -30.699 1.00 85.12 535 LYS A O 1
ATOM 4144 N N . ALA A 1 536 ? 7.943 -25.093 -32.438 1.00 82.00 536 ALA A N 1
ATOM 4145 C CA . ALA A 1 536 ? 9.160 -25.866 -32.682 1.00 82.00 536 ALA A CA 1
ATOM 4146 C C . ALA A 1 536 ? 10.273 -24.943 -33.228 1.00 82.00 536 ALA A C 1
ATOM 4148 O O . ALA A 1 536 ? 10.070 -24.243 -34.224 1.00 82.00 536 ALA A O 1
ATOM 4149 N N . GLY A 1 537 ? 11.444 -24.934 -32.589 1.00 83.00 537 GLY A N 1
ATOM 4150 C CA . GLY A 1 537 ? 12.549 -24.040 -32.933 1.00 83.00 537 GLY A CA 1
ATOM 4151 C C . GLY A 1 537 ? 13.588 -23.847 -31.818 1.00 83.00 537 GLY A C 1
ATOM 4152 O O . GLY A 1 537 ? 13.507 -24.478 -30.761 1.00 83.00 537 GLY A O 1
ATOM 4153 N N . PRO A 1 538 ? 14.609 -23.003 -32.059 1.00 81.81 538 PRO A N 1
ATOM 4154 C CA . PRO A 1 538 ? 15.556 -22.568 -31.039 1.00 81.81 538 PRO A CA 1
ATOM 4155 C C . PRO A 1 538 ? 14.960 -21.445 -30.174 1.00 81.81 538 PRO A C 1
ATOM 4157 O O . PRO A 1 538 ? 14.468 -20.451 -30.703 1.00 81.81 538 PRO A O 1
ATOM 4160 N N . HIS A 1 539 ? 15.079 -21.577 -28.854 1.00 85.88 539 HIS A N 1
ATOM 4161 C CA . HIS A 1 539 ? 14.575 -20.632 -27.854 1.00 85.88 539 HIS A CA 1
ATOM 4162 C C . HIS A 1 539 ? 15.656 -20.248 -26.842 1.00 85.88 539 HIS A C 1
ATOM 4164 O O . HIS A 1 539 ? 16.574 -21.023 -26.553 1.00 85.88 539 HIS A O 1
ATOM 4170 N N . THR A 1 540 ? 15.527 -19.056 -26.261 1.00 88.62 540 THR A N 1
ATOM 4171 C CA . THR A 1 540 ? 16.362 -18.590 -25.147 1.00 88.62 540 THR A CA 1
ATOM 4172 C C . THR A 1 540 ? 15.524 -18.477 -23.879 1.00 88.62 540 THR A C 1
ATOM 4174 O O . THR A 1 540 ? 14.610 -17.659 -23.811 1.00 88.62 540 THR A O 1
ATOM 4177 N N . VAL A 1 541 ? 15.857 -19.274 -22.862 1.00 86.06 541 VAL A N 1
ATOM 4178 C CA . VAL A 1 541 ? 15.233 -19.228 -21.533 1.00 86.06 541 VAL A CA 1
ATOM 4179 C C . VAL A 1 541 ? 16.138 -18.436 -20.595 1.00 86.06 541 VAL A C 1
ATOM 4181 O O . VAL A 1 541 ? 17.292 -18.810 -20.396 1.00 86.06 541 VAL A O 1
ATOM 4184 N N . LEU A 1 542 ? 15.626 -17.358 -20.007 1.00 84.75 542 LEU A N 1
ATOM 4185 C CA . LEU A 1 542 ? 16.316 -16.534 -19.012 1.00 84.75 542 LEU A CA 1
ATOM 4186 C C . LEU A 1 542 ? 15.598 -16.660 -17.664 1.00 84.75 542 LEU A C 1
ATOM 4188 O O . LEU A 1 542 ? 14.379 -16.521 -17.590 1.00 84.75 542 LEU A O 1
ATOM 4192 N N . LEU A 1 543 ? 16.364 -16.898 -16.603 1.00 84.88 543 LEU A N 1
ATOM 4193 C CA . LEU A 1 543 ? 15.889 -16.970 -15.222 1.00 84.88 543 LEU A CA 1
ATOM 4194 C C . LEU A 1 543 ? 16.453 -15.776 -14.445 1.00 84.88 543 LEU A C 1
ATOM 4196 O O . LEU A 1 543 ? 17.666 -15.572 -14.484 1.00 84.88 543 LEU A O 1
ATOM 4200 N N . ARG A 1 544 ? 15.606 -15.014 -13.738 1.00 82.69 544 ARG A N 1
ATOM 4201 C CA . ARG A 1 544 ? 16.010 -13.880 -12.881 1.00 82.69 544 ARG A CA 1
ATOM 4202 C C . ARG A 1 544 ? 15.458 -14.027 -11.461 1.00 82.69 544 ARG A C 1
ATOM 4204 O O . ARG A 1 544 ? 14.243 -14.019 -11.280 1.00 82.69 544 ARG A O 1
ATOM 4211 N N . THR A 1 545 ? 16.311 -14.127 -10.447 1.00 79.56 545 THR A N 1
ATOM 4212 C CA . THR A 1 545 ? 15.878 -14.122 -9.036 1.00 79.56 545 THR A CA 1
ATOM 4213 C C . THR A 1 545 ? 15.545 -12.706 -8.546 1.00 79.56 545 THR A C 1
ATOM 4215 O O . THR A 1 545 ? 15.926 -11.709 -9.160 1.00 79.56 545 THR A O 1
ATOM 4218 N N . SER A 1 546 ? 14.833 -12.592 -7.422 1.00 73.94 546 SER A N 1
ATOM 4219 C CA . SER A 1 546 ? 14.451 -11.296 -6.832 1.00 73.94 546 SER A CA 1
ATOM 4220 C C . SER A 1 546 ? 15.624 -10.469 -6.288 1.00 73.94 546 SER A C 1
ATOM 4222 O O . SER A 1 546 ? 15.489 -9.257 -6.161 1.00 73.94 546 SER A O 1
ATOM 4224 N N . ASP A 1 547 ? 16.778 -11.090 -6.028 1.00 75.56 547 ASP A N 1
ATOM 4225 C CA . ASP A 1 547 ? 18.051 -10.423 -5.718 1.00 75.56 547 ASP A CA 1
ATOM 4226 C C . ASP A 1 547 ? 18.887 -10.090 -6.975 1.00 75.56 547 ASP A C 1
ATOM 4228 O O . ASP A 1 547 ? 20.070 -9.776 -6.875 1.00 75.56 547 ASP A O 1
ATOM 4232 N N . GLY A 1 548 ? 18.279 -10.153 -8.167 1.00 74.44 548 GLY A N 1
ATOM 4233 C CA . GLY A 1 548 ? 18.846 -9.642 -9.419 1.00 74.44 548 GLY A CA 1
ATOM 4234 C C . GLY A 1 548 ? 19.806 -10.578 -10.159 1.00 74.44 548 GLY A C 1
ATOM 4235 O O . GLY A 1 548 ? 20.321 -10.193 -11.209 1.00 74.44 548 GLY A O 1
ATOM 4236 N N . LYS A 1 549 ? 20.047 -11.805 -9.677 1.00 79.25 549 LYS A N 1
ATOM 4237 C CA . LYS A 1 549 ? 20.909 -12.770 -10.382 1.00 79.25 549 LYS A CA 1
ATOM 4238 C C . LYS A 1 549 ? 20.197 -13.295 -11.625 1.00 79.25 549 LYS A C 1
ATOM 4240 O O . LYS A 1 549 ? 19.035 -13.691 -11.560 1.00 79.25 549 LYS A O 1
ATOM 4245 N N . GLU A 1 550 ? 20.914 -13.341 -12.743 1.00 87.81 550 GLU A N 1
ATOM 4246 C CA . GLU A 1 550 ? 20.408 -13.815 -14.034 1.00 87.81 550 GLU A CA 1
ATOM 4247 C C . GLU A 1 550 ? 21.185 -15.045 -14.529 1.00 87.81 550 GLU A C 1
ATOM 4249 O O . GLU A 1 550 ? 22.403 -15.128 -14.363 1.00 87.81 550 GLU A O 1
ATOM 4254 N N . LYS A 1 551 ? 20.496 -15.997 -15.173 1.00 83.38 551 LYS A N 1
ATOM 4255 C CA . LYS A 1 551 ? 21.122 -17.149 -15.848 1.00 83.38 551 LYS A CA 1
ATOM 4256 C C . LYS A 1 551 ? 20.334 -17.541 -17.099 1.00 83.38 551 LYS A C 1
ATOM 4258 O O . LYS A 1 551 ? 19.107 -17.579 -17.067 1.00 83.38 551 LYS A O 1
ATOM 4263 N N . SER A 1 552 ? 21.034 -17.792 -18.207 1.00 88.62 552 SER A N 1
ATOM 4264 C CA . SER A 1 552 ? 20.442 -17.937 -19.546 1.00 88.62 552 SER A CA 1
ATOM 4265 C C . SER A 1 552 ? 20.831 -19.255 -20.218 1.00 88.62 552 SER A C 1
ATOM 4267 O O . SER A 1 552 ? 21.982 -19.685 -20.137 1.00 88.62 552 SER A O 1
ATOM 4269 N N . TYR A 1 553 ? 19.869 -19.875 -20.902 1.00 86.25 553 TYR A N 1
ATOM 4270 C CA . TYR A 1 553 ? 19.973 -21.180 -21.551 1.00 86.25 553 TYR A CA 1
ATOM 4271 C C . TYR A 1 553 ? 19.475 -21.070 -22.987 1.00 86.25 553 TYR A C 1
ATOM 4273 O O . TYR A 1 553 ? 18.407 -20.513 -23.239 1.00 86.25 553 TYR A O 1
ATOM 4281 N N . LYS A 1 554 ? 20.213 -21.659 -23.927 1.00 87.62 554 LYS A N 1
ATOM 4282 C CA . LYS A 1 554 ? 19.730 -21.887 -25.292 1.00 87.62 554 LYS A CA 1
ATOM 4283 C C . LYS A 1 554 ? 19.224 -23.318 -25.382 1.00 87.62 554 LYS A C 1
ATOM 4285 O O . LYS A 1 554 ? 19.967 -24.245 -25.068 1.00 87.62 554 LYS A O 1
ATOM 4290 N N . VAL A 1 555 ? 17.975 -23.485 -25.795 1.00 86.12 555 VAL A N 1
ATOM 4291 C CA . VAL A 1 555 ? 17.316 -24.786 -25.959 1.00 86.12 555 VAL A CA 1
ATOM 4292 C C . VAL A 1 555 ? 16.737 -24.895 -27.365 1.00 86.12 555 VAL A C 1
ATOM 4294 O O . VAL A 1 555 ? 16.424 -23.881 -27.982 1.00 86.12 555 VAL A O 1
ATOM 4297 N N . THR A 1 556 ? 16.568 -26.114 -27.869 1.00 86.75 556 THR A N 1
ATOM 4298 C CA . THR A 1 556 ? 15.882 -26.364 -29.144 1.00 86.75 556 THR A CA 1
ATOM 4299 C C . THR A 1 556 ? 14.726 -27.313 -28.884 1.00 86.75 556 THR A C 1
ATOM 4301 O O . THR A 1 556 ? 14.940 -28.425 -28.408 1.00 86.75 556 THR A O 1
ATOM 4304 N N . VAL A 1 557 ? 13.511 -26.863 -29.177 1.00 84.31 557 VAL A N 1
ATOM 4305 C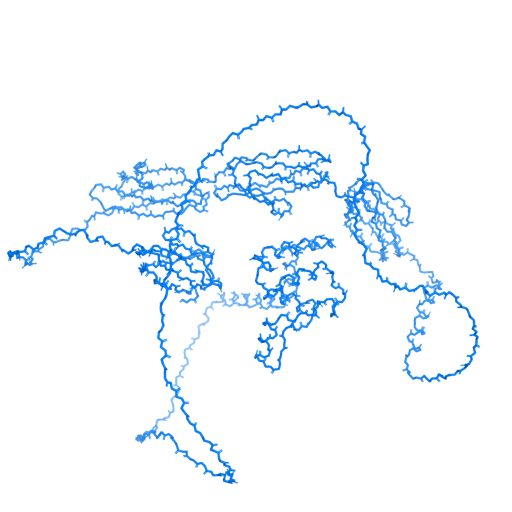 CA . VAL A 1 557 ? 12.257 -27.585 -28.937 1.00 84.31 557 VAL A CA 1
ATOM 4306 C C . VAL A 1 557 ? 11.759 -28.152 -30.264 1.00 84.31 557 VAL A C 1
ATOM 4308 O O . VAL A 1 557 ? 11.746 -27.440 -31.268 1.00 84.31 557 VAL A O 1
ATOM 4311 N N . LYS A 1 558 ? 11.340 -29.422 -30.296 1.00 81.94 558 LYS A N 1
ATOM 4312 C CA . LYS A 1 558 ? 10.623 -29.999 -31.446 1.00 81.94 558 LYS A CA 1
ATOM 4313 C C . LYS A 1 558 ? 9.116 -30.005 -31.183 1.00 81.94 558 LYS A C 1
ATOM 4315 O O . LYS A 1 558 ? 8.680 -29.905 -30.038 1.00 81.94 558 LYS A O 1
ATOM 4320 N N . ALA A 1 559 ? 8.320 -30.149 -32.241 1.00 80.88 559 ALA A N 1
ATOM 4321 C CA . ALA A 1 559 ? 6.872 -30.281 -32.110 1.00 80.88 559 ALA A CA 1
ATOM 4322 C C . ALA A 1 559 ? 6.517 -31.493 -31.225 1.00 80.88 559 ALA A C 1
ATOM 4324 O O . ALA A 1 559 ? 7.083 -32.571 -31.398 1.00 80.88 559 ALA A O 1
ATOM 4325 N N . ASN A 1 560 ? 5.596 -31.292 -30.283 1.00 71.75 560 ASN A N 1
ATOM 4326 C CA . ASN A 1 560 ? 5.151 -32.230 -29.248 1.00 71.75 560 ASN A CA 1
ATOM 4327 C C . ASN A 1 560 ? 6.240 -32.766 -28.287 1.00 71.75 560 ASN A C 1
ATOM 4329 O O . ASN A 1 560 ? 5.944 -33.642 -27.477 1.00 71.75 560 ASN A O 1
ATOM 4333 N N . GLU A 1 561 ? 7.470 -32.237 -28.309 1.00 79.31 561 GLU A N 1
ATOM 4334 C CA . GLU A 1 561 ? 8.495 -32.551 -27.301 1.00 79.31 561 GLU A CA 1
ATOM 4335 C C . GLU A 1 561 ? 8.467 -31.555 -26.130 1.00 79.31 561 GLU A C 1
ATOM 4337 O O . GLU A 1 561 ? 8.140 -30.379 -26.299 1.00 79.31 561 GLU A O 1
ATOM 4342 N N . GLU A 1 562 ? 8.852 -32.020 -24.937 1.00 82.31 562 GLU A N 1
ATOM 4343 C CA . GLU A 1 562 ? 9.053 -31.179 -23.753 1.00 82.31 562 GLU A CA 1
ATOM 4344 C C . GLU A 1 562 ? 10.547 -31.064 -23.415 1.00 82.31 562 GLU A C 1
ATOM 4346 O O . GLU A 1 562 ? 11.236 -32.074 -23.265 1.00 82.31 562 GLU A O 1
ATOM 4351 N N . VAL A 1 563 ? 11.043 -29.836 -23.245 1.00 83.25 563 VAL A N 1
ATOM 4352 C CA . VAL A 1 563 ? 12.425 -29.549 -22.839 1.00 83.25 563 VAL A CA 1
ATOM 4353 C C . VAL A 1 563 ? 12.440 -28.917 -21.447 1.00 83.25 563 VAL A C 1
ATOM 4355 O O . VAL A 1 563 ? 11.941 -27.810 -21.247 1.00 83.25 563 VAL A O 1
ATOM 4358 N N . SER A 1 564 ? 13.039 -29.608 -20.475 1.00 80.75 564 SER A N 1
ATOM 4359 C CA . SER A 1 564 ? 13.146 -29.119 -19.095 1.00 80.75 564 SER A CA 1
ATOM 4360 C C . SER A 1 564 ? 14.437 -28.339 -18.838 1.00 80.75 564 SER A C 1
ATOM 4362 O O . SER A 1 564 ? 15.531 -28.895 -18.932 1.00 80.75 564 SER A O 1
ATOM 4364 N N . VAL A 1 565 ? 14.312 -27.091 -18.385 1.00 82.00 565 VAL A N 1
ATOM 4365 C CA . VAL A 1 565 ? 15.405 -26.305 -17.791 1.00 82.00 565 VAL A CA 1
ATOM 4366 C C . VAL A 1 565 ? 15.320 -26.424 -16.267 1.00 82.00 565 VAL A C 1
ATOM 4368 O O . VAL A 1 565 ? 14.279 -26.142 -15.670 1.00 82.00 565 VAL A O 1
ATOM 4371 N N . LYS A 1 566 ? 16.411 -26.855 -15.625 1.00 82.62 566 LYS A N 1
ATOM 4372 C CA . LYS A 1 566 ? 16.503 -27.007 -14.164 1.00 82.62 566 LYS A CA 1
ATOM 4373 C C . LYS A 1 566 ? 17.692 -26.220 -13.626 1.00 82.62 566 LYS A C 1
ATOM 4375 O O . LYS A 1 566 ? 18.791 -26.371 -14.149 1.00 82.62 566 LYS A O 1
ATOM 4380 N N . GLU A 1 567 ? 17.480 -25.421 -12.583 1.00 84.25 567 GLU A N 1
ATOM 4381 C CA . GLU A 1 567 ? 18.512 -24.542 -12.020 1.00 84.25 567 GLU A CA 1
ATOM 4382 C C . GLU A 1 567 ? 18.400 -24.388 -10.494 1.00 84.25 567 GLU A C 1
ATOM 4384 O O . GLU A 1 567 ? 17.311 -24.472 -9.925 1.00 84.25 567 GLU A O 1
ATOM 4389 N N . ASN A 1 568 ? 19.525 -24.150 -9.813 1.00 79.94 568 ASN A N 1
ATOM 4390 C CA . ASN A 1 568 ? 19.556 -23.938 -8.370 1.00 79.94 568 ASN A CA 1
ATOM 4391 C C . ASN A 1 568 ? 20.569 -22.843 -8.002 1.00 79.94 568 ASN A C 1
ATOM 4393 O O . ASN A 1 568 ? 21.750 -23.125 -7.840 1.00 79.94 568 ASN A O 1
ATOM 4397 N N . PHE A 1 569 ? 20.088 -21.616 -7.785 1.00 75.12 569 PHE A N 1
ATOM 4398 C CA . PHE A 1 569 ? 20.895 -20.437 -7.432 1.00 75.12 569 PHE A CA 1
ATOM 4399 C C . PHE A 1 569 ? 21.497 -20.481 -6.002 1.00 75.12 569 PHE A C 1
ATOM 4401 O O . PHE A 1 569 ? 22.008 -19.469 -5.517 1.00 75.12 569 PHE A O 1
ATOM 4408 N N . LYS A 1 570 ? 21.428 -21.626 -5.303 1.00 68.50 570 LYS A N 1
ATOM 4409 C CA . LYS A 1 570 ? 22.162 -21.914 -4.053 1.00 68.50 570 LYS A CA 1
ATOM 4410 C C . LYS A 1 570 ? 23.291 -22.947 -4.232 1.00 68.50 570 LYS A C 1
ATOM 4412 O O . LYS A 1 570 ? 23.818 -23.425 -3.227 1.00 68.50 570 LYS A O 1
ATOM 4417 N N . LYS A 1 571 ? 23.630 -23.321 -5.469 1.00 53.00 571 LYS A N 1
ATOM 4418 C CA . LYS A 1 571 ? 24.769 -24.179 -5.830 1.00 53.00 571 LYS A CA 1
ATOM 4419 C C . LYS A 1 571 ? 25.685 -23.482 -6.832 1.00 53.00 571 LYS A C 1
ATOM 4421 O O . LYS A 1 571 ? 26.876 -23.847 -6.816 1.00 53.00 571 LYS A O 1
#

pLDDT: mean 70.93, std 24.21, range [23.77, 97.56]